Protein AF-0000000074046335 (afdb_homodimer)

Secondary structure (DSSP, 8-state):
-EEEEE-TTS-EEEEE--SS--GGG-EEEEEEEE-SS-EEEEEEEEP-BEEEEE-----EEEETTS-EEEE--EEEES--EEEEEETTEEEP-STTEEE-TTSEEEESS--HHHH-EEEEEEEE-TTS-EEEEEEEEEEEPPPEEPPPPSS-EEEETT--EEEEEEEEE-PSS-EEEEEETTEEPPGGG-EEEEE-SSSEEEEEESS--GGG-EEEEEEEE-SS-EEEEEEEEEEEPPPEEPP--PPSS--TT--EEEEEEEEE-PSS-EEEEEETTEE--HHHHT-EEEEEETTEEEEEESS--GGG-EEEEEEEE-SS-EEEEEEEE-/-EEEEE-TTS-EEEEE--SS--GGG-EEEEEEEE-SS-EEEEEEEEP-BEEEEE-----EEEETTS-EEEE--EEEES--EEEEEETTEEEP-STTEEE-TTSEEEESS--HHHH-EEEEEEEE-TTS-EEEEEEEEEEEPPPEE----SS-EEEETT--EEEEEEEEE-PSS-EEEEEETTEEPPGGG-EEEEE-SSSEEEEEESS--GGG-EEEEEEEE-SS-EEEEEEEEEEEPPPEEPP--PPSS--TT--EEEEEEEEE-PSS-EEEEEETTEE--HHHHT-EEEEEETTEEEEEESS--GGG-EEEEEEEE-SS-EEEEEEEE-

Structure (mmCIF, N/CA/C/O backbone):
data_AF-0000000074046335-model_v1
#
loop_
_entity.id
_entity.type
_entity.pdbx_description
1 polymer 'Ig-like domain-containing protein'
#
loop_
_atom_site.group_PDB
_atom_site.id
_atom_site.type_symbol
_atom_site.label_atom_id
_atom_site.label_alt_id
_atom_site.label_comp_id
_atom_site.label_asym_id
_atom_site.label_entity_id
_atom_site.label_seq_id
_atom_site.pdbx_PDB_ins_code
_atom_site.Cartn_x
_atom_site.Cartn_y
_atom_site.Cartn_z
_atom_site.occupancy
_atom_site.B_iso_or_equiv
_atom_site.auth_seq_id
_atom_site.auth_comp_id
_atom_site.auth_asym_id
_atom_site.auth_atom_id
_atom_site.pdbx_PDB_model_num
ATOM 1 N N . MET A 1 1 ? -29.141 -37.875 -35.438 1 68.75 1 MET A N 1
ATOM 2 C CA . MET A 1 1 ? -30.328 -37.062 -35.188 1 68.75 1 MET A CA 1
ATOM 3 C C . MET A 1 1 ? -30.641 -37 -33.688 1 68.75 1 MET A C 1
ATOM 5 O O . MET A 1 1 ? -30.609 -38.031 -33 1 68.75 1 MET A O 1
ATOM 9 N N . ILE A 1 2 ? -30.688 -35.719 -33.156 1 71.69 2 ILE A N 1
ATOM 10 C CA . ILE A 1 2 ? -31.062 -35.531 -31.766 1 71.69 2 ILE A CA 1
ATOM 11 C C . ILE A 1 2 ? -32.531 -35.156 -31.672 1 71.69 2 ILE A C 1
ATOM 13 O O . ILE A 1 2 ? -33.031 -34.344 -32.469 1 71.69 2 ILE A O 1
ATOM 17 N N . GLY A 1 3 ? -33.375 -36 -30.906 1 72.31 3 GLY A N 1
ATOM 18 C CA . GLY A 1 3 ? -34.781 -35.656 -30.734 1 72.31 3 GLY A CA 1
ATOM 19 C C . GLY A 1 3 ? -35.25 -35.75 -29.281 1 72.31 3 GLY A C 1
ATOM 20 O O . GLY A 1 3 ? -34.531 -36.281 -28.438 1 72.31 3 GLY A O 1
ATOM 21 N N . GLN A 1 4 ? -36.219 -34.875 -29.016 1 76.06 4 GLN A N 1
ATOM 22 C CA . GLN A 1 4 ? -36.812 -34.906 -27.672 1 76.06 4 GLN A CA 1
ATOM 23 C C . GLN A 1 4 ? -38.312 -35.094 -27.734 1 76.06 4 GLN A C 1
ATOM 25 O O . GLN A 1 4 ? -38.969 -34.594 -28.656 1 76.06 4 GLN A O 1
ATOM 30 N N . TYR A 1 5 ? -38.781 -36.062 -27.016 1 76 5 TYR A N 1
ATOM 31 C CA . TYR A 1 5 ? -40.25 -36.156 -26.938 1 76 5 TYR A CA 1
ATOM 32 C C . TYR A 1 5 ? -40.688 -36.375 -25.5 1 76 5 TYR A C 1
ATOM 34 O O . TYR A 1 5 ? -39.906 -36.781 -24.641 1 76 5 TYR A O 1
ATOM 42 N N . VAL A 1 6 ? -41.906 -35.844 -25.156 1 76.56 6 VAL A N 1
ATOM 43 C CA . VAL A 1 6 ? -42.5 -36.031 -23.828 1 76.56 6 VAL A CA 1
ATOM 44 C C . VAL A 1 6 ? -43.469 -37.219 -23.859 1 76.56 6 VAL A C 1
ATOM 46 O O . VAL A 1 6 ? -44.312 -37.312 -24.75 1 76.56 6 VAL A O 1
ATOM 49 N N . THR A 1 7 ? -43.25 -38 -22.891 1 76.5 7 THR A N 1
ATOM 50 C CA . THR A 1 7 ? -44.156 -39.156 -22.828 1 76.5 7 THR A CA 1
ATOM 51 C C . THR A 1 7 ? -45.469 -38.781 -22.203 1 76.5 7 THR A C 1
ATOM 53 O O . THR A 1 7 ? -45.625 -37.688 -21.656 1 76.5 7 THR A O 1
ATOM 56 N N . VAL A 1 8 ? -46.406 -39.688 -22.375 1 81.31 8 VAL A N 1
ATOM 57 C CA . VAL A 1 8 ? -47.719 -39.469 -21.844 1 81.31 8 VAL A CA 1
ATOM 58 C C . VAL A 1 8 ? -47.656 -39.312 -20.328 1 81.31 8 VAL A C 1
ATOM 60 O O . VAL A 1 8 ? -48.562 -38.719 -19.719 1 81.31 8 VAL A O 1
ATOM 63 N N . HIS A 1 9 ? -46.656 -39.812 -19.734 1 80.5 9 HIS A N 1
ATOM 64 C CA . HIS A 1 9 ? -46.531 -39.75 -18.281 1 80.5 9 HIS A CA 1
ATOM 65 C C . HIS A 1 9 ? -45.75 -38.5 -17.859 1 80.5 9 HIS A C 1
ATOM 67 O O . HIS A 1 9 ? -45.406 -38.344 -16.688 1 80.5 9 HIS A O 1
ATOM 73 N N . GLY A 1 10 ? -45.344 -37.688 -18.859 1 75.75 10 GLY A N 1
ATOM 74 C CA . GLY A 1 10 ? -44.719 -36.406 -18.547 1 75.75 10 GLY A CA 1
ATOM 75 C C . GLY A 1 10 ? -43.188 -36.5 -18.578 1 75.75 10 GLY A C 1
ATOM 76 O O . GLY A 1 10 ? -42.531 -35.531 -18.25 1 75.75 10 GLY A O 1
ATOM 77 N N . ASP A 1 11 ? -42.75 -37.688 -18.844 1 74.62 11 ASP A N 1
ATOM 78 C CA . ASP A 1 11 ? -41.312 -37.812 -18.891 1 74.62 11 ASP A CA 1
ATOM 79 C C . ASP A 1 11 ? -40.75 -37.219 -20.188 1 74.62 11 ASP A C 1
ATOM 81 O O . ASP A 1 11 ? -41.312 -37.438 -21.266 1 74.62 11 ASP A O 1
ATOM 85 N N . VAL A 1 12 ? -39.781 -36.406 -20.047 1 75.25 12 VAL A N 1
ATOM 86 C CA . VAL A 1 12 ? -39.094 -35.875 -21.219 1 75.25 12 VAL A CA 1
ATOM 87 C C . VAL A 1 12 ? -38 -36.844 -21.672 1 75.25 12 VAL A C 1
ATOM 89 O O . VAL A 1 12 ? -37.094 -37.156 -20.891 1 75.25 12 VAL A O 1
ATOM 92 N N . ILE A 1 13 ? -38.188 -37.406 -22.891 1 77.38 13 ILE A N 1
ATOM 93 C CA . ILE A 1 13 ? -37.188 -38.312 -23.422 1 77.38 13 ILE A CA 1
ATOM 94 C C . ILE A 1 13 ? -36.375 -37.656 -24.516 1 77.38 13 ILE A C 1
ATOM 96 O O . ILE A 1 13 ? -36.969 -37.156 -25.5 1 77.38 13 ILE A O 1
ATOM 100 N N . SER A 1 14 ? -35.125 -37.469 -24.297 1 78.62 14 SER A N 1
ATOM 101 C CA . SER A 1 14 ? -34.219 -37.031 -25.359 1 78.62 14 SER A CA 1
ATOM 102 C C . SER A 1 14 ? -33.438 -38.188 -25.953 1 78.62 14 SER A C 1
ATOM 104 O O . SER A 1 14 ? -33.031 -39.094 -25.219 1 78.62 14 SER A O 1
ATOM 106 N N . HIS A 1 15 ? -33.469 -38.281 -27.312 1 79.44 15 HIS A N 1
ATOM 107 C CA . HIS A 1 15 ? -32.781 -39.438 -27.922 1 79.44 15 HIS A CA 1
ATOM 108 C C . HIS A 1 15 ? -31.828 -38.969 -29.016 1 79.44 15 HIS A C 1
ATOM 110 O O . HIS A 1 15 ? -32 -37.875 -29.594 1 79.44 15 HIS A O 1
ATOM 116 N N . VAL A 1 16 ? -30.781 -39.656 -29.156 1 79.62 16 VAL A N 1
ATOM 117 C CA . VAL A 1 16 ? -29.859 -39.531 -30.281 1 79.62 16 VAL A CA 1
ATOM 118 C C . VAL A 1 16 ? -29.969 -40.781 -31.156 1 79.62 16 VAL A C 1
ATOM 120 O O . VAL A 1 16 ? -29.828 -41.906 -30.672 1 79.62 16 VAL A O 1
ATOM 123 N N . ASN A 1 17 ? -30.406 -40.531 -32.469 1 79.25 17 ASN A N 1
ATOM 124 C CA . ASN A 1 17 ? -30.547 -41.625 -33.406 1 79.25 17 ASN A CA 1
ATOM 125 C C . ASN A 1 17 ? -29.391 -41.656 -34.406 1 79.25 17 ASN A C 1
ATOM 127 O O . ASN A 1 17 ? -29.109 -40.656 -35.062 1 79.25 17 ASN A O 1
ATOM 131 N N . ILE A 1 18 ? -28.719 -42.812 -34.438 1 78.69 18 ILE A N 1
ATOM 132 C CA . ILE A 1 18 ? -27.672 -43 -35.438 1 78.69 18 ILE A CA 1
ATOM 133 C C . ILE A 1 18 ? -28.156 -44.031 -36.469 1 78.69 18 ILE A C 1
ATOM 135 O O . ILE A 1 18 ? -28.266 -45.219 -36.188 1 78.69 18 ILE A O 1
ATOM 139 N N . SER A 1 19 ? -28.484 -43.594 -37.625 1 81.81 19 SER A N 1
ATOM 140 C CA . SER A 1 19 ? -29.078 -44.438 -38.656 1 81.81 19 SER A CA 1
ATOM 141 C C . SER A 1 19 ? -28.016 -45.281 -39.375 1 81.81 19 SER A C 1
ATOM 143 O O . SER A 1 19 ? -28.25 -46.406 -39.75 1 81.81 19 SER A O 1
ATOM 145 N N . HIS A 1 20 ? -26.922 -44.594 -39.656 1 86.44 20 HIS A N 1
ATOM 146 C CA . HIS A 1 20 ? -25.797 -45.281 -40.25 1 86.44 20 HIS A CA 1
ATOM 147 C C . HIS A 1 20 ? -24.562 -45.219 -39.344 1 86.44 20 HIS A C 1
ATOM 149 O O . HIS A 1 20 ? -23.828 -44.219 -39.375 1 86.44 20 HIS A O 1
ATOM 155 N N . VAL A 1 21 ? -24.484 -46.344 -38.719 1 86.31 21 VAL A N 1
ATOM 156 C CA . VAL A 1 21 ? -23.453 -46.375 -37.656 1 86.31 21 VAL A CA 1
ATOM 157 C C . VAL A 1 21 ? -22.078 -46.562 -38.281 1 86.31 21 VAL A C 1
ATOM 159 O O . VAL A 1 21 ? -21.891 -47.5 -39.094 1 86.31 21 VAL A O 1
ATOM 162 N N . MET A 1 22 ? -21.188 -45.531 -38.094 1 91.31 22 MET A N 1
ATOM 163 C CA . MET A 1 22 ? -19.797 -45.656 -38.469 1 91.31 22 MET A CA 1
ATOM 164 C C . MET A 1 22 ? -18.891 -45.719 -37.25 1 91.31 22 MET A C 1
ATOM 166 O O . MET A 1 22 ? -19.312 -45.344 -36.156 1 91.31 22 MET A O 1
ATOM 170 N N . VAL A 1 23 ? -17.703 -46.219 -37.5 1 90.75 23 VAL A N 1
ATOM 171 C CA . VAL A 1 23 ? -16.781 -46.406 -36.406 1 90.75 23 VAL A CA 1
ATOM 172 C C . VAL A 1 23 ? -16.547 -45.062 -35.688 1 90.75 23 VAL A C 1
ATOM 174 O O . VAL A 1 23 ? -16.438 -45 -34.469 1 90.75 23 VAL A O 1
ATOM 177 N N . GLU A 1 24 ? -16.625 -44.031 -36.5 1 89.81 24 GLU A N 1
ATOM 178 C CA . GLU A 1 24 ? -16.391 -42.688 -35.969 1 89.81 24 GLU A CA 1
ATOM 179 C C . GLU A 1 24 ? -17.484 -42.25 -35.031 1 89.81 24 GLU A C 1
ATOM 181 O O . GLU A 1 24 ? -17.297 -41.312 -34.219 1 89.81 24 GLU A O 1
ATOM 186 N N . ASP A 1 25 ? -18.547 -42.969 -35.125 1 88.38 25 ASP A N 1
ATOM 187 C CA . ASP A 1 25 ? -19.688 -42.625 -34.281 1 88.38 25 ASP A CA 1
ATOM 188 C C . ASP A 1 25 ? -19.516 -43.219 -32.875 1 88.38 25 ASP A C 1
ATOM 190 O O . ASP A 1 25 ? -20.281 -42.875 -31.969 1 88.38 25 ASP A O 1
ATOM 194 N N . GLY A 1 26 ? -18.531 -44.031 -32.781 1 87.69 26 GLY A N 1
ATOM 195 C CA . GLY A 1 26 ? -18.266 -44.625 -31.484 1 87.69 26 GLY A CA 1
ATOM 196 C C . GLY A 1 26 ? -17.625 -43.625 -30.516 1 87.69 26 GLY A C 1
ATOM 197 O O . GLY A 1 26 ? -17.172 -42.562 -30.922 1 87.69 26 GLY A O 1
ATOM 198 N N . GLY A 1 27 ? -17.688 -44 -29.188 1 86.25 27 GLY A N 1
ATOM 199 C CA . GLY A 1 27 ? -17.094 -43.125 -28.172 1 86.25 27 GLY A CA 1
ATOM 200 C C . GLY A 1 27 ? -18.031 -42.812 -27.031 1 86.25 27 GLY A C 1
ATOM 201 O O . GLY A 1 27 ? -19.047 -43.5 -26.844 1 86.25 27 GLY A O 1
ATOM 202 N N . GLU A 1 28 ? -17.547 -41.875 -26.266 1 86.5 28 GLU A N 1
ATOM 203 C CA . GLU A 1 28 ? -18.344 -41.5 -25.094 1 86.5 28 GLU A CA 1
ATOM 204 C C . GLU A 1 28 ? -19.406 -40.469 -25.453 1 86.5 28 GLU A C 1
ATOM 206 O O . GLU A 1 28 ? -19.125 -39.5 -26.156 1 86.5 28 GLU A O 1
ATOM 211 N N . TYR A 1 29 ? -20.641 -40.781 -25.109 1 86.75 29 TYR A N 1
ATOM 212 C CA . TYR A 1 29 ? -21.75 -39.844 -25.266 1 86.75 29 TYR A CA 1
ATOM 213 C C . TYR A 1 29 ? -22.266 -39.375 -23.906 1 86.75 29 TYR A C 1
ATOM 215 O O . TYR A 1 29 ? -22.328 -40.156 -22.953 1 86.75 29 TYR A O 1
ATOM 223 N N . SER A 1 30 ? -22.391 -38.062 -23.797 1 86.38 30 SER A N 1
ATOM 224 C CA . SER A 1 30 ? -22.891 -37.5 -22.547 1 86.38 30 SER A CA 1
ATOM 225 C C . SER A 1 30 ? -24.234 -36.781 -22.734 1 86.38 30 SER A C 1
ATOM 227 O O . SER A 1 30 ? -24.453 -36.156 -23.766 1 86.38 30 SER A O 1
ATOM 229 N N . CYS A 1 31 ? -25.141 -37.031 -21.844 1 86.25 31 CYS A N 1
ATOM 230 C CA . CYS A 1 31 ? -26.406 -36.344 -21.797 1 86.25 31 CYS A CA 1
ATOM 231 C C . CYS A 1 31 ? -26.5 -35.438 -20.578 1 86.25 31 CYS A C 1
ATOM 233 O O . CYS A 1 31 ? -26.172 -35.875 -19.469 1 86.25 31 CYS A O 1
ATOM 235 N N . ALA A 1 32 ? -26.625 -34.219 -20.859 1 86.12 32 ALA A N 1
ATOM 236 C CA . ALA A 1 32 ? -26.734 -33.25 -19.75 1 86.12 32 ALA A CA 1
ATOM 237 C C . ALA A 1 32 ? -28.141 -32.688 -19.641 1 86.12 32 ALA A C 1
ATOM 239 O O . ALA A 1 32 ? -28.797 -32.438 -20.656 1 86.12 32 ALA A O 1
ATOM 240 N N . ALA A 1 33 ? -28.734 -32.656 -18.391 1 83.62 33 ALA A N 1
ATOM 241 C CA . ALA A 1 33 ? -30.031 -32.062 -18.094 1 83.62 33 ALA A CA 1
ATOM 242 C C . ALA A 1 33 ? -29.891 -30.875 -17.125 1 83.62 33 ALA A C 1
ATOM 244 O O . ALA A 1 33 ? -29.078 -30.922 -16.188 1 83.62 33 ALA A O 1
ATOM 245 N N . GLU A 1 34 ? -30.344 -29.812 -17.562 1 86.25 34 GLU A N 1
ATOM 246 C CA . GLU A 1 34 ? -30.25 -28.625 -16.719 1 86.25 34 GLU A CA 1
ATOM 247 C C . GLU A 1 34 ? -31.641 -28.047 -16.422 1 86.25 34 GLU A C 1
ATOM 249 O O . GLU A 1 34 ? -32.5 -28 -17.312 1 86.25 34 GLU A O 1
ATOM 254 N N . ASN A 1 35 ? -31.953 -27.812 -15.133 1 79 35 ASN A N 1
ATOM 255 C CA . ASN A 1 35 ? -33.125 -27.031 -14.742 1 79 35 ASN A CA 1
ATOM 256 C C . ASN A 1 35 ? -32.781 -26 -13.672 1 79 35 ASN A C 1
ATOM 258 O O . ASN A 1 35 ? -31.609 -25.734 -13.414 1 79 35 ASN A O 1
ATOM 262 N N . ARG A 1 36 ? -33.844 -25.281 -13.18 1 82.62 36 ARG A N 1
ATOM 263 C CA . ARG A 1 36 ? -33.656 -24.203 -12.219 1 82.62 36 ARG A CA 1
ATOM 264 C C . ARG A 1 36 ? -32.969 -24.703 -10.953 1 82.62 36 ARG A C 1
ATOM 266 O O . ARG A 1 36 ? -32.281 -23.938 -10.281 1 82.62 36 ARG A O 1
ATOM 273 N N . ALA A 1 37 ? -33.219 -25.891 -10.727 1 86.31 37 ALA A N 1
ATOM 274 C CA . ALA A 1 37 ? -32.75 -26.469 -9.469 1 86.31 37 ALA A CA 1
ATOM 275 C C . ALA A 1 37 ? -31.297 -26.922 -9.586 1 86.31 37 ALA A C 1
ATOM 277 O O . ALA A 1 37 ? -30.594 -27.031 -8.578 1 86.31 37 ALA A O 1
ATOM 278 N N . GLY A 1 38 ? -30.891 -27.344 -10.828 1 89.06 38 GLY A N 1
ATOM 279 C CA . GLY A 1 38 ? -29.5 -27.766 -10.922 1 89.06 38 GLY A CA 1
ATOM 280 C C . GLY A 1 38 ? -29.172 -28.438 -12.25 1 89.06 38 GLY A C 1
ATOM 281 O O . GLY A 1 38 ? -29.922 -28.328 -13.211 1 89.06 38 GLY A O 1
ATOM 282 N N . LYS A 1 39 ? -27.938 -28.781 -12.367 1 88.69 39 LYS A N 1
ATOM 283 C CA . LYS A 1 39 ? -27.453 -29.469 -13.562 1 88.69 39 LYS A CA 1
ATOM 284 C C . LYS A 1 39 ? -26.922 -30.859 -13.227 1 88.69 39 LYS A C 1
ATOM 286 O O . LYS A 1 39 ? -26.344 -31.062 -12.156 1 88.69 39 LYS A O 1
ATOM 291 N N . THR A 1 40 ? -27.422 -31.859 -14.039 1 87.19 40 THR A N 1
ATOM 292 C CA . THR A 1 40 ? -26.875 -33.219 -13.906 1 87.19 40 THR A CA 1
ATOM 293 C C . THR A 1 40 ? -26.484 -33.781 -15.273 1 87.19 40 THR A C 1
ATOM 295 O O . THR A 1 40 ? -26.906 -33.25 -16.297 1 87.19 40 THR A O 1
ATOM 298 N N . SER A 1 41 ? -25.453 -34.656 -15.242 1 87.25 41 SER A N 1
ATOM 299 C CA . SER A 1 41 ? -25.031 -35.25 -16.5 1 87.25 41 SER A CA 1
ATOM 300 C C . SER A 1 41 ? -24.703 -36.719 -16.328 1 87.25 41 SER A C 1
ATOM 302 O O . SER A 1 41 ? -24.406 -37.188 -15.227 1 87.25 41 SER A O 1
ATOM 304 N N . HIS A 1 42 ? -25.047 -37.5 -17.359 1 87.88 42 HIS A N 1
ATOM 305 C CA . HIS A 1 42 ? -24.656 -38.906 -17.438 1 87.88 42 HIS A CA 1
ATOM 306 C C . HIS A 1 42 ? -23.891 -39.188 -18.719 1 87.88 42 HIS A C 1
ATOM 308 O O . HIS A 1 42 ? -24.203 -38.625 -19.766 1 87.88 42 HIS A O 1
ATOM 314 N N . SER A 1 43 ? -22.859 -39.969 -18.562 1 85.62 43 SER A N 1
ATOM 315 C CA . SER A 1 43 ? -22.047 -40.312 -19.734 1 85.62 43 SER A CA 1
ATOM 316 C C . SER A 1 43 ? -21.969 -41.844 -19.922 1 85.62 43 SER A C 1
ATOM 318 O O . SER A 1 43 ? -21.953 -42.594 -18.938 1 85.62 43 SER A O 1
ATOM 320 N N . ALA A 1 44 ? -22.109 -42.281 -21.172 1 86.19 44 ALA A N 1
ATOM 321 C CA . ALA A 1 44 ? -21.922 -43.719 -21.516 1 86.19 44 ALA A CA 1
ATOM 322 C C . ALA A 1 44 ? -21.141 -43.844 -22.828 1 86.19 44 ALA A C 1
ATOM 324 O O . ALA A 1 44 ? -21.203 -42.969 -23.688 1 86.19 44 ALA A O 1
ATOM 325 N N . ARG A 1 45 ? -20.531 -44.938 -22.938 1 87.44 45 ARG A N 1
ATOM 326 C CA . ARG A 1 45 ? -19.719 -45.188 -24.125 1 87.44 45 ARG A CA 1
ATOM 327 C C . ARG A 1 45 ? -20.5 -46 -25.156 1 87.44 45 ARG A C 1
ATOM 329 O O . ARG A 1 45 ? -21.203 -46.938 -24.797 1 87.44 45 ARG A O 1
ATOM 336 N N . LEU A 1 46 ? -20.469 -45.688 -26.359 1 88.88 46 LEU A N 1
ATOM 337 C CA . LEU A 1 46 ? -20.969 -46.438 -27.5 1 88.88 46 LEU A CA 1
ATOM 338 C C . LEU A 1 46 ? -19.828 -47.125 -28.234 1 88.88 46 LEU A C 1
ATOM 340 O O . LEU A 1 46 ? -18.953 -46.469 -28.797 1 88.88 46 LEU A O 1
ATOM 344 N N . ASN A 1 47 ? -19.906 -48.5 -28.234 1 90.62 47 ASN A N 1
ATOM 345 C CA . ASN A 1 47 ? -18.844 -49.281 -28.875 1 90.62 47 ASN A CA 1
ATOM 346 C C . ASN A 1 47 ? -19.266 -49.75 -30.266 1 90.62 47 ASN A C 1
ATOM 348 O O . ASN A 1 47 ? -20.281 -50.438 -30.422 1 90.62 47 ASN A O 1
ATOM 352 N N . ILE A 1 48 ? -18.578 -49.312 -31.203 1 92.5 48 ILE A N 1
ATOM 353 C CA . ILE A 1 48 ? -18.781 -49.781 -32.562 1 92.5 48 ILE A CA 1
ATOM 354 C C . ILE A 1 48 ? -17.547 -50.562 -33.031 1 92.5 48 ILE A C 1
ATOM 356 O O . ILE A 1 48 ? -16.438 -50.031 -33.031 1 92.5 48 ILE A O 1
ATOM 360 N N . TYR A 1 49 ? -17.859 -51.781 -33.469 1 93.5 49 TYR A N 1
ATOM 361 C CA . TYR A 1 49 ? -16.734 -52.594 -33.938 1 93.5 49 TYR A CA 1
ATOM 362 C C . TYR A 1 49 ? -16.078 -51.969 -35.156 1 93.5 49 TYR A C 1
ATOM 364 O O . TYR A 1 49 ? -16.75 -51.531 -36.094 1 93.5 49 TYR A O 1
ATOM 372 N N . GLY A 1 50 ? -14.844 -51.844 -35.094 1 93.81 50 GLY A N 1
ATOM 373 C CA . GLY A 1 50 ? -14.07 -51.25 -36.188 1 93.81 50 GLY A CA 1
ATOM 374 C C . GLY A 1 50 ? -12.656 -50.875 -35.781 1 93.81 50 GLY A C 1
ATOM 375 O O . GLY A 1 50 ? -12.227 -51.188 -34.656 1 93.81 50 GLY A O 1
ATOM 376 N N . LEU A 1 51 ? -11.945 -50.25 -36.75 1 95.38 51 LEU A N 1
ATOM 377 C CA . LEU A 1 51 ? -10.57 -49.844 -36.5 1 95.38 51 LEU A CA 1
ATOM 378 C C . LEU A 1 51 ? -10.516 -48.656 -35.562 1 95.38 51 LEU A C 1
ATOM 380 O O . LEU A 1 51 ? -11.469 -47.875 -35.469 1 95.38 51 LEU A O 1
ATOM 384 N N . PRO A 1 52 ? -9.422 -48.562 -34.844 1 95.88 52 PRO A N 1
ATOM 385 C CA . PRO A 1 52 ? -9.281 -47.375 -33.969 1 95.88 52 PRO A CA 1
ATOM 386 C C . PRO A 1 52 ? -9.391 -46.062 -34.719 1 95.88 52 PRO A C 1
ATOM 388 O O . PRO A 1 52 ? -8.859 -45.938 -35.812 1 95.88 52 PRO A O 1
ATOM 391 N N . TYR A 1 53 ? -10.086 -45.219 -34.062 1 95.25 53 TYR A N 1
ATOM 392 C CA . TYR A 1 53 ? -10.258 -43.844 -34.594 1 95.25 53 TYR A CA 1
ATOM 393 C C . TYR A 1 53 ? -10.281 -42.844 -33.469 1 95.25 53 TYR A C 1
ATOM 395 O O . TYR A 1 53 ? -10.922 -43.062 -32.438 1 95.25 53 TYR A O 1
ATOM 403 N N . ILE A 1 54 ? -9.508 -41.75 -33.656 1 95.75 54 ILE A N 1
ATOM 404 C CA . ILE A 1 54 ? -9.523 -40.688 -32.625 1 95.75 54 ILE A CA 1
ATOM 405 C C . ILE A 1 54 ? -10.188 -39.469 -33.219 1 95.75 54 ILE A C 1
ATOM 407 O O . ILE A 1 54 ? -9.711 -38.906 -34.188 1 95.75 54 ILE A O 1
ATOM 411 N N . ARG A 1 55 ? -11.219 -39.125 -32.531 1 93.06 55 ARG A N 1
ATOM 412 C CA . ARG A 1 55 ? -11.914 -37.906 -32.969 1 93.06 55 ARG A CA 1
ATOM 413 C C . ARG A 1 55 ? -11.078 -36.656 -32.656 1 93.06 55 ARG A C 1
ATOM 415 O O . ARG A 1 55 ? -10.039 -36.75 -32.031 1 93.06 55 ARG A O 1
ATOM 422 N N . LEU A 1 56 ? -11.547 -35.562 -33.219 1 92.88 56 LEU A N 1
ATOM 423 C CA . LEU A 1 56 ? -10.828 -34.312 -33.031 1 92.88 56 LEU A CA 1
ATOM 424 C C . LEU A 1 56 ? -10.711 -33.938 -31.562 1 92.88 56 LEU A C 1
ATOM 426 O O . LEU A 1 56 ? -11.672 -34.062 -30.797 1 92.88 56 LEU A O 1
ATOM 430 N N . ILE A 1 57 ? -9.531 -33.625 -31.156 1 93.19 57 ILE A N 1
ATOM 431 C CA . ILE A 1 57 ? -9.281 -33.125 -29.812 1 93.19 57 ILE A CA 1
ATOM 432 C C . ILE A 1 57 ? -9.328 -31.594 -29.812 1 93.19 57 ILE A C 1
ATOM 434 O O . ILE A 1 57 ? -8.461 -30.938 -30.391 1 93.19 57 ILE A O 1
ATOM 438 N N . PRO A 1 58 ? -10.289 -31.062 -29.188 1 93 58 PRO A N 1
ATOM 439 C CA . PRO A 1 58 ? -10.375 -29.609 -29.203 1 93 58 PRO A CA 1
ATOM 440 C C . PRO A 1 58 ? -9.273 -28.938 -28.375 1 93 58 PRO A C 1
ATOM 442 O O . PRO A 1 58 ? -8.617 -29.609 -27.562 1 93 58 PRO A O 1
ATOM 445 N N . LYS A 1 59 ? -9.078 -27.641 -28.672 1 94.75 59 LYS A N 1
ATOM 446 C CA . LYS A 1 59 ? -8.172 -26.875 -27.828 1 94.75 59 LYS A CA 1
ATOM 447 C C . LYS A 1 59 ? -8.719 -26.75 -26.406 1 94.75 59 LYS A C 1
ATOM 449 O O . LYS A 1 59 ? -9.898 -26.438 -26.203 1 94.75 59 LYS A O 1
ATOM 454 N N . VAL A 1 60 ? -7.867 -27.094 -25.5 1 95.75 60 VAL A N 1
ATOM 455 C CA . VAL A 1 60 ? -8.297 -27.062 -24.109 1 95.75 60 VAL A CA 1
ATOM 456 C C . VAL A 1 60 ? -7.559 -25.953 -23.359 1 95.75 60 VAL A C 1
ATOM 458 O O . VAL A 1 60 ? -6.355 -25.766 -23.562 1 95.75 60 VAL A O 1
ATOM 461 N N . THR A 1 61 ? -8.328 -25.156 -22.594 1 95.31 61 THR A N 1
ATOM 462 C CA . THR A 1 61 ? -7.73 -24.156 -21.719 1 95.31 61 THR A CA 1
ATOM 463 C C . THR A 1 61 ? -7.676 -24.641 -20.281 1 95.31 61 THR A C 1
ATOM 465 O O . THR A 1 61 ? -8.711 -24.891 -19.656 1 95.31 61 THR A O 1
ATOM 468 N N . ALA A 1 62 ? -6.453 -24.828 -19.797 1 97 62 ALA A N 1
ATOM 469 C CA . ALA A 1 62 ? -6.254 -25.25 -18.422 1 97 62 ALA A CA 1
ATOM 470 C C . ALA A 1 62 ? -5.926 -24.062 -17.516 1 97 62 ALA A C 1
ATOM 472 O O . ALA A 1 62 ? -5.367 -23.062 -17.984 1 97 62 ALA A O 1
ATOM 473 N N . VAL A 1 63 ? -6.332 -24.109 -16.266 1 96.5 63 VAL A N 1
ATOM 474 C CA . VAL A 1 63 ? -6.039 -23.078 -15.281 1 96.5 63 VAL A CA 1
ATOM 475 C C . VAL A 1 63 ? -4.852 -23.5 -14.422 1 96.5 63 VAL A C 1
ATOM 477 O O . VAL A 1 63 ? -4.863 -24.562 -13.812 1 96.5 63 VAL A O 1
ATOM 480 N N . ALA A 1 64 ? -3.904 -22.594 -14.383 1 95.94 64 ALA A N 1
ATOM 481 C CA . ALA A 1 64 ? -2.715 -22.875 -13.586 1 95.94 64 ALA A CA 1
ATOM 482 C C . ALA A 1 64 ? -3.086 -23.172 -12.141 1 95.94 64 ALA A C 1
ATOM 484 O O . ALA A 1 64 ? -3.91 -22.469 -11.547 1 95.94 64 ALA A O 1
ATOM 485 N N . GLY A 1 65 ? -2.404 -24.219 -11.602 1 91.31 65 GLY A N 1
ATOM 486 C CA . GLY A 1 65 ? -2.617 -24.609 -10.211 1 91.31 65 GLY A CA 1
ATOM 487 C C . GLY A 1 65 ? -3.727 -25.625 -10.039 1 91.31 65 GLY A C 1
ATOM 488 O O . GLY A 1 65 ? -3.869 -26.219 -8.969 1 91.31 65 GLY A O 1
ATOM 489 N N . HIS A 1 66 ? -4.488 -25.812 -11.109 1 95.38 66 HIS A N 1
ATOM 490 C CA . HIS A 1 66 ? -5.578 -26.781 -11.047 1 95.38 66 HIS A CA 1
ATOM 491 C C . HIS A 1 66 ? -5.223 -28.062 -11.781 1 95.38 66 HIS A C 1
ATOM 493 O O . HIS A 1 66 ? -4.168 -28.156 -12.414 1 95.38 66 HIS A O 1
ATOM 499 N N . THR A 1 67 ? -6.098 -28.969 -11.594 1 96.31 67 THR A N 1
ATOM 500 C CA . THR A 1 67 ? -5.883 -30.25 -12.273 1 96.31 67 THR A CA 1
ATOM 501 C C . THR A 1 67 ? -6.516 -30.234 -13.656 1 96.31 67 THR A C 1
ATOM 503 O O . THR A 1 67 ? -7.633 -29.75 -13.836 1 96.31 67 THR A O 1
ATOM 506 N N . LEU A 1 68 ? -5.809 -30.75 -14.617 1 96.88 68 LEU A N 1
ATOM 507 C CA . LEU A 1 68 ? -6.289 -30.875 -15.992 1 96.88 68 LEU A CA 1
ATOM 508 C C . LEU A 1 68 ? -6.641 -32.312 -16.328 1 96.88 68 LEU A C 1
ATOM 510 O O . LEU A 1 68 ? -5.902 -33.25 -15.969 1 96.88 68 LEU A O 1
ATOM 514 N N . TYR A 1 69 ? -7.773 -32.5 -16.922 1 95.94 69 TYR A N 1
ATOM 515 C CA . TYR A 1 69 ? -8.18 -33.812 -17.453 1 95.94 69 TYR A CA 1
ATOM 516 C C . TYR A 1 69 ? -8.328 -33.75 -18.969 1 95.94 69 TYR A C 1
ATOM 518 O O . TYR A 1 69 ? -9.117 -32.969 -19.484 1 95.94 69 TYR A O 1
ATOM 526 N N . LEU A 1 70 ? -7.605 -34.562 -19.609 1 95.75 70 LEU A N 1
ATOM 527 C CA . LEU A 1 70 ? -7.66 -34.656 -21.062 1 95.75 70 LEU A CA 1
ATOM 528 C C . LEU A 1 70 ? -8.109 -36.062 -21.5 1 95.75 70 LEU A C 1
ATOM 530 O O . LEU A 1 70 ? -7.34 -37.031 -21.391 1 95.75 70 LEU A O 1
ATOM 534 N N . LYS A 1 71 ? -9.227 -36.188 -21.953 1 92.75 71 LYS A N 1
ATOM 535 C CA . LYS A 1 71 ? -9.758 -37.469 -22.406 1 92.75 71 LYS A CA 1
ATOM 536 C C . LYS A 1 71 ? -9.461 -37.688 -23.875 1 92.75 71 LYS A C 1
ATOM 538 O O . LYS A 1 71 ? -9.672 -36.812 -24.703 1 92.75 71 LYS A O 1
ATOM 543 N N . CYS A 1 72 ? -8.961 -38.844 -24.172 1 94.62 72 CYS A N 1
ATOM 544 C CA . CYS A 1 72 ? -8.758 -39.219 -25.562 1 94.62 72 CYS A CA 1
ATOM 545 C C . CYS A 1 72 ? -10.055 -39.719 -26.188 1 94.62 72 CYS A C 1
ATOM 547 O O . CYS A 1 72 ? -10.633 -40.719 -25.766 1 94.62 72 CYS A O 1
ATOM 549 N N . PRO A 1 73 ? -10.539 -39.031 -27.203 1 92.81 73 PRO A N 1
ATOM 550 C CA . PRO A 1 73 ? -11.812 -39.406 -27.812 1 92.81 73 PRO A CA 1
ATOM 551 C C . PRO A 1 73 ? -11.656 -40.594 -28.797 1 92.81 73 PRO A C 1
ATOM 553 O O . PRO A 1 73 ? -11.891 -40.406 -30 1 92.81 73 PRO A O 1
ATOM 556 N N . VAL A 1 74 ? -11.422 -41.688 -28.234 1 93.12 74 VAL A N 1
ATOM 557 C CA . VAL A 1 74 ? -11.125 -42.844 -29.047 1 93.12 74 VAL A CA 1
ATOM 558 C C . VAL A 1 74 ? -12.43 -43.562 -29.438 1 93.12 74 VAL A C 1
ATOM 560 O O . VAL A 1 74 ? -13.336 -43.688 -28.609 1 93.12 74 VAL A O 1
ATOM 563 N N . ALA A 1 75 ? -12.516 -43.844 -30.688 1 92.5 75 ALA A N 1
ATOM 564 C CA . ALA A 1 75 ? -13.57 -44.688 -31.234 1 92.5 75 ALA A CA 1
ATOM 565 C C . ALA A 1 75 ? -13 -46 -31.781 1 92.5 75 ALA A C 1
ATOM 567 O O . ALA A 1 75 ? -11.781 -46.156 -31.875 1 92.5 75 ALA A O 1
ATOM 568 N N . GLY A 1 76 ? -13.898 -46.938 -32 1 92.75 76 GLY A N 1
ATOM 569 C CA . GLY A 1 76 ? -13.477 -48.281 -32.375 1 92.75 76 GLY A CA 1
ATOM 570 C C . GLY A 1 76 ? -13.492 -49.25 -31.203 1 92.75 76 GLY A C 1
ATOM 571 O O . GLY A 1 76 ? -13.289 -48.875 -30.047 1 92.75 76 GLY A O 1
ATOM 572 N N . TYR A 1 77 ? -13.711 -50.562 -31.625 1 92.81 77 TYR A N 1
ATOM 573 C CA . TYR A 1 77 ? -13.812 -51.562 -30.578 1 92.81 77 TYR A CA 1
ATOM 574 C C . TYR A 1 77 ? -13.445 -52.938 -31.125 1 92.81 77 TYR A C 1
ATOM 576 O O . TYR A 1 77 ? -13.836 -53.312 -32.25 1 92.81 77 TYR A O 1
ATOM 584 N N . PRO A 1 78 ? -12.68 -53.625 -30.438 1 94 78 PRO A N 1
ATOM 585 C CA . PRO A 1 78 ? -12.133 -53.344 -29.109 1 94 78 PRO A CA 1
ATOM 586 C C . PRO A 1 78 ? -10.82 -52.562 -29.156 1 94 78 PRO A C 1
ATOM 588 O O . PRO A 1 78 ? -10.062 -52.688 -30.125 1 94 78 PRO A O 1
ATOM 591 N N . ILE A 1 79 ? -10.641 -51.75 -28.234 1 94.44 79 ILE A N 1
ATOM 592 C CA . ILE A 1 79 ? -9.391 -51.031 -28.062 1 94.44 79 ILE A CA 1
ATOM 593 C C . ILE A 1 79 ? -8.555 -51.656 -26.969 1 94.44 79 ILE A C 1
ATOM 595 O O . ILE A 1 79 ? -9.055 -51.938 -25.875 1 94.44 79 ILE A O 1
ATOM 599 N N . GLU A 1 80 ? -7.352 -51.906 -27.234 1 94.5 80 GLU A N 1
ATOM 600 C CA . GLU A 1 80 ? -6.492 -52.625 -26.297 1 94.5 80 GLU A CA 1
ATOM 601 C C . GLU A 1 80 ? -5.73 -51.656 -25.406 1 94.5 80 GLU A C 1
ATOM 603 O O . GLU A 1 80 ? -5.562 -51.906 -24.203 1 94.5 80 GLU A O 1
ATOM 608 N N . GLU A 1 81 ? -5.211 -50.531 -26 1 95.19 81 GLU A N 1
ATOM 609 C CA . GLU A 1 81 ? -4.398 -49.625 -25.219 1 95.19 81 GLU A CA 1
ATOM 610 C C . GLU A 1 81 ? -4.598 -48.188 -25.672 1 95.19 81 GLU A C 1
ATOM 612 O O . GLU A 1 81 ? -4.832 -47.938 -26.859 1 95.19 81 GLU A O 1
ATOM 617 N N . ILE A 1 82 ? -4.562 -47.344 -24.797 1 96 82 ILE A N 1
ATOM 618 C CA . ILE A 1 82 ? -4.602 -45.906 -25.047 1 96 82 ILE A CA 1
ATOM 619 C C . ILE A 1 82 ? -3.414 -45.219 -24.359 1 96 82 ILE A C 1
ATOM 621 O O . ILE A 1 82 ? -3.148 -45.469 -23.172 1 96 82 ILE A O 1
ATOM 625 N N . HIS A 1 83 ? -2.664 -44.312 -25.125 1 96.38 83 HIS A N 1
ATOM 626 C CA . HIS A 1 83 ? -1.479 -43.656 -24.594 1 96.38 83 HIS A CA 1
ATOM 627 C C . HIS A 1 83 ? -1.479 -42.156 -24.938 1 96.38 83 HIS A C 1
ATOM 629 O O . HIS A 1 83 ? -2.18 -41.75 -25.859 1 96.38 83 HIS A O 1
ATOM 635 N N . TRP A 1 84 ? -0.732 -41.469 -24.188 1 97.81 84 TRP A N 1
ATOM 636 C CA . TRP A 1 84 ? -0.524 -40.062 -24.438 1 97.81 84 TRP A CA 1
ATOM 637 C C . TRP A 1 84 ? 0.956 -39.75 -24.641 1 97.81 84 TRP A C 1
ATOM 639 O O . TRP A 1 84 ? 1.819 -40.438 -24.062 1 97.81 84 TRP A O 1
ATOM 649 N N . GLU A 1 85 ? 1.151 -38.75 -25.484 1 96.88 85 GLU A N 1
ATOM 650 C CA . GLU A 1 85 ? 2.514 -38.281 -25.734 1 96.88 85 GLU A CA 1
ATOM 651 C C . GLU A 1 85 ? 2.576 -36.781 -25.812 1 96.88 85 GLU A C 1
ATOM 653 O O . GLU A 1 85 ? 1.599 -36.125 -26.188 1 96.88 85 GLU A O 1
ATOM 658 N N . ARG A 1 86 ? 3.703 -36.188 -25.422 1 95.19 86 ARG A N 1
ATOM 659 C CA . ARG A 1 86 ? 4.02 -34.781 -25.562 1 95.19 86 ARG A CA 1
ATOM 660 C C . ARG A 1 86 ? 5.48 -34.594 -25.953 1 95.19 86 ARG A C 1
ATOM 662 O O . ARG A 1 86 ? 6.379 -35.094 -25.266 1 95.19 86 ARG A O 1
ATOM 669 N N . GLY A 1 87 ? 5.664 -33.812 -26.953 1 91.06 87 GLY A N 1
ATOM 670 C CA . GLY A 1 87 ? 7.027 -33.562 -27.391 1 91.06 87 GLY A CA 1
ATOM 671 C C . GLY A 1 87 ? 7.777 -34.812 -27.75 1 91.06 87 GLY A C 1
ATOM 672 O O . GLY A 1 87 ? 8.969 -34.938 -27.453 1 91.06 87 GLY A O 1
ATOM 673 N N . GLY A 1 88 ? 7.059 -35.844 -28.094 1 88 88 GLY A N 1
ATOM 674 C CA . GLY A 1 88 ? 7.676 -37.094 -28.5 1 88 88 GLY A CA 1
ATOM 675 C C . GLY A 1 88 ? 7.91 -38.062 -27.359 1 88 88 GLY A C 1
ATOM 676 O O . GLY A 1 88 ? 8.477 -39.156 -27.547 1 88 88 GLY A O 1
ATOM 677 N N . ARG A 1 89 ? 7.535 -37.656 -26.25 1 92.19 89 ARG A N 1
ATOM 678 C CA . ARG A 1 89 ? 7.703 -38.5 -25.078 1 92.19 89 ARG A CA 1
ATOM 679 C C . ARG A 1 89 ? 6.359 -39 -24.578 1 92.19 89 ARG A C 1
ATOM 681 O O . ARG A 1 89 ? 5.379 -38.25 -24.547 1 92.19 89 ARG A O 1
ATOM 688 N N . GLU A 1 90 ? 6.449 -40.281 -24.219 1 93.88 90 GLU A N 1
ATOM 689 C CA . GLU A 1 90 ? 5.23 -40.875 -23.688 1 93.88 90 GLU A CA 1
ATOM 690 C C . GLU A 1 90 ? 4.949 -40.406 -22.266 1 93.88 90 GLU A C 1
ATOM 692 O O . GLU A 1 90 ? 5.871 -40.281 -21.453 1 93.88 90 GLU A O 1
ATOM 697 N N . LEU A 1 91 ? 3.744 -40.219 -21.984 1 94.94 91 LEU A N 1
ATOM 698 C CA . LEU A 1 91 ? 3.307 -39.812 -20.656 1 94.94 91 LEU A CA 1
ATOM 699 C C . LEU A 1 91 ? 2.758 -41 -19.875 1 94.94 91 LEU A C 1
ATOM 701 O O . LEU A 1 91 ? 2.221 -41.938 -20.453 1 94.94 91 LEU A O 1
ATOM 705 N N . PRO A 1 92 ? 2.893 -40.875 -18.562 1 90.69 92 PRO A N 1
ATOM 706 C CA . PRO A 1 92 ? 3.367 -39.812 -17.672 1 90.69 92 PRO A CA 1
ATOM 707 C C . PRO A 1 92 ? 4.891 -39.688 -17.625 1 90.69 92 PRO A C 1
ATOM 709 O O . PRO A 1 92 ? 5.582 -40.719 -17.719 1 90.69 92 PRO A O 1
ATOM 712 N N . GLU A 1 93 ? 5.371 -38.438 -17.562 1 81.38 93 GLU A N 1
ATOM 713 C CA . GLU A 1 93 ? 6.801 -38.188 -17.406 1 81.38 93 GLU A CA 1
ATOM 714 C C . GLU A 1 93 ? 7.168 -37.906 -15.953 1 81.38 93 GLU A C 1
ATOM 716 O O . GLU A 1 93 ? 8.336 -38 -15.57 1 81.38 93 GLU A O 1
ATOM 721 N N . ASP A 1 94 ? 6.156 -37.438 -15.188 1 77.5 94 ASP A N 1
ATOM 722 C CA . ASP A 1 94 ? 6.387 -37.156 -13.781 1 77.5 94 ASP A CA 1
ATOM 723 C C . ASP A 1 94 ? 5.18 -37.531 -12.93 1 77.5 94 ASP A C 1
ATOM 725 O O . ASP A 1 94 ? 4.18 -38.031 -13.453 1 77.5 94 ASP A O 1
ATOM 729 N N . MET A 1 95 ? 5.281 -37.344 -11.633 1 75.31 95 MET A N 1
ATOM 730 C CA . MET A 1 95 ? 4.285 -37.844 -10.695 1 75.31 95 MET A CA 1
ATOM 731 C C . MET A 1 95 ? 3.002 -37.031 -10.773 1 75.31 95 MET A C 1
ATOM 733 O O . MET A 1 95 ? 1.95 -37.469 -10.297 1 75.31 95 MET A O 1
ATOM 737 N N . ARG A 1 96 ? 3.119 -35.875 -11.305 1 84.56 96 ARG A N 1
ATOM 738 C CA . ARG A 1 96 ? 1.919 -35.062 -11.414 1 84.56 96 ARG A CA 1
ATOM 739 C C . ARG A 1 96 ? 0.99 -35.594 -12.508 1 84.56 96 ARG A C 1
ATOM 741 O O . ARG A 1 96 ? -0.184 -35.219 -12.562 1 84.56 96 ARG A O 1
ATOM 748 N N . GLN A 1 97 ? 1.584 -36.438 -13.367 1 91.56 97 GLN A N 1
ATOM 749 C CA . GLN A 1 97 ? 0.827 -36.938 -14.516 1 91.56 97 GLN A CA 1
ATOM 750 C C . GLN A 1 97 ? 0.412 -38.375 -14.312 1 91.56 97 GLN A C 1
ATOM 752 O O . GLN A 1 97 ? 1.172 -39.188 -13.758 1 91.56 97 GLN A O 1
ATOM 757 N N . LYS A 1 98 ? -0.821 -38.656 -14.688 1 91.44 98 LYS A N 1
ATOM 758 C CA . LYS A 1 98 ? -1.34 -40 -14.633 1 91.44 98 LYS A CA 1
ATOM 759 C C . LYS A 1 98 ? -2.309 -40.281 -15.781 1 91.44 98 LYS A C 1
ATOM 761 O O . LYS A 1 98 ? -3.145 -39.438 -16.109 1 91.44 98 LYS A O 1
ATOM 766 N N . VAL A 1 99 ? -2.125 -41.406 -16.422 1 94 99 VAL A N 1
ATOM 767 C CA . VAL A 1 99 ? -3.086 -41.844 -17.422 1 94 99 VAL A CA 1
ATOM 768 C C . VAL A 1 99 ? -4.039 -42.875 -16.844 1 94 99 VAL A C 1
ATOM 770 O O . VAL A 1 99 ? -3.613 -43.969 -16.438 1 94 99 VAL A O 1
ATOM 773 N N . GLN A 1 100 ? -5.23 -42.562 -16.812 1 93 100 GLN A N 1
ATOM 774 C CA . GLN A 1 100 ? -6.238 -43.438 -16.25 1 93 100 GLN A CA 1
ATOM 775 C C . GLN A 1 100 ? -6.551 -44.594 -17.188 1 93 100 GLN A C 1
ATOM 777 O O . GLN A 1 100 ? -6.164 -44.562 -18.359 1 93 100 GLN A O 1
ATOM 782 N N . SER A 1 101 ? -7.289 -45.531 -16.609 1 88.12 101 SER A N 1
ATOM 783 C CA . SER A 1 101 ? -7.605 -46.75 -17.359 1 88.12 101 SER A CA 1
ATOM 784 C C . SER A 1 101 ? -8.516 -46.438 -18.547 1 88.12 101 SER A C 1
ATOM 786 O O . SER A 1 101 ? -8.469 -47.125 -19.562 1 88.12 101 SER A O 1
ATOM 788 N N . ASP A 1 102 ? -9.203 -45.375 -18.469 1 84.88 102 ASP A N 1
ATOM 789 C CA . ASP A 1 102 ? -10.141 -45.031 -19.531 1 84.88 102 ASP A CA 1
ATOM 790 C C . ASP A 1 102 ? -9.477 -44.156 -20.594 1 84.88 102 ASP A C 1
ATOM 792 O O . ASP A 1 102 ? -10.133 -43.656 -21.516 1 84.88 102 ASP A O 1
ATOM 796 N N . GLY A 1 103 ? -8.203 -43.938 -20.375 1 90.75 103 GLY A N 1
ATOM 797 C CA . GLY A 1 103 ? -7.453 -43.156 -21.359 1 90.75 103 GLY A CA 1
ATOM 798 C C . GLY A 1 103 ? -7.398 -41.688 -21.062 1 90.75 103 GLY A C 1
ATOM 799 O O . GLY A 1 103 ? -6.906 -40.906 -21.859 1 90.75 103 GLY A O 1
ATOM 800 N N . THR A 1 104 ? -7.906 -41.312 -19.906 1 94.94 104 THR A N 1
ATOM 801 C CA . THR A 1 104 ? -7.871 -39.906 -19.516 1 94.94 104 THR A CA 1
ATOM 802 C C . THR A 1 104 ? -6.516 -39.531 -18.922 1 94.94 104 THR A C 1
ATOM 804 O O . THR A 1 104 ? -6.027 -40.219 -18.016 1 94.94 104 THR A O 1
ATOM 807 N N . LEU A 1 105 ? -5.98 -38.5 -19.484 1 97.12 105 LEU A N 1
ATOM 808 C CA . LEU A 1 105 ? -4.75 -37.969 -18.906 1 97.12 105 LEU A CA 1
ATOM 809 C C . LEU A 1 105 ? -5.062 -36.969 -17.812 1 97.12 105 LEU A C 1
ATOM 811 O O . LEU A 1 105 ? -5.812 -36 -18.031 1 97.12 105 LEU A O 1
ATOM 815 N N . GLU A 1 106 ? -4.469 -37.156 -16.656 1 97.06 106 GLU A N 1
ATOM 816 C CA . GLU A 1 106 ? -4.598 -36.281 -15.508 1 97.06 106 GLU A CA 1
ATOM 817 C C . GLU A 1 106 ? -3.271 -35.594 -15.195 1 97.06 106 GLU A C 1
ATOM 819 O O . GLU A 1 106 ? -2.238 -36.25 -15.062 1 97.06 106 GLU A O 1
ATOM 824 N N . ILE A 1 107 ? -3.297 -34.25 -15.164 1 95.75 107 ILE A N 1
ATOM 825 C CA . ILE A 1 107 ? -2.123 -33.5 -14.766 1 95.75 107 ILE A CA 1
ATOM 826 C C . ILE A 1 107 ? -2.457 -32.625 -13.547 1 95.75 107 ILE A C 1
ATOM 828 O O . ILE A 1 107 ? -3.27 -31.719 -13.633 1 95.75 107 ILE A O 1
ATOM 832 N N . LYS A 1 108 ? -1.761 -32.906 -12.453 1 91.88 108 LYS A N 1
ATOM 833 C CA . LYS A 1 108 ? -2.006 -32.125 -11.234 1 91.88 108 LYS A CA 1
ATOM 834 C C . LYS A 1 108 ? -1.184 -30.844 -11.211 1 91.88 108 LYS A C 1
ATOM 836 O O . LYS A 1 108 ? -0.074 -30.812 -11.742 1 91.88 108 LYS A O 1
ATOM 841 N N . GLU A 1 109 ? -1.738 -29.828 -10.641 1 90 109 GLU A N 1
ATOM 842 C CA . GLU A 1 109 ? -1.051 -28.562 -10.43 1 90 109 GLU A CA 1
ATOM 843 C C . GLU A 1 109 ? -0.39 -28.062 -11.711 1 90 109 GLU A C 1
ATOM 845 O O . GLU A 1 109 ? 0.816 -27.812 -11.742 1 90 109 GLU A O 1
ATOM 850 N N . VAL A 1 110 ? -1.275 -27.828 -12.625 1 94.88 110 VAL A N 1
ATOM 851 C CA . VAL A 1 110 ? -0.837 -27.453 -13.969 1 94.88 110 VAL A CA 1
ATOM 852 C C . VAL A 1 110 ? 0.002 -26.188 -13.898 1 94.88 110 VAL A C 1
ATOM 854 O O . VAL A 1 110 ? -0.338 -25.25 -13.18 1 94.88 110 VAL A O 1
ATOM 857 N N . GLN A 1 111 ? 1.108 -26.219 -14.602 1 91.81 111 GLN A N 1
ATOM 858 C CA . GLN A 1 111 ? 1.99 -25.062 -14.711 1 91.81 111 GL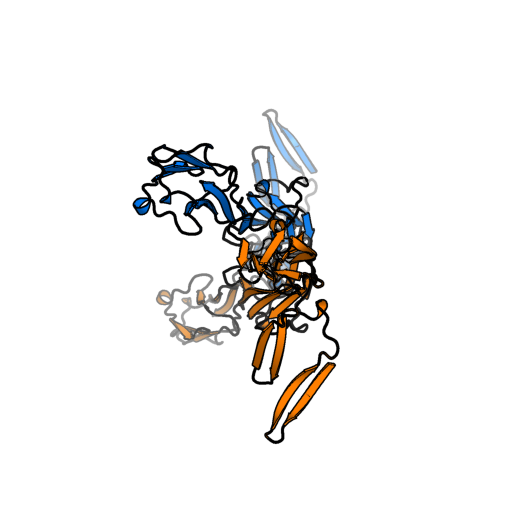N A CA 1
ATOM 859 C C . GLN A 1 111 ? 2.117 -24.609 -16.156 1 91.81 111 GLN A C 1
ATOM 861 O O . GLN A 1 111 ? 2.275 -25.422 -17.062 1 91.81 111 GLN A O 1
ATOM 866 N N . LYS A 1 112 ? 2.084 -23.375 -16.328 1 93.69 112 LYS A N 1
ATOM 867 C CA . LYS A 1 112 ? 2.084 -22.844 -17.688 1 93.69 112 LYS A CA 1
ATOM 868 C C . LYS A 1 112 ? 3.375 -23.203 -18.422 1 93.69 112 LYS A C 1
ATOM 870 O O . LYS A 1 112 ? 3.34 -23.656 -19.562 1 93.69 112 LYS A O 1
ATOM 875 N N . SER A 1 113 ? 4.516 -23.062 -17.75 1 89.25 113 SER A N 1
ATOM 876 C CA . SER A 1 113 ? 5.812 -23.266 -18.391 1 89.25 113 SER A CA 1
ATOM 877 C C . SER A 1 113 ? 6.051 -24.734 -18.688 1 89.25 113 SER A C 1
ATOM 879 O O . SER A 1 113 ? 6.746 -25.078 -19.656 1 89.25 113 SER A O 1
ATOM 881 N N . LEU A 1 114 ? 5.402 -25.625 -17.953 1 88.69 114 LEU A N 1
ATOM 882 C CA . LEU A 1 114 ? 5.707 -27.047 -18.062 1 88.69 114 LEU A CA 1
ATOM 883 C C . LEU A 1 114 ? 4.625 -27.781 -18.828 1 88.69 114 LEU A C 1
ATOM 885 O O . LEU A 1 114 ? 4.895 -28.797 -19.484 1 88.69 114 LEU A O 1
ATOM 889 N N . ASP A 1 115 ? 3.439 -27.219 -18.797 1 94.62 115 ASP A N 1
ATOM 890 C CA . ASP A 1 115 ? 2.34 -28.078 -19.234 1 94.62 115 ASP A CA 1
ATOM 891 C C . ASP A 1 115 ? 1.657 -27.516 -20.469 1 94.62 115 ASP A C 1
ATOM 893 O O . ASP A 1 115 ? 0.824 -28.188 -21.078 1 94.62 115 ASP A O 1
ATOM 897 N N . SER A 1 116 ? 1.979 -26.328 -20.859 1 96.31 116 SER A N 1
ATOM 898 C CA . SER A 1 116 ? 1.442 -25.812 -22.109 1 96.31 116 SER A CA 1
ATOM 899 C C . SER A 1 116 ? 2.047 -26.531 -23.312 1 96.31 116 SER A C 1
ATOM 901 O O . SER A 1 116 ? 3.217 -26.922 -23.281 1 96.31 116 SER A O 1
ATOM 903 N N . GLY A 1 117 ? 1.177 -26.75 -24.391 1 96.75 117 GLY A N 1
ATOM 904 C CA . GLY A 1 117 ? 1.732 -27.328 -25.594 1 96.75 117 GLY A CA 1
ATOM 905 C C . GLY A 1 117 ? 0.792 -28.312 -26.281 1 96.75 117 GLY A C 1
ATOM 906 O O . GLY A 1 117 ? -0.417 -28.281 -26.047 1 96.75 117 GLY A O 1
ATOM 907 N N . VAL A 1 118 ? 1.383 -29.094 -27.141 1 97.69 118 VAL A N 1
ATOM 908 C CA . VAL A 1 118 ? 0.623 -30.047 -27.953 1 97.69 118 VAL A CA 1
ATOM 909 C C . VAL A 1 118 ? 0.691 -31.438 -27.312 1 97.69 118 VAL A C 1
ATOM 911 O O . VAL A 1 118 ? 1.776 -31.922 -26.984 1 97.69 118 VAL A O 1
ATOM 914 N N . TYR A 1 119 ? -0.455 -32 -27.141 1 97.75 119 TYR A N 1
ATOM 915 C CA . TYR A 1 119 ? -0.57 -33.375 -26.625 1 97.75 119 TYR A CA 1
ATOM 916 C C . TYR A 1 119 ? -1.142 -34.281 -27.688 1 97.75 119 TYR A C 1
ATOM 918 O O . TYR A 1 119 ? -2.066 -33.938 -28.422 1 97.75 119 TYR A O 1
ATOM 926 N N . THR A 1 120 ? -0.565 -35.438 -27.75 1 97.56 120 THR A N 1
ATOM 927 C CA . THR A 1 120 ? -1.009 -36.438 -28.734 1 97.56 120 THR A CA 1
ATOM 928 C C . THR A 1 120 ? -1.488 -37.719 -28.031 1 97.56 120 THR A C 1
ATOM 930 O O . THR A 1 120 ? -0.799 -38.25 -27.172 1 97.56 120 THR A O 1
ATOM 933 N N . CYS A 1 121 ? -2.701 -38.156 -28.344 1 96.81 121 CYS A N 1
ATOM 934 C CA . CYS A 1 121 ? -3.131 -39.438 -27.859 1 96.81 121 CYS A CA 1
ATOM 935 C C . CYS A 1 121 ? -3.162 -40.469 -29 1 96.81 121 CYS A C 1
ATOM 937 O O . CYS A 1 121 ? -3.365 -40.094 -30.156 1 96.81 121 CYS A O 1
ATOM 939 N N . TRP A 1 122 ? -2.877 -41.656 -28.688 1 96.25 122 TRP A N 1
ATOM 940 C CA . TRP A 1 122 ? -2.99 -42.719 -29.672 1 96.25 122 TRP A CA 1
ATOM 941 C C . TRP A 1 122 ? -3.521 -44 -29.047 1 96.25 122 TRP A C 1
ATOM 943 O O . TRP A 1 122 ? -3.367 -44.219 -27.844 1 96.25 122 TRP A O 1
ATOM 953 N N . ALA A 1 123 ? -4.207 -44.812 -29.812 1 96.44 123 ALA A N 1
ATOM 954 C CA . ALA A 1 123 ? -4.84 -46.062 -29.391 1 96.44 123 ALA A CA 1
ATOM 955 C C . ALA A 1 123 ? -4.531 -47.188 -30.375 1 96.44 123 ALA A C 1
ATOM 957 O O . ALA A 1 123 ? -4.234 -46.938 -31.547 1 96.44 123 ALA A O 1
ATOM 958 N N . ARG A 1 124 ? -4.523 -48.281 -29.781 1 96.56 124 ARG A N 1
ATOM 959 C CA . ARG A 1 124 ? -4.211 -49.469 -30.578 1 96.56 124 ARG A CA 1
ATOM 960 C C . ARG A 1 124 ? -5.113 -50.625 -30.219 1 96.56 124 ARG A C 1
ATOM 962 O O . ARG A 1 124 ? -5.488 -50.812 -29.062 1 96.56 124 ARG A O 1
ATOM 969 N N . ASN A 1 125 ? -5.465 -51.406 -31.25 1 95.25 125 ASN A N 1
ATOM 970 C CA . ASN A 1 125 ? -6.219 -52.656 -31 1 95.25 125 ASN A CA 1
ATOM 971 C C . ASN A 1 125 ? -5.305 -53.875 -30.953 1 95.25 125 ASN A C 1
ATOM 973 O O . ASN A 1 125 ? -4.09 -53.75 -31.094 1 95.25 125 ASN A O 1
ATOM 977 N N . LYS A 1 126 ? -5.848 -55.031 -30.781 1 94.88 126 LYS A N 1
ATOM 978 C CA . LYS A 1 126 ? -5.078 -56.25 -30.625 1 94.88 126 LYS A CA 1
ATOM 979 C C . LYS A 1 126 ? -4.379 -56.656 -31.922 1 94.88 126 LYS A C 1
ATOM 981 O O . LYS A 1 126 ? -3.334 -57.312 -31.891 1 94.88 126 LYS A O 1
ATOM 986 N N . GLN A 1 127 ? -4.922 -56.25 -33.062 1 95 127 GLN A N 1
ATOM 987 C CA . GLN A 1 127 ? -4.391 -56.625 -34.375 1 95 127 GLN A CA 1
ATOM 988 C C . GLN A 1 127 ? -3.219 -55.719 -34.75 1 95 127 GLN A C 1
ATOM 990 O O . GLN A 1 127 ? -2.609 -55.906 -35.812 1 95 127 GLN A O 1
ATOM 995 N N . GLY A 1 128 ? -3.055 -54.656 -33.969 1 94.38 128 GLY A N 1
ATOM 996 C CA . GLY A 1 128 ? -1.896 -53.812 -34.219 1 94.38 128 GLY A CA 1
ATOM 997 C C . GLY A 1 128 ? -2.24 -52.531 -34.938 1 94.38 128 GLY A C 1
ATOM 998 O O . GLY A 1 128 ? -1.362 -51.688 -35.219 1 94.38 128 GLY A O 1
ATOM 999 N N . HIS A 1 129 ? -3.523 -52.375 -35.281 1 96.25 129 HIS A N 1
ATOM 1000 C CA . HIS A 1 129 ? -3.938 -51.125 -35.938 1 96.25 129 HIS A CA 1
ATOM 1001 C C . HIS A 1 129 ? -3.973 -49.969 -34.906 1 96.25 129 HIS A C 1
ATOM 1003 O O . HIS A 1 129 ? -4.41 -50.156 -33.781 1 96.25 129 HIS A O 1
ATOM 1009 N N . SER A 1 130 ? -3.441 -48.781 -35.344 1 96.56 130 SER A N 1
ATOM 1010 C CA . SER A 1 130 ? -3.369 -47.656 -34.406 1 96.56 130 SER A CA 1
ATOM 1011 C C . SER A 1 130 ? -3.924 -46.375 -35.031 1 96.56 130 SER A C 1
ATOM 1013 O O . SER A 1 130 ? -4.066 -46.281 -36.25 1 96.56 130 SER A O 1
ATOM 1015 N N . ALA A 1 131 ? -4.387 -45.5 -34.219 1 96.62 131 ALA A N 1
ATOM 1016 C CA . ALA A 1 131 ? -4.785 -44.125 -34.562 1 96.62 131 ALA A CA 1
ATOM 1017 C C . ALA A 1 131 ? -4.184 -43.125 -33.625 1 96.62 131 ALA A C 1
ATOM 1019 O O . ALA A 1 131 ? -3.922 -43.406 -32.438 1 96.62 131 ALA A O 1
ATOM 1020 N N . ARG A 1 132 ? -3.908 -41.938 -34.156 1 96.62 132 ARG A N 1
ATOM 1021 C CA . ARG A 1 132 ? -3.307 -40.875 -33.344 1 96.62 132 ARG A CA 1
ATOM 1022 C C . ARG A 1 132 ? -3.857 -39.5 -33.719 1 96.62 132 ARG A C 1
ATOM 1024 O O . ARG A 1 132 ? -4.172 -39.25 -34.875 1 96.62 132 ARG A O 1
ATOM 1031 N N . ARG A 1 133 ? -3.984 -38.656 -32.719 1 96.75 133 ARG A N 1
ATOM 1032 C CA . ARG A 1 133 ? -4.402 -37.281 -32.969 1 96.75 133 ARG A CA 1
ATOM 1033 C C . ARG A 1 133 ? -3.855 -36.344 -31.906 1 96.75 133 ARG A C 1
ATOM 1035 O O . ARG A 1 133 ? -3.635 -36.75 -30.766 1 96.75 133 ARG A O 1
ATOM 1042 N N . SER A 1 134 ? -3.65 -35.125 -32.375 1 97.38 134 SER A N 1
ATOM 1043 C CA . SER A 1 134 ? -3.072 -34.125 -31.453 1 97.38 134 SER A CA 1
ATOM 1044 C C . SER A 1 134 ? -4.074 -33.031 -31.109 1 97.38 134 SER A C 1
ATOM 1046 O O . SER A 1 134 ? -4.996 -32.781 -31.891 1 97.38 134 SER A O 1
ATOM 1048 N N . GLY A 1 135 ? -3.928 -32.5 -29.891 1 96.69 135 GLY A N 1
ATOM 1049 C CA . GLY A 1 135 ? -4.645 -31.344 -29.422 1 96.69 135 GLY A CA 1
ATOM 1050 C C . GLY A 1 135 ? -3.766 -30.375 -28.656 1 96.69 135 GLY A C 1
ATOM 1051 O O . GLY A 1 135 ? -2.699 -30.75 -28.156 1 96.69 135 GLY A O 1
ATOM 1052 N N . GLU A 1 136 ? -4.266 -29.172 -28.609 1 97.44 136 GLU A N 1
ATOM 1053 C CA . GLU A 1 136 ? -3.477 -28.141 -27.938 1 97.44 136 GLU A CA 1
ATOM 1054 C C . GLU A 1 136 ? -4.039 -27.828 -26.562 1 97.44 136 GLU A C 1
ATOM 1056 O O . GLU A 1 136 ? -5.258 -27.734 -26.391 1 97.44 136 GLU A O 1
ATOM 1061 N N . VAL A 1 137 ? -3.113 -27.703 -25.641 1 97.5 137 VAL A N 1
ATOM 1062 C CA . VAL A 1 137 ? -3.469 -27.266 -24.297 1 97.5 137 VAL A CA 1
ATOM 1063 C C . VAL A 1 137 ? -2.846 -25.891 -24.016 1 97.5 137 VAL A C 1
ATOM 1065 O O . VAL A 1 137 ? -1.63 -25.719 -24.141 1 97.5 137 VAL A O 1
ATOM 1068 N N . ALA A 1 138 ? -3.689 -24.953 -23.719 1 97.19 138 ALA A N 1
ATOM 1069 C CA . ALA A 1 138 ? -3.232 -23.641 -23.281 1 97.19 138 ALA A CA 1
ATOM 1070 C C . ALA A 1 138 ? -3.492 -23.438 -21.781 1 97.19 138 ALA A C 1
ATOM 1072 O O . ALA A 1 138 ? -4.609 -23.656 -21.312 1 97.19 138 ALA A O 1
ATOM 1073 N N . VAL A 1 139 ? -2.451 -23.031 -21.078 1 97.5 139 VAL A N 1
ATOM 1074 C CA . VAL A 1 139 ? -2.592 -22.812 -19.641 1 97.5 139 VAL A CA 1
ATOM 1075 C C . VAL A 1 139 ? -2.73 -21.312 -19.375 1 97.5 139 VAL A C 1
ATOM 1077 O O . VAL A 1 139 ? -1.924 -20.516 -19.844 1 97.5 139 VAL A O 1
ATOM 1080 N N . ILE A 1 140 ? -3.752 -20.922 -18.625 1 97.69 140 ILE A N 1
ATOM 1081 C CA . ILE A 1 140 ? -3.953 -19.531 -18.25 1 97.69 140 ILE A CA 1
ATOM 1082 C C . ILE A 1 140 ? -3.695 -19.359 -16.75 1 97.69 140 ILE A C 1
ATOM 1084 O O . ILE A 1 140 ? -4.16 -20.156 -15.938 1 97.69 140 ILE A O 1
ATOM 1088 N N . VAL A 1 141 ? -2.955 -18.297 -16.391 1 97.19 141 VAL A N 1
ATOM 1089 C CA . VAL A 1 141 ? -2.627 -18.016 -15.008 1 97.19 141 VAL A CA 1
ATOM 1090 C C . VAL A 1 141 ? -3.666 -17.062 -14.414 1 97.19 141 VAL A C 1
ATOM 1092 O O . VAL A 1 141 ? -3.875 -15.969 -14.93 1 97.19 141 VAL A O 1
ATOM 1095 N N . PRO A 1 142 ? -4.344 -17.531 -13.352 1 97.5 142 PRO A N 1
ATOM 1096 C CA . PRO A 1 142 ? -5.309 -16.641 -12.703 1 97.5 142 PRO A CA 1
ATOM 1097 C C . PRO A 1 142 ? -4.645 -15.422 -12.055 1 97.5 142 PRO A C 1
ATOM 1099 O O . PRO A 1 142 ? -3.449 -15.453 -11.75 1 97.5 142 PRO A O 1
ATOM 1102 N N . PRO A 1 143 ? -5.43 -14.383 -11.891 1 97.75 143 PRO A N 1
ATOM 1103 C CA . PRO A 1 143 ? -4.836 -13.188 -11.281 1 97.75 143 PRO A CA 1
ATOM 1104 C C . PRO A 1 143 ? -4.555 -13.367 -9.789 1 97.75 143 PRO A C 1
ATOM 1106 O O . PRO A 1 143 ? -5.324 -14.023 -9.086 1 97.75 143 PRO A O 1
ATOM 1109 N N . LYS A 1 144 ? -3.449 -12.82 -9.406 1 96.69 144 LYS A N 1
ATOM 1110 C CA . LYS A 1 144 ? -3.055 -12.703 -8 1 96.69 144 LYS A CA 1
ATOM 1111 C C . LYS A 1 144 ? -2.654 -11.273 -7.66 1 96.69 144 LYS A C 1
ATOM 1113 O O . LYS A 1 144 ? -1.965 -10.609 -8.445 1 96.69 144 LYS A O 1
ATOM 1118 N N . LEU A 1 145 ? -3.088 -10.805 -6.461 1 96.38 145 LEU A N 1
ATOM 1119 C CA . LEU A 1 145 ? -2.879 -9.398 -6.121 1 96.38 145 LEU A CA 1
ATOM 1120 C C . LEU A 1 145 ? -1.784 -9.258 -5.066 1 96.38 145 LEU A C 1
ATOM 1122 O O . LEU A 1 145 ? -1.536 -10.188 -4.293 1 96.38 145 LEU A O 1
ATOM 1126 N N . ASN A 1 146 ? -1.18 -8.023 -5.172 1 92.06 146 ASN A N 1
ATOM 1127 C CA . ASN A 1 146 ? -0.389 -7.574 -4.027 1 92.06 146 ASN A CA 1
ATOM 1128 C C . ASN A 1 146 ? -1.256 -7.375 -2.789 1 92.06 146 ASN A C 1
ATOM 1130 O O . ASN A 1 146 ? -2.369 -6.855 -2.883 1 92.06 146 ASN A O 1
ATOM 1134 N N . PRO A 1 147 ? -0.708 -7.762 -1.696 1 85.12 147 PRO A N 1
ATOM 1135 C CA . PRO A 1 147 ? -1.519 -7.539 -0.496 1 85.12 147 PRO A CA 1
ATOM 1136 C C . PRO A 1 147 ? -1.668 -6.059 -0.151 1 85.12 147 PRO A C 1
ATOM 1138 O O . PRO A 1 147 ? -0.721 -5.285 -0.312 1 85.12 147 PRO A O 1
ATOM 1141 N N . PHE A 1 148 ? -2.908 -5.711 0.282 1 86.81 148 PHE A N 1
ATOM 1142 C CA . PHE A 1 148 ? -3.15 -4.379 0.826 1 86.81 148 PHE A CA 1
ATOM 1143 C C . PHE A 1 148 ? -2.631 -4.273 2.254 1 86.81 148 PHE A C 1
ATOM 1145 O O . PHE A 1 148 ? -2.137 -5.254 2.814 1 86.81 148 PHE A O 1
ATOM 1152 N N . HIS A 1 149 ? -2.721 -2.98 2.717 1 79.38 149 HIS A N 1
ATOM 1153 C CA . HIS A 1 149 ? -2.389 -2.809 4.129 1 79.38 149 HIS A CA 1
ATOM 1154 C C . HIS A 1 149 ? -3.328 -3.619 5.016 1 79.38 149 HIS A C 1
ATOM 1156 O O . HIS A 1 149 ? -4.547 -3.58 4.836 1 79.38 149 HIS A O 1
ATOM 1162 N N . SER A 1 150 ? -2.717 -4.523 5.738 1 74.38 150 SER A N 1
ATOM 1163 C CA . SER A 1 150 ? -3.527 -5.348 6.629 1 74.38 150 SER A CA 1
ATOM 1164 C C . SER A 1 150 ? -4.277 -4.496 7.645 1 74.38 150 SER A C 1
ATOM 1166 O O . SER A 1 150 ? -5.402 -4.824 8.031 1 74.38 150 SER A O 1
ATOM 1168 N N . SER A 1 151 ? -3.732 -3.334 7.949 1 82.44 151 SER A N 1
ATOM 1169 C CA . SER A 1 151 ? -4.355 -2.445 8.922 1 82.44 151 SER A CA 1
ATOM 1170 C C . SER A 1 151 ? -5.234 -1.403 8.242 1 82.44 151 SER A C 1
ATOM 1172 O O . SER A 1 151 ? -5.16 -1.225 7.023 1 82.44 151 SER A O 1
ATOM 1174 N N . ILE A 1 152 ? -6.102 -0.866 9.07 1 90.75 152 ILE A N 1
ATOM 1175 C CA . ILE A 1 152 ? -6.953 0.227 8.609 1 90.75 152 ILE A CA 1
ATOM 1176 C C . ILE A 1 152 ? -6.094 1.429 8.227 1 90.75 152 ILE A C 1
ATOM 1178 O O . ILE A 1 152 ? -5.207 1.83 8.984 1 90.75 152 ILE A O 1
ATOM 1182 N N . LEU A 1 153 ? -6.324 1.884 7.031 1 92.56 153 LEU A N 1
ATOM 1183 C CA . LEU A 1 153 ? -5.73 3.158 6.641 1 92.56 153 LEU A CA 1
ATOM 1184 C C . LEU A 1 153 ? -6.453 4.32 7.309 1 92.56 153 LEU A C 1
ATOM 1186 O O . LEU A 1 153 ? -7.609 4.609 6.984 1 92.56 153 LEU A O 1
ATOM 1190 N N . SER A 1 154 ? -5.793 4.945 8.273 1 92.75 154 SER A N 1
ATOM 1191 C CA . SER A 1 154 ? -6.383 6.035 9.047 1 92.75 154 SER A CA 1
ATOM 1192 C C . SER A 1 154 ? -5.863 7.391 8.578 1 92.75 154 SER A C 1
ATOM 1194 O O . SER A 1 154 ? -4.676 7.691 8.719 1 92.75 154 SER A O 1
ATOM 1196 N N . LEU A 1 155 ? -6.762 8.211 8 1 94.62 155 LEU A N 1
ATOM 1197 C CA . LEU A 1 155 ? -6.445 9.547 7.504 1 94.62 155 LEU A CA 1
ATOM 1198 C C . LEU A 1 155 ? -7.426 10.578 8.055 1 94.62 155 LEU A C 1
ATOM 1200 O O . LEU A 1 155 ? -8.312 10.242 8.844 1 94.62 155 LEU A O 1
ATOM 1204 N N . ASN A 1 156 ? -7.18 11.82 7.727 1 92.88 156 ASN A N 1
ATOM 1205 C CA . ASN A 1 156 ? -8 12.891 8.289 1 92.88 156 ASN A CA 1
ATOM 1206 C C . ASN A 1 156 ? -8.797 13.609 7.203 1 92.88 156 ASN A C 1
ATOM 1208 O O . ASN A 1 156 ? -8.406 13.602 6.035 1 92.88 156 ASN A O 1
ATOM 1212 N N . VAL A 1 157 ? -9.906 14.203 7.648 1 93.88 157 VAL A N 1
ATOM 1213 C CA . VAL A 1 157 ? -10.664 15.055 6.742 1 93.88 157 VAL A CA 1
ATOM 1214 C C . VAL A 1 157 ? -9.734 16.078 6.094 1 93.88 157 VAL A C 1
ATOM 1216 O O . VAL A 1 157 ? -8.906 16.688 6.77 1 93.88 157 VAL A O 1
ATOM 1219 N N . GLY A 1 158 ? -9.828 16.172 4.758 1 93.06 158 GLY A N 1
ATOM 1220 C CA . GLY A 1 158 ? -9.023 17.156 4.035 1 93.06 158 GLY A CA 1
ATOM 1221 C C . GLY A 1 158 ? -7.77 16.562 3.426 1 93.06 158 GLY A C 1
ATOM 1222 O O . GLY A 1 158 ? -7.152 17.156 2.547 1 93.06 158 GLY A O 1
ATOM 1223 N N . ASP A 1 159 ? -7.352 15.398 3.893 1 95.25 159 ASP A N 1
ATOM 1224 C CA . ASP A 1 159 ? -6.195 14.703 3.328 1 95.25 159 ASP A CA 1
ATOM 1225 C C . ASP A 1 159 ? -6.504 14.172 1.931 1 95.25 159 ASP A C 1
ATOM 1227 O O . ASP A 1 159 ? -7.66 14.164 1.503 1 95.25 159 ASP A O 1
ATOM 1231 N N . ARG A 1 160 ? -5.438 13.789 1.293 1 96.69 160 ARG A N 1
ATOM 1232 C CA . ARG A 1 160 ? -5.551 13.031 0.052 1 96.69 160 ARG A CA 1
ATOM 1233 C C . ARG A 1 160 ? -5.348 11.539 0.303 1 96.69 160 ARG A C 1
ATOM 1235 O O . ARG A 1 160 ? -4.508 11.148 1.118 1 96.69 160 ARG A O 1
ATOM 1242 N N . ALA A 1 161 ? -6.121 10.781 -0.422 1 95.69 161 ALA A N 1
ATOM 1243 C CA . ALA A 1 161 ? -5.953 9.336 -0.275 1 95.69 161 ALA A CA 1
ATOM 1244 C C . ALA A 1 161 ? -5.711 8.672 -1.628 1 95.69 161 ALA A C 1
ATOM 1246 O O . ALA A 1 161 ? -6.258 9.109 -2.646 1 95.69 161 ALA A O 1
ATOM 1247 N N . SER A 1 162 ? -4.906 7.684 -1.631 1 95.88 162 SER A N 1
ATOM 1248 C CA . SER A 1 162 ? -4.641 6.84 -2.791 1 95.88 162 SER A CA 1
ATOM 1249 C C . SER A 1 162 ? -4.59 5.363 -2.404 1 95.88 162 SER A C 1
ATOM 1251 O O . SER A 1 162 ? -3.877 4.988 -1.473 1 95.88 162 SER A O 1
ATOM 1253 N N . ILE A 1 163 ? -5.34 4.562 -3.047 1 95.31 163 ILE A N 1
ATOM 1254 C CA . ILE A 1 163 ? -5.324 3.115 -2.865 1 95.31 163 ILE A CA 1
ATOM 1255 C C . ILE A 1 163 ? -4.953 2.434 -4.18 1 95.31 163 ILE A C 1
ATOM 1257 O O . ILE A 1 163 ? -5.59 2.674 -5.211 1 95.31 163 ILE A O 1
ATOM 1261 N N . THR A 1 164 ? -3.986 1.583 -4.152 1 96.38 164 THR A N 1
ATOM 1262 C CA . THR A 1 164 ? -3.486 0.983 -5.383 1 96.38 164 THR A CA 1
ATOM 1263 C C . THR A 1 164 ? -3.77 -0.517 -5.41 1 96.38 164 THR A C 1
ATOM 1265 O O . THR A 1 164 ? -3.531 -1.216 -4.422 1 96.38 164 THR A O 1
ATOM 1268 N N . CYS A 1 165 ? -4.332 -0.935 -6.438 1 97.25 165 CYS A N 1
ATOM 1269 C CA . CYS A 1 165 ? -4.516 -2.35 -6.738 1 97.25 165 CYS A CA 1
ATOM 1270 C C . CYS A 1 165 ? -3.49 -2.828 -7.762 1 97.25 165 CYS A C 1
ATOM 1272 O O . CYS A 1 165 ? -3.479 -2.361 -8.898 1 97.25 165 CYS A O 1
ATOM 1274 N N . SER A 1 166 ? -2.652 -3.828 -7.359 1 97.25 166 SER A N 1
ATOM 1275 C CA . SER A 1 166 ? -1.551 -4.285 -8.203 1 97.25 166 SER A CA 1
ATOM 1276 C C . SER A 1 166 ? -1.606 -5.793 -8.422 1 97.25 166 SER A C 1
ATOM 1278 O O . SER A 1 166 ? -1.661 -6.562 -7.457 1 97.25 166 SER A O 1
ATOM 1280 N N . VAL A 1 167 ? -1.534 -6.199 -9.625 1 97.81 167 VAL A N 1
ATOM 1281 C CA . VAL A 1 167 ? -1.52 -7.613 -9.984 1 97.81 167 VAL A CA 1
ATOM 1282 C C . VAL A 1 167 ? -0.082 -8.125 -10 1 97.81 167 VAL A C 1
ATOM 1284 O O . VAL A 1 167 ? 0.773 -7.578 -10.695 1 97.81 167 VAL A O 1
ATOM 1287 N N . ILE A 1 168 ? 0.151 -9.164 -9.273 1 96.31 168 ILE A N 1
ATOM 1288 C CA . ILE A 1 168 ? 1.502 -9.711 -9.18 1 96.31 168 ILE A CA 1
ATOM 1289 C C . ILE A 1 168 ? 1.68 -10.82 -10.219 1 96.31 168 ILE A C 1
ATOM 1291 O O . ILE A 1 168 ? 2.789 -11.055 -10.703 1 96.31 168 ILE A O 1
ATOM 1295 N N . LYS A 1 169 ? 0.605 -11.531 -10.422 1 95.38 169 LYS A N 1
ATOM 1296 C CA . LYS A 1 169 ? 0.575 -12.609 -11.406 1 95.38 169 LYS A CA 1
ATOM 1297 C C . LYS A 1 169 ? -0.789 -12.695 -12.086 1 95.38 169 LYS A C 1
ATOM 1299 O O . LYS A 1 169 ? -1.812 -12.375 -11.477 1 95.38 169 LYS A O 1
ATOM 1304 N N . GLY A 1 170 ? -0.752 -13.156 -13.352 1 96.44 170 GLY A N 1
ATOM 1305 C CA . GLY A 1 170 ? -1.992 -13.32 -14.094 1 96.44 170 GLY A CA 1
ATOM 1306 C C . GLY A 1 170 ? -1.862 -12.953 -15.562 1 96.44 170 GLY A C 1
ATOM 1307 O O . GLY A 1 170 ? -1.271 -11.922 -15.898 1 96.44 170 GLY A O 1
ATOM 1308 N N . ASP A 1 171 ? -2.451 -13.727 -16.344 1 97.06 171 ASP A N 1
ATOM 1309 C CA . ASP A 1 171 ? -2.363 -13.484 -17.781 1 97.06 171 ASP A CA 1
ATOM 1310 C C . ASP A 1 171 ? -3.354 -12.406 -18.219 1 97.06 171 ASP A C 1
ATOM 1312 O O . ASP A 1 171 ? -4.457 -12.312 -17.672 1 97.06 171 ASP A O 1
ATOM 1316 N N . ILE A 1 172 ? -3 -11.656 -19.141 1 96.12 172 ILE A N 1
ATOM 1317 C CA . ILE A 1 172 ? -3.867 -10.641 -19.719 1 96.12 172 ILE A CA 1
ATOM 1318 C C . ILE A 1 172 ? -4.824 -11.297 -20.719 1 96.12 172 ILE A C 1
ATOM 1320 O O . ILE A 1 172 ? -4.535 -12.375 -21.25 1 96.12 172 ILE A O 1
ATOM 1324 N N . PRO A 1 173 ? -5.945 -10.781 -21.078 1 97.12 173 PRO A N 1
ATOM 1325 C CA . PRO A 1 173 ? -6.398 -9.477 -20.594 1 97.12 173 PRO A CA 1
ATOM 1326 C C . PRO A 1 173 ? -6.961 -9.539 -19.172 1 97.12 173 PRO A C 1
ATOM 1328 O O . PRO A 1 173 ? -7.594 -10.531 -18.797 1 97.12 173 PRO A O 1
ATOM 1331 N N . LEU A 1 174 ? -6.691 -8.492 -18.469 1 97.81 174 LEU A N 1
ATOM 1332 C CA . LEU A 1 174 ? -7.188 -8.336 -17.109 1 97.81 174 LEU A CA 1
ATOM 1333 C C . LEU A 1 174 ? -8.148 -7.156 -17.016 1 97.81 174 LEU A C 1
ATOM 1335 O O . LEU A 1 174 ? -7.98 -6.152 -17.703 1 97.81 174 LEU A O 1
ATOM 1339 N N . THR A 1 175 ? -9.172 -7.312 -16.234 1 97.88 175 THR A N 1
ATOM 1340 C CA . THR A 1 175 ? -10.047 -6.199 -15.883 1 97.88 175 THR A CA 1
ATOM 1341 C C . THR A 1 175 ? -9.969 -5.895 -14.391 1 97.88 175 THR A C 1
ATOM 1343 O O . THR A 1 175 ? -9.977 -6.809 -13.562 1 97.88 175 THR A O 1
ATOM 1346 N N . ILE A 1 176 ? -9.789 -4.648 -14.109 1 97.69 176 ILE A N 1
ATOM 1347 C CA . ILE A 1 176 ? -9.727 -4.207 -12.719 1 97.69 176 ILE A CA 1
ATOM 1348 C C . ILE A 1 176 ? -10.883 -3.248 -12.43 1 97.69 176 ILE A C 1
ATOM 1350 O O . ILE A 1 176 ? -11.031 -2.23 -13.109 1 97.69 176 ILE A O 1
ATOM 1354 N N . THR A 1 177 ? -11.703 -3.545 -11.43 1 97.31 177 THR A N 1
ATOM 1355 C CA . THR A 1 177 ? -12.82 -2.693 -11.031 1 97.31 177 THR A CA 1
ATOM 1356 C C . THR A 1 177 ? -12.789 -2.43 -9.531 1 97.31 177 THR A C 1
ATOM 1358 O O . THR A 1 177 ? -12.273 -3.24 -8.758 1 97.31 177 THR A O 1
ATOM 1361 N N . TRP A 1 178 ? -13.32 -1.288 -9.117 1 97.56 178 TRP A N 1
ATOM 1362 C CA . TRP A 1 178 ? -13.312 -0.886 -7.715 1 97.56 178 TRP A CA 1
ATOM 1363 C C . TRP A 1 178 ? -14.719 -0.884 -7.141 1 97.56 178 TRP A C 1
ATOM 1365 O O . TRP A 1 178 ? -15.688 -0.584 -7.844 1 97.56 178 TRP A O 1
ATOM 1375 N N . ARG A 1 179 ? -14.734 -1.229 -5.895 1 97.31 179 ARG A N 1
ATOM 1376 C CA . ARG A 1 179 ? -15.984 -1.18 -5.145 1 97.31 179 ARG A CA 1
ATOM 1377 C C . ARG A 1 179 ? -15.789 -0.512 -3.787 1 97.31 179 ARG A C 1
ATOM 1379 O O . ARG A 1 179 ? -14.688 -0.542 -3.232 1 97.31 179 ARG A O 1
ATOM 1386 N N . LYS A 1 180 ? -16.781 0.169 -3.324 1 96.69 180 LYS A N 1
ATOM 1387 C CA . LYS A 1 180 ? -16.875 0.669 -1.955 1 96.69 180 LYS A CA 1
ATOM 1388 C C . LYS A 1 180 ? -18.031 0.019 -1.209 1 96.69 180 LYS A C 1
ATOM 1390 O O . LYS A 1 180 ? -19.188 0.132 -1.627 1 96.69 180 LYS A O 1
ATOM 1395 N N . ASP A 1 181 ? -17.703 -0.612 -0.166 1 96.56 181 ASP A N 1
ATOM 1396 C CA . ASP A 1 181 ? -18.688 -1.311 0.649 1 96.56 181 ASP A CA 1
ATOM 1397 C C . ASP A 1 181 ? -19.531 -2.266 -0.201 1 96.56 181 ASP A C 1
ATOM 1399 O O . ASP A 1 181 ? -20.75 -2.303 -0.077 1 96.56 181 ASP A O 1
ATOM 1403 N N . GLY A 1 182 ? -18.938 -2.904 -1.067 1 94.94 182 GLY A N 1
ATOM 1404 C CA . GLY A 1 182 ? -19.562 -3.945 -1.867 1 94.94 182 GLY A CA 1
ATOM 1405 C C . GLY A 1 182 ? -20.297 -3.404 -3.078 1 94.94 182 GLY A C 1
ATOM 1406 O O . GLY A 1 182 ? -20.812 -4.172 -3.887 1 94.94 182 GLY A O 1
ATOM 1407 N N . ARG A 1 183 ? -20.359 -2.076 -3.242 1 95.19 183 ARG A N 1
ATOM 1408 C CA . ARG A 1 183 ? -21.047 -1.443 -4.363 1 95.19 183 ARG A CA 1
ATOM 1409 C C . ARG A 1 183 ? -20.047 -0.72 -5.273 1 95.19 183 ARG A C 1
ATOM 1411 O O . ARG A 1 183 ? -18.969 -0.312 -4.828 1 95.19 183 ARG A O 1
ATOM 1418 N N . PRO A 1 184 ? -20.422 -0.604 -6.578 1 94.31 184 PRO A N 1
ATOM 1419 C CA . PRO A 1 184 ? -19.562 0.159 -7.473 1 94.31 184 PRO A CA 1
ATOM 1420 C C . PRO A 1 184 ? -19.312 1.584 -6.98 1 94.31 184 PRO A C 1
ATOM 1422 O O . PRO A 1 184 ? -20.172 2.174 -6.328 1 94.31 184 PRO A O 1
ATOM 1425 N N . ILE A 1 185 ? -18.109 2.012 -7.246 1 92.44 185 ILE A N 1
ATOM 1426 C CA . ILE A 1 185 ? -17.734 3.352 -6.809 1 92.44 185 ILE A CA 1
ATOM 1427 C C . ILE A 1 185 ? -18.703 4.375 -7.402 1 92.44 185 ILE A C 1
ATOM 1429 O O . ILE A 1 185 ? -19 4.332 -8.602 1 92.44 185 ILE A O 1
ATOM 1433 N N . ASP A 1 186 ? -19.156 5.23 -6.574 1 83.94 186 ASP A N 1
ATOM 1434 C CA . ASP A 1 186 ? -20.109 6.289 -6.926 1 83.94 186 ASP A CA 1
ATOM 1435 C C . ASP A 1 186 ? -19.375 7.512 -7.477 1 83.94 186 ASP A C 1
ATOM 1437 O O . ASP A 1 186 ? -18.578 8.133 -6.777 1 83.94 186 ASP A O 1
ATOM 1441 N N . PRO A 1 187 ? -19.672 7.918 -8.719 1 80.69 187 PRO A N 1
ATOM 1442 C CA . PRO A 1 187 ? -19 9.094 -9.289 1 80.69 187 PRO A CA 1
ATOM 1443 C C . PRO A 1 187 ? -19.266 10.367 -8.492 1 80.69 187 PRO A C 1
ATOM 1445 O O . PRO A 1 187 ? -18.5 11.328 -8.578 1 80.69 187 PRO A O 1
ATOM 1448 N N . THR A 1 188 ? -20.312 10.406 -7.672 1 80.44 188 THR A N 1
ATOM 1449 C CA . THR A 1 188 ? -20.688 11.602 -6.918 1 80.44 188 THR A CA 1
ATOM 1450 C C . THR A 1 188 ? -19.766 11.812 -5.727 1 80.44 188 THR A C 1
ATOM 1452 O O . THR A 1 188 ? -19.703 12.906 -5.168 1 80.44 188 THR A O 1
ATOM 1455 N N . GLN A 1 189 ? -19.078 10.828 -5.375 1 81.31 189 GLN A N 1
ATOM 1456 C CA . GLN A 1 189 ? -18.25 10.914 -4.188 1 81.31 189 GLN A CA 1
ATOM 1457 C C . GLN A 1 189 ? -16.859 11.453 -4.527 1 81.31 189 GLN A C 1
ATOM 1459 O O . GLN A 1 189 ? -15.93 11.352 -3.721 1 81.31 189 GLN A O 1
ATOM 1464 N N . ARG A 1 190 ? -16.656 11.992 -5.617 1 88.62 190 ARG A N 1
ATOM 1465 C CA . ARG A 1 190 ? -15.445 12.68 -6.051 1 88.62 190 ARG A CA 1
ATOM 1466 C C . ARG A 1 190 ? -14.227 11.766 -5.93 1 88.62 190 ARG A C 1
ATOM 1468 O O . ARG A 1 190 ? -13.203 12.164 -5.367 1 88.62 190 ARG A O 1
ATOM 1475 N N . MET A 1 191 ? -14.445 10.586 -6.223 1 94.25 191 MET A N 1
ATOM 1476 C CA . MET A 1 191 ? -13.336 9.641 -6.352 1 94.25 191 MET A CA 1
ATOM 1477 C C . MET A 1 191 ? -12.984 9.406 -7.82 1 94.25 191 MET A C 1
ATOM 1479 O O . MET A 1 191 ? -13.859 9.484 -8.688 1 94.25 191 MET A O 1
ATOM 1483 N N . SER A 1 192 ? -11.82 9.234 -8.109 1 95.12 192 SER A N 1
ATOM 1484 C CA . SER A 1 192 ? -11.391 8.945 -9.477 1 95.12 192 SER A CA 1
ATOM 1485 C C . SER A 1 192 ? -10.516 7.699 -9.523 1 95.12 192 SER A C 1
ATOM 1487 O O . SER A 1 192 ? -9.805 7.391 -8.562 1 95.12 192 SER A O 1
ATOM 1489 N N . VAL A 1 193 ? -10.688 6.93 -10.578 1 95.75 193 VAL A N 1
ATOM 1490 C CA . VAL A 1 193 ? -9.867 5.742 -10.805 1 95.75 193 VAL A CA 1
ATOM 1491 C C . VAL A 1 1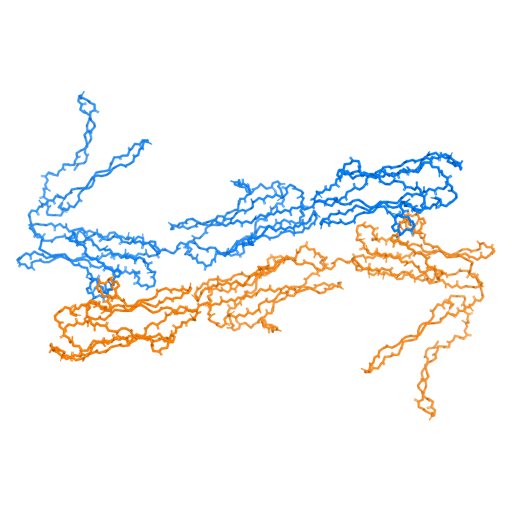93 ? -8.906 5.992 -11.961 1 95.75 193 VAL A C 1
ATOM 1493 O O . VAL A 1 193 ? -9.32 6.445 -13.039 1 95.75 193 VAL A O 1
ATOM 1496 N N . THR A 1 194 ? -7.707 5.777 -11.703 1 95.56 194 THR A N 1
ATOM 1497 C CA . THR A 1 194 ? -6.703 5.887 -12.758 1 95.56 194 THR A CA 1
ATOM 1498 C C . THR A 1 194 ? -6.09 4.52 -13.062 1 95.56 194 THR A C 1
ATOM 1500 O O . THR A 1 194 ? -5.492 3.893 -12.188 1 95.56 194 THR A O 1
ATOM 1503 N N . GLN A 1 195 ? -6.254 4.09 -14.312 1 96.5 195 GLN A N 1
ATOM 1504 C CA . GLN A 1 195 ? -5.57 2.885 -14.766 1 96.5 195 GLN A CA 1
ATOM 1505 C C . GLN A 1 195 ? -4.133 3.189 -15.172 1 96.5 195 GLN A C 1
ATOM 1507 O O . GLN A 1 195 ? -3.889 3.752 -16.25 1 96.5 195 GLN A O 1
ATOM 1512 N N . VAL A 1 196 ? -3.213 2.811 -14.336 1 96.44 196 VAL A N 1
ATOM 1513 C CA . VAL A 1 196 ? -1.808 3.125 -14.578 1 96.44 196 VAL A CA 1
ATOM 1514 C C . VAL A 1 196 ? -1.283 2.295 -15.742 1 96.44 196 VAL A C 1
ATOM 1516 O O . VAL A 1 196 ? -0.61 2.82 -16.641 1 96.44 196 VAL A O 1
ATOM 1519 N N . ASP A 1 197 ? -1.511 0.991 -15.789 1 95.56 197 ASP A N 1
ATOM 1520 C CA . ASP A 1 197 ? -1.221 0.045 -16.859 1 95.56 197 ASP A CA 1
ATOM 1521 C C . ASP A 1 197 ? -2.148 -1.166 -16.797 1 95.56 197 ASP A C 1
ATOM 1523 O O . ASP A 1 197 ? -3.248 -1.082 -16.234 1 95.56 197 ASP A O 1
ATOM 1527 N N . GLN A 1 198 ? -1.741 -2.254 -17.375 1 95.5 198 GLN A N 1
ATOM 1528 C CA . GLN A 1 198 ? -2.607 -3.426 -17.438 1 95.5 198 GLN A CA 1
ATOM 1529 C C . GLN A 1 198 ? -2.697 -4.113 -16.078 1 95.5 198 GLN A C 1
ATOM 1531 O O . GLN A 1 198 ? -3.604 -4.914 -15.836 1 95.5 198 GLN A O 1
ATOM 1536 N N . TYR A 1 199 ? -1.759 -3.764 -15.164 1 97.56 199 TYR A N 1
ATOM 1537 C CA . TYR A 1 199 ? -1.634 -4.551 -13.938 1 97.56 199 TYR A CA 1
ATOM 1538 C C . TYR A 1 199 ? -1.877 -3.689 -12.711 1 97.56 199 TYR A C 1
ATOM 1540 O O . TYR A 1 199 ? -1.957 -4.203 -11.586 1 97.56 199 TYR A O 1
ATOM 1548 N N . ASN A 1 200 ? -1.977 -2.34 -12.945 1 97.62 200 ASN A N 1
ATOM 1549 C CA . ASN A 1 200 ? -2.074 -1.433 -11.812 1 97.62 200 ASN A CA 1
ATOM 1550 C C . ASN A 1 200 ? -3.205 -0.424 -11.992 1 97.62 200 ASN A C 1
ATOM 1552 O O . ASN A 1 200 ? -3.334 0.183 -13.062 1 97.62 200 ASN A O 1
ATOM 1556 N N . SER A 1 201 ? -4.02 -0.298 -10.992 1 97.56 201 SER A N 1
ATOM 1557 C CA . SER A 1 201 ? -5.094 0.687 -10.938 1 97.56 201 SER A CA 1
ATOM 1558 C C . SER A 1 201 ? -5.102 1.415 -9.594 1 97.56 201 SER A C 1
ATOM 1560 O O . SER A 1 201 ? -4.914 0.796 -8.547 1 97.56 201 SER A O 1
ATOM 1562 N N . ILE A 1 202 ? -5.281 2.725 -9.648 1 96.69 202 ILE A N 1
ATOM 1563 C CA . ILE A 1 202 ? -5.234 3.512 -8.422 1 96.69 202 ILE A CA 1
ATOM 1564 C C . ILE A 1 202 ? -6.562 4.242 -8.227 1 96.69 202 ILE A C 1
ATOM 1566 O O . ILE A 1 202 ? -7.074 4.871 -9.156 1 96.69 202 ILE A O 1
ATOM 1570 N N . LEU A 1 203 ? -7.094 4.07 -7.051 1 96.62 203 LEU A N 1
ATOM 1571 C CA . LEU A 1 203 ? -8.234 4.879 -6.641 1 96.62 203 LEU A CA 1
ATOM 1572 C C . LEU A 1 203 ? -7.781 6.137 -5.906 1 96.62 203 LEU A C 1
ATOM 1574 O O . LEU A 1 203 ? -7.062 6.051 -4.91 1 96.62 203 LEU A O 1
ATOM 1578 N N . LEU A 1 204 ? -8.242 7.32 -6.383 1 96.31 204 LEU A N 1
ATOM 1579 C CA . LEU A 1 204 ? -7.781 8.602 -5.863 1 96.31 204 LEU A CA 1
ATOM 1580 C C . LEU A 1 204 ? -8.93 9.391 -5.242 1 96.31 204 LEU A C 1
ATOM 1582 O O . LEU A 1 204 ? -10.008 9.492 -5.836 1 96.31 204 LEU A O 1
ATOM 1586 N N . ILE A 1 205 ? -8.688 9.883 -4.07 1 96.19 205 ILE A N 1
ATOM 1587 C CA . ILE A 1 205 ? -9.57 10.828 -3.41 1 96.19 205 ILE A CA 1
ATOM 1588 C C . ILE A 1 205 ? -8.805 12.102 -3.072 1 96.19 205 ILE A C 1
ATOM 1590 O O . ILE A 1 205 ? -7.938 12.102 -2.189 1 96.19 205 ILE A O 1
ATOM 1594 N N . GLU A 1 206 ? -9.094 13.18 -3.648 1 94.69 206 GLU A N 1
ATOM 1595 C CA . GLU A 1 206 ? -8.312 14.406 -3.557 1 94.69 206 GLU A CA 1
ATOM 1596 C C . GLU A 1 206 ? -8.531 15.102 -2.215 1 94.69 206 GLU A C 1
ATOM 1598 O O . GLU A 1 206 ? -7.621 15.75 -1.695 1 94.69 206 GLU A O 1
ATOM 1603 N N . ASN A 1 207 ? -9.781 15 -1.752 1 95.56 207 ASN A N 1
ATOM 1604 C CA . ASN A 1 207 ? -10.164 15.648 -0.502 1 95.56 207 ASN A CA 1
ATOM 1605 C C . ASN A 1 207 ? -11.086 14.75 0.327 1 95.56 207 ASN A C 1
ATOM 1607 O O . ASN A 1 207 ? -12.281 14.656 0.053 1 95.56 207 ASN A O 1
ATOM 1611 N N . LEU A 1 208 ? -10.523 14.227 1.367 1 95.94 208 LEU A N 1
ATOM 1612 C CA . LEU A 1 208 ? -11.242 13.242 2.168 1 95.94 208 LEU A CA 1
ATOM 1613 C C . LEU A 1 208 ? -12.328 13.906 2.998 1 95.94 208 LEU A C 1
ATOM 1615 O O . LEU A 1 208 ? -12.125 14.992 3.547 1 95.94 208 LEU A O 1
ATOM 1619 N N . SER A 1 209 ? -13.461 13.328 3.039 1 94.88 209 SER A N 1
ATOM 1620 C CA . SER A 1 209 ? -14.547 13.664 3.949 1 94.88 209 SER A CA 1
ATOM 1621 C C . SER A 1 209 ? -14.969 12.453 4.781 1 94.88 209 SER A C 1
ATOM 1623 O O . SER A 1 209 ? -14.531 11.336 4.52 1 94.88 209 SER A O 1
ATOM 1625 N N . ALA A 1 210 ? -15.789 12.695 5.742 1 93.38 210 ALA A N 1
ATOM 1626 C CA . ALA A 1 210 ? -16.266 11.617 6.609 1 93.38 210 ALA A CA 1
ATOM 1627 C C . ALA A 1 210 ? -16.969 10.531 5.805 1 93.38 210 ALA A C 1
ATOM 1629 O O . ALA A 1 210 ? -16.922 9.352 6.156 1 93.38 210 ALA A O 1
ATOM 1630 N N . ASP A 1 211 ? -17.562 10.898 4.668 1 93.94 211 ASP A N 1
ATOM 1631 C CA . ASP A 1 211 ? -18.344 9.977 3.846 1 93.94 211 ASP A CA 1
ATOM 1632 C C . ASP A 1 211 ? -17.438 8.969 3.139 1 93.94 211 ASP A C 1
ATOM 1634 O O . ASP A 1 211 ? -17.922 7.949 2.639 1 93.94 211 ASP A O 1
ATOM 1638 N N . HIS A 1 212 ? -16.219 9.25 3.109 1 96.06 212 HIS A N 1
ATOM 1639 C CA . HIS A 1 212 ? -15.289 8.359 2.41 1 96.06 212 HIS A CA 1
ATOM 1640 C C . HIS A 1 212 ? -14.875 7.191 3.293 1 96.06 212 HIS A C 1
ATOM 1642 O O . HIS A 1 212 ? -14.258 6.238 2.816 1 96.06 212 HIS A O 1
ATOM 1648 N N . THR A 1 213 ? -15.188 7.262 4.566 1 95.69 213 THR A N 1
ATOM 1649 C CA . THR A 1 213 ? -14.93 6.113 5.43 1 95.69 213 THR A CA 1
ATOM 1650 C C . THR A 1 213 ? -15.648 4.871 4.902 1 95.69 213 THR A C 1
ATOM 1652 O O . THR A 1 213 ? -16.812 4.941 4.5 1 95.69 213 THR A O 1
ATOM 1655 N N . GLY A 1 214 ? -14.93 3.76 4.855 1 96.31 214 GLY A N 1
ATOM 1656 C CA . GLY A 1 214 ? -15.523 2.523 4.379 1 96.31 214 GLY A CA 1
ATOM 1657 C C . GLY A 1 214 ? -14.5 1.501 3.926 1 96.31 214 GLY A C 1
ATOM 1658 O O . GLY A 1 214 ? -13.305 1.656 4.184 1 96.31 214 GLY A O 1
ATOM 1659 N N . ASN A 1 215 ? -15.078 0.459 3.375 1 96.94 215 ASN A N 1
ATOM 1660 C CA . ASN A 1 215 ? -14.234 -0.616 2.854 1 96.94 215 ASN A CA 1
ATOM 1661 C C . ASN A 1 215 ? -14.141 -0.561 1.332 1 96.94 215 ASN A C 1
ATOM 1663 O O . ASN A 1 215 ? -15.148 -0.626 0.637 1 96.94 215 ASN A O 1
ATOM 1667 N N . TYR A 1 216 ? -12.93 -0.428 0.894 1 96.81 216 TYR A N 1
ATOM 1668 C CA . TYR A 1 216 ? -12.68 -0.382 -0.542 1 96.81 216 TYR A CA 1
ATOM 1669 C C . TYR A 1 216 ? -12.109 -1.705 -1.04 1 96.81 216 TYR A C 1
ATOM 1671 O O . TYR A 1 216 ? -11.273 -2.32 -0.373 1 96.81 216 TYR A O 1
ATOM 1679 N N . SER A 1 217 ? -12.586 -2.141 -2.158 1 96.88 217 SER A N 1
ATOM 1680 C CA . SER A 1 217 ? -12.102 -3.395 -2.723 1 96.88 217 SER A CA 1
ATOM 1681 C C . SER A 1 217 ? -11.828 -3.258 -4.219 1 96.88 217 SER A C 1
ATOM 1683 O O . SER A 1 217 ? -12.469 -2.453 -4.898 1 96.88 217 SER A O 1
ATOM 1685 N N . CYS A 1 218 ? -10.852 -3.902 -4.684 1 97.06 218 CYS A N 1
ATOM 1686 C CA . CYS A 1 218 ? -10.586 -4.02 -6.113 1 97.06 218 CYS A CA 1
ATOM 1687 C C . CYS A 1 218 ? -10.773 -5.453 -6.59 1 97.06 218 CYS A C 1
ATOM 1689 O O . CYS A 1 218 ? -10.336 -6.395 -5.926 1 97.06 218 CYS A O 1
ATOM 1691 N N . VAL A 1 219 ? -11.508 -5.598 -7.648 1 97.88 219 VAL A N 1
ATOM 1692 C CA . VAL A 1 219 ? -11.781 -6.895 -8.258 1 97.88 219 VAL A CA 1
ATOM 1693 C C . VAL A 1 219 ? -11.031 -7.02 -9.578 1 97.88 219 VAL A C 1
ATOM 1695 O O . VAL A 1 219 ? -11.195 -6.188 -10.477 1 97.88 219 VAL A O 1
ATOM 1698 N N . VAL A 1 220 ? -10.203 -8.055 -9.688 1 98.31 220 VAL A N 1
ATOM 1699 C CA . VAL A 1 220 ? -9.43 -8.312 -10.898 1 98.31 220 VAL A CA 1
ATOM 1700 C C . VAL A 1 220 ? -9.875 -9.641 -11.523 1 98.31 220 VAL A C 1
ATOM 1702 O O . VAL A 1 220 ? -10.008 -10.641 -10.82 1 98.31 220 VAL A O 1
ATOM 1705 N N . ARG A 1 221 ? -10.055 -9.609 -12.805 1 97.94 221 ARG A N 1
ATOM 1706 C CA . ARG A 1 221 ? -10.578 -10.797 -13.461 1 97.94 221 ARG A CA 1
ATOM 1707 C C . ARG A 1 221 ? -9.891 -11.039 -14.797 1 97.94 221 ARG A C 1
ATOM 1709 O O . ARG A 1 221 ? -9.602 -10.086 -15.531 1 97.94 221 ARG A O 1
ATOM 1716 N N . ASN A 1 222 ? -9.625 -12.242 -15.102 1 97.25 222 ASN A N 1
ATOM 1717 C CA . ASN A 1 222 ? -9.328 -12.695 -16.453 1 97.25 222 ASN A CA 1
ATOM 1718 C C . ASN A 1 222 ? -10.156 -13.922 -16.828 1 97.25 222 ASN A C 1
ATOM 1720 O O . ASN A 1 222 ? -11.148 -14.227 -16.172 1 97.25 222 ASN A O 1
ATOM 1724 N N . THR A 1 223 ? -9.859 -14.594 -17.906 1 95.62 223 THR A N 1
ATOM 1725 C CA . THR A 1 223 ? -10.672 -15.695 -18.406 1 95.62 223 THR A CA 1
ATOM 1726 C C . THR A 1 223 ? -10.578 -16.906 -17.469 1 95.62 223 THR A C 1
ATOM 1728 O O . THR A 1 223 ? -11.406 -17.812 -17.547 1 95.62 223 THR A O 1
ATOM 1731 N N . ALA A 1 224 ? -9.555 -16.844 -16.578 1 95.75 224 ALA A N 1
ATOM 1732 C CA . ALA A 1 224 ? -9.336 -18 -15.703 1 95.75 224 ALA A CA 1
ATOM 1733 C C . ALA A 1 224 ? -10.094 -17.844 -14.391 1 95.75 224 ALA A C 1
ATOM 1735 O O . ALA A 1 224 ? -10.695 -18.797 -13.891 1 95.75 224 ALA A O 1
ATOM 1736 N N . ALA A 1 225 ? -10.008 -16.703 -13.82 1 96.81 225 ALA A N 1
ATOM 1737 C CA . ALA A 1 225 ? -10.594 -16.547 -12.492 1 96.81 225 ALA A CA 1
ATOM 1738 C C . ALA A 1 225 ? -10.727 -15.07 -12.117 1 96.81 225 ALA A C 1
ATOM 1740 O O . ALA A 1 225 ? -10.406 -14.188 -12.914 1 96.81 225 ALA A O 1
ATOM 1741 N N . GLU A 1 226 ? -11.367 -14.914 -11.008 1 97.19 226 GLU A N 1
ATOM 1742 C CA . GLU A 1 226 ? -11.508 -13.594 -10.398 1 97.19 226 GLU A CA 1
ATOM 1743 C C . GLU A 1 226 ? -10.906 -13.57 -8.992 1 97.19 226 GLU A C 1
ATOM 1745 O O . GLU A 1 226 ? -10.977 -14.57 -8.273 1 97.19 226 GLU A O 1
ATOM 1750 N N . THR A 1 227 ? -10.234 -12.484 -8.688 1 97.38 227 THR A N 1
ATOM 1751 C CA . THR A 1 227 ? -9.719 -12.297 -7.336 1 97.38 227 THR A CA 1
ATOM 1752 C C . THR A 1 227 ? -10.039 -10.898 -6.82 1 97.38 227 THR A C 1
ATOM 1754 O O . THR A 1 227 ? -10.266 -9.977 -7.605 1 97.38 227 THR A O 1
ATOM 1757 N N . GLU A 1 228 ? -10.109 -10.773 -5.422 1 96.75 228 GLU A N 1
ATOM 1758 C CA . GLU A 1 228 ? -10.492 -9.5 -4.828 1 96.75 228 GLU A CA 1
ATOM 1759 C C . GLU A 1 228 ? -9.586 -9.141 -3.654 1 96.75 228 GLU A C 1
ATOM 1761 O O . GLU A 1 228 ? -9.211 -10.008 -2.865 1 96.75 228 GLU A O 1
ATOM 1766 N N . GLY A 1 229 ? -9.133 -7.918 -3.615 1 95.88 229 GLY A N 1
ATOM 1767 C CA . GLY A 1 229 ? -8.414 -7.363 -2.477 1 95.88 229 GLY A CA 1
ATOM 1768 C C . GLY A 1 229 ? -9.18 -6.266 -1.764 1 95.88 229 GLY A C 1
ATOM 1769 O O . GLY A 1 229 ? -10.016 -5.594 -2.369 1 95.88 229 GLY A O 1
ATOM 1770 N N . HIS A 1 230 ? -8.797 -6.035 -0.454 1 95.44 230 HIS A N 1
ATOM 1771 C CA . HIS A 1 230 ? -9.57 -5.086 0.337 1 95.44 230 HIS A CA 1
ATOM 1772 C C . HIS A 1 230 ? -8.664 -4.141 1.115 1 95.44 230 HIS A C 1
ATOM 1774 O O . HIS A 1 230 ? -7.582 -4.539 1.558 1 95.44 230 HIS A O 1
ATOM 1780 N N . GLN A 1 231 ? -9.125 -2.916 1.267 1 95.62 231 GLN A N 1
ATOM 1781 C CA . GLN A 1 231 ? -8.484 -1.92 2.121 1 95.62 231 GLN A CA 1
ATOM 1782 C C . GLN A 1 231 ? -9.523 -1.073 2.852 1 95.62 231 GLN A C 1
ATOM 1784 O O . GLN A 1 231 ? -10.336 -0.401 2.219 1 95.62 231 GLN A O 1
ATOM 1789 N N . SER A 1 232 ? -9.477 -1.124 4.191 1 96.69 232 SER A N 1
ATOM 1790 C CA . SER A 1 232 ? -10.352 -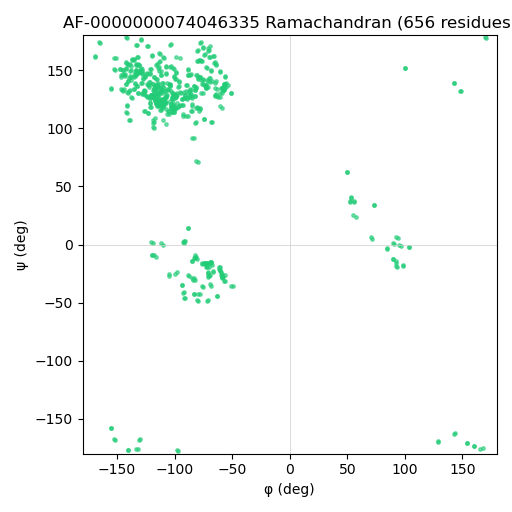0.271 4.988 1 96.69 232 SER A CA 1
ATOM 1791 C C . SER A 1 232 ? -9.766 1.129 5.145 1 96.69 232 SER A C 1
ATOM 1793 O O . SER A 1 232 ? -8.562 1.285 5.367 1 96.69 232 SER A O 1
ATOM 1795 N N . LEU A 1 233 ? -10.656 2.117 4.984 1 95.88 233 LEU A N 1
ATOM 1796 C CA . LEU A 1 233 ? -10.266 3.514 5.145 1 95.88 233 LEU A CA 1
ATOM 1797 C C . LEU A 1 233 ? -11.094 4.188 6.234 1 95.88 233 LEU A C 1
ATOM 1799 O O . LEU A 1 233 ? -12.328 4.148 6.195 1 95.88 233 LEU A O 1
ATOM 1803 N N . LEU A 1 234 ? -10.43 4.699 7.211 1 94.69 234 LEU A N 1
ATOM 1804 C CA . LEU A 1 234 ? -11.062 5.484 8.266 1 94.69 234 LEU A CA 1
ATOM 1805 C C . LEU A 1 234 ? -10.664 6.953 8.164 1 94.69 234 LEU A C 1
ATOM 1807 O O . LEU A 1 234 ? -9.484 7.289 8.234 1 94.69 234 LEU A O 1
ATOM 1811 N N . VAL A 1 235 ? -11.656 7.801 7.992 1 95.12 235 VAL A N 1
ATOM 1812 C CA . VAL A 1 235 ? -11.414 9.234 7.914 1 95.12 235 VAL A CA 1
ATOM 1813 C C . VAL A 1 235 ? -11.781 9.898 9.234 1 95.12 235 VAL A C 1
ATOM 1815 O O . VAL A 1 235 ? -12.953 9.914 9.625 1 95.12 235 VAL A O 1
ATOM 1818 N N . ASN A 1 236 ? -10.805 10.469 9.867 1 94.81 236 ASN A N 1
ATOM 1819 C CA . ASN A 1 236 ? -11.023 11.102 11.164 1 94.81 236 ASN A CA 1
ATOM 1820 C C . ASN A 1 236 ? -11.484 12.555 11 1 94.81 236 ASN A C 1
ATOM 1822 O O . ASN A 1 236 ? -10.914 13.305 10.211 1 94.81 236 ASN A O 1
ATOM 1826 N N . VAL A 1 237 ? -12.5 12.867 11.758 1 95.12 237 VAL A N 1
ATOM 1827 C CA . VAL A 1 237 ? -12.992 14.234 11.781 1 95.12 237 VAL A CA 1
ATOM 1828 C C . VAL A 1 237 ? -12.383 14.984 12.969 1 95.12 237 VAL A C 1
ATOM 1830 O O . VAL A 1 237 ? -12.523 14.562 14.117 1 95.12 237 VAL A O 1
ATOM 1833 N N . PRO A 1 238 ? -11.672 16.016 12.695 1 93.56 238 PRO A N 1
ATOM 1834 C CA . PRO A 1 238 ? -11.117 16.797 13.805 1 93.56 238 PRO A CA 1
ATOM 1835 C C . PRO A 1 238 ? -12.203 17.438 14.672 1 93.56 238 PRO A C 1
ATOM 1837 O O . PRO A 1 238 ? -13.32 17.656 14.203 1 93.56 238 PRO A O 1
ATOM 1840 N N . PRO A 1 239 ? -11.836 17.688 15.914 1 94.12 239 PRO A N 1
ATOM 1841 C CA . PRO A 1 239 ? -12.828 18.328 16.781 1 94.12 239 PRO A CA 1
ATOM 1842 C C . PRO A 1 239 ? -13.125 19.766 16.375 1 94.12 239 PRO A C 1
ATOM 1844 O O . PRO A 1 239 ? -12.273 20.438 15.781 1 94.12 239 PRO A O 1
ATOM 1847 N N . ASN A 1 240 ? -14.352 20.203 16.641 1 94.25 240 ASN A N 1
ATOM 1848 C CA . ASN A 1 240 ? -14.781 21.594 16.516 1 94.25 240 ASN A CA 1
ATOM 1849 C C . ASN A 1 240 ? -15.406 22.094 17.797 1 94.25 240 ASN A C 1
ATOM 1851 O O . ASN A 1 240 ? -16.453 21.609 18.219 1 94.25 240 ASN A O 1
ATOM 1855 N N . ILE A 1 241 ? -14.719 23.078 18.406 1 94.94 241 ILE A N 1
ATOM 1856 C CA . ILE A 1 241 ? -15.203 23.609 19.672 1 94.94 241 ILE A CA 1
ATOM 1857 C C . ILE A 1 241 ? -16.219 24.703 19.422 1 94.94 241 ILE A C 1
ATOM 1859 O O . ILE A 1 241 ? -15.969 25.625 18.641 1 94.94 241 ILE A O 1
ATOM 1863 N N . GLU A 1 242 ? -17.344 24.562 20.094 1 95.38 242 GLU A N 1
ATOM 1864 C CA . GLU A 1 242 ? -18.328 25.656 20.047 1 95.38 242 GLU A CA 1
ATOM 1865 C C . GLU A 1 242 ? -17.859 26.844 20.875 1 95.38 242 GLU A C 1
ATOM 1867 O O . GLU A 1 242 ? -17.344 26.688 21.984 1 95.38 242 GLU A O 1
ATOM 1872 N N . PRO A 1 243 ? -18.031 28.016 20.266 1 92.75 243 PRO A N 1
ATOM 1873 C CA . PRO A 1 243 ? -17.641 29.203 21.016 1 92.75 243 PRO A CA 1
ATOM 1874 C C . PRO A 1 243 ? -18.328 29.312 22.375 1 92.75 243 PRO A C 1
ATOM 1876 O O . PRO A 1 243 ? -19.516 28.969 22.484 1 92.75 243 PRO A O 1
ATOM 1879 N N . PHE A 1 244 ? -17.562 29.656 23.406 1 94.75 244 PHE A N 1
ATOM 1880 C CA . PHE A 1 244 ? -18.109 29.875 24.734 1 94.75 244 PHE A CA 1
ATOM 1881 C C . PHE A 1 244 ? -17.578 31.172 25.328 1 94.75 244 PHE A C 1
ATOM 1883 O O . PHE A 1 244 ? -16.625 31.75 24.812 1 94.75 244 PHE A O 1
ATOM 1890 N N . SER A 1 245 ? -18.281 31.672 26.359 1 93.06 245 SER A N 1
ATOM 1891 C CA . SER A 1 245 ? -17.875 32.875 27.062 1 93.06 245 SER A CA 1
ATOM 1892 C C . SER A 1 245 ? -18.359 32.875 28.5 1 93.06 245 SER A C 1
ATOM 1894 O O . SER A 1 245 ? -19.188 32.031 28.875 1 93.06 245 SER A O 1
ATOM 1896 N N . PHE A 1 246 ? -17.734 33.688 29.281 1 93.38 246 PHE A N 1
ATOM 1897 C CA . PHE A 1 246 ? -18.219 33.906 30.641 1 93.38 246 PHE A CA 1
ATOM 1898 C C . PHE A 1 246 ? -19.25 35.031 30.672 1 93.38 246 PHE A C 1
ATOM 1900 O O . PHE A 1 246 ? -19.188 35.938 29.859 1 93.38 246 PHE A O 1
ATOM 1907 N N . GLN A 1 247 ? -20.156 34.875 31.672 1 89 247 GLN A N 1
ATOM 1908 C CA . GLN A 1 247 ? -21.172 35.906 31.828 1 89 247 GLN A CA 1
ATOM 1909 C C . GLN A 1 247 ? -20.547 37.281 32.125 1 89 247 GLN A C 1
ATOM 1911 O O . GLN A 1 247 ? -19.469 37.344 32.719 1 89 247 GLN A O 1
ATOM 1916 N N . ASP A 1 248 ? -21.188 38.344 31.672 1 88.38 248 ASP A N 1
ATOM 1917 C CA . ASP A 1 248 ? -20.734 39.688 31.969 1 88.38 248 ASP A CA 1
ATOM 1918 C C . ASP A 1 248 ? -21.141 40.125 33.375 1 88.38 248 ASP A C 1
ATOM 1920 O O . ASP A 1 248 ? -22.062 39.562 33.969 1 88.38 248 ASP A O 1
ATOM 1924 N N . GLY A 1 249 ? -20.469 41.094 33.906 1 89.19 249 GLY A N 1
ATOM 1925 C CA . GLY A 1 249 ? -20.844 41.688 35.188 1 89.19 249 GLY A CA 1
ATOM 1926 C C . GLY A 1 249 ? -20.547 40.812 36.375 1 89.19 249 GLY A C 1
ATOM 1927 O O . GLY A 1 249 ? -21.312 40.781 37.344 1 89.19 249 GLY A O 1
ATOM 1928 N N . LEU A 1 250 ? -19.531 40.125 36.25 1 91.12 250 LEU A N 1
ATOM 1929 C CA . LEU A 1 250 ? -19.156 39.219 37.344 1 91.12 250 LEU A CA 1
ATOM 1930 C C . LEU A 1 250 ? -18.406 40 38.438 1 91.12 250 LEU A C 1
ATOM 1932 O O . LEU A 1 250 ? -17.594 40.875 38.125 1 91.12 250 LEU A O 1
ATOM 1936 N N . ALA A 1 251 ? -18.875 39.719 39.688 1 92.44 251 ALA A N 1
ATOM 1937 C CA . ALA A 1 251 ? -18.219 40.312 40.844 1 92.44 251 ALA A CA 1
ATOM 1938 C C . ALA A 1 251 ? -17.656 39.25 41.781 1 92.44 251 ALA A C 1
ATOM 1940 O O . ALA A 1 251 ? -18 38.062 41.656 1 92.44 251 ALA A O 1
ATOM 1941 N N . GLU A 1 252 ? -16.734 39.719 42.656 1 92.81 252 GLU A N 1
ATOM 1942 C CA . GLU A 1 252 ? -16.156 38.812 43.656 1 92.81 252 GLU A CA 1
ATOM 1943 C C . GLU A 1 252 ? -17.234 38.125 44.469 1 92.81 252 GLU A C 1
ATOM 1945 O O . GLU A 1 252 ? -18.219 38.75 44.875 1 92.81 252 GLU A O 1
ATOM 1950 N N . GLY A 1 253 ? -17.047 36.875 44.688 1 93.12 253 GLY A N 1
ATOM 1951 C CA . GLY A 1 253 ? -17.969 36.125 45.5 1 93.12 253 GLY A CA 1
ATOM 1952 C C . GLY A 1 253 ? -19.062 35.438 44.688 1 93.12 253 GLY A C 1
ATOM 1953 O O . GLY A 1 253 ? -19.719 34.5 45.156 1 93.12 253 GLY A O 1
ATOM 1954 N N . MET A 1 254 ? -19.297 35.875 43.469 1 94.12 254 MET A N 1
ATOM 1955 C CA . MET A 1 254 ? -20.328 35.312 42.625 1 94.12 254 MET A CA 1
ATOM 1956 C C . MET A 1 254 ? -19.875 33.969 42.031 1 94.12 254 MET A C 1
ATOM 1958 O O . MET A 1 254 ? -18.688 33.656 42.031 1 94.12 254 MET A O 1
ATOM 1962 N N . ARG A 1 255 ? -20.859 33.125 41.625 1 93.44 255 ARG A N 1
ATOM 1963 C CA . ARG A 1 255 ? -20.578 31.875 40.969 1 93.44 255 ARG A CA 1
ATOM 1964 C C . ARG A 1 255 ? -20.672 32.031 39.438 1 93.44 255 ARG A C 1
ATOM 1966 O O . ARG A 1 255 ? -21.516 32.781 38.938 1 93.44 255 ARG A O 1
ATOM 1973 N N . THR A 1 256 ? -19.75 31.375 38.688 1 94.12 256 THR A N 1
ATOM 1974 C CA . THR A 1 256 ? -19.844 31.375 37.25 1 94.12 256 THR A CA 1
ATOM 1975 C C . THR A 1 256 ? -19.484 30.016 36.688 1 94.12 256 THR A C 1
ATOM 1977 O O . THR A 1 256 ? -18.906 29.172 37.375 1 94.12 256 THR A O 1
ATOM 1980 N N . ARG A 1 257 ? -20 29.719 35.531 1 94.31 257 ARG A N 1
ATOM 1981 C CA . ARG A 1 257 ? -19.703 28.453 34.844 1 94.31 257 ARG A CA 1
ATOM 1982 C C . ARG A 1 257 ? -19.703 28.641 33.344 1 94.31 257 ARG A C 1
ATOM 1984 O O . ARG A 1 257 ? -20.312 29.578 32.812 1 94.31 257 ARG A O 1
ATOM 1991 N N . THR A 1 258 ? -18.953 27.875 32.656 1 94.94 258 THR A N 1
ATOM 1992 C CA . THR A 1 258 ? -18.969 27.812 31.188 1 94.94 258 THR A CA 1
ATOM 1993 C C . THR A 1 258 ? -18.766 26.391 30.703 1 94.94 258 THR A C 1
ATOM 1995 O O . THR A 1 258 ? -18.312 25.531 31.469 1 94.94 258 THR A O 1
ATOM 1998 N N . VAL A 1 259 ? -19.234 26.141 29.5 1 95.94 259 VAL A N 1
ATOM 1999 C CA . VAL A 1 259 ? -19.156 24.781 28.953 1 95.94 259 VAL A CA 1
ATOM 2000 C C . VAL A 1 259 ? -18.328 24.797 27.672 1 95.94 259 VAL A C 1
ATOM 2002 O O . VAL A 1 259 ? -18.547 25.641 26.797 1 95.94 259 VAL A O 1
ATOM 2005 N N . CYS A 1 260 ? -17.359 23.953 27.656 1 96.38 260 CYS A N 1
ATOM 2006 C CA . CYS A 1 260 ? -16.672 23.656 26.422 1 96.38 260 CYS A CA 1
ATOM 2007 C C . CYS A 1 260 ? -17.328 22.484 25.703 1 96.38 260 CYS A C 1
ATOM 2009 O O . CYS A 1 260 ? -17.266 21.344 26.172 1 96.38 260 CYS A O 1
ATOM 2011 N N . GLY A 1 261 ? -17.938 22.812 24.594 1 96.38 261 GLY A N 1
ATOM 2012 C CA . GLY A 1 261 ? -18.625 21.797 23.828 1 96.38 261 GLY A CA 1
ATOM 2013 C C . GLY A 1 261 ? -18.031 21.594 22.438 1 96.38 261 GLY A C 1
ATOM 2014 O O . GLY A 1 261 ? -17.703 22.562 21.75 1 96.38 261 GLY A O 1
ATOM 2015 N N . VAL A 1 262 ? -17.922 20.344 22.125 1 95.69 262 VAL A N 1
ATOM 2016 C CA . VAL A 1 262 ? -17.406 19.984 20.797 1 95.69 262 VAL A CA 1
ATOM 2017 C C . VAL A 1 262 ? -18.578 19.609 19.891 1 95.69 262 VAL A C 1
ATOM 2019 O O . VAL A 1 262 ? -19.312 18.656 20.156 1 95.69 262 VAL A O 1
ATOM 2022 N N . SER A 1 263 ? -18.75 20.438 18.75 1 94.38 263 SER A N 1
ATOM 2023 C CA . SER A 1 263 ? -19.875 20.25 17.844 1 94.38 263 SER A CA 1
ATOM 2024 C C . SER A 1 263 ? -19.594 19.141 16.844 1 94.38 263 SER A C 1
ATOM 2026 O O . SER A 1 263 ? -20.516 18.516 16.312 1 94.38 263 SER A O 1
ATOM 2028 N N . LYS A 1 264 ? -18.391 18.969 16.516 1 93.25 264 LYS A N 1
ATOM 2029 C CA . LYS A 1 264 ? -17.969 17.938 15.586 1 93.25 264 LYS A CA 1
ATOM 2030 C C . LYS A 1 264 ? -16.609 17.344 15.992 1 93.25 264 LYS A C 1
ATOM 2032 O O . LYS A 1 264 ? -15.781 18.047 16.578 1 93.25 264 LYS A O 1
ATOM 2037 N N . GLY A 1 265 ? -16.375 16.047 15.758 1 93 265 GLY A N 1
ATOM 2038 C CA . GLY A 1 265 ? -15.133 15.359 16.078 1 93 265 GLY A CA 1
ATOM 2039 C C . GLY A 1 265 ? -15.328 13.898 16.422 1 93 265 GLY A C 1
ATOM 2040 O O . GLY A 1 265 ? -16.188 13.562 17.234 1 93 265 GLY A O 1
ATOM 2041 N N . ASP A 1 266 ? -14.523 13.125 15.812 1 91.5 266 ASP A N 1
ATOM 2042 C CA . ASP A 1 266 ? -14.648 11.695 16.062 1 91.5 266 ASP A CA 1
ATOM 2043 C C . ASP A 1 266 ? -13.977 11.305 17.375 1 91.5 266 ASP A C 1
ATOM 2045 O O . ASP A 1 266 ? -12.953 11.883 17.75 1 91.5 266 ASP A O 1
ATOM 2049 N N . PRO A 1 267 ? -14.609 10.32 18.141 1 90.06 267 PRO A N 1
ATOM 2050 C CA . PRO A 1 267 ? -13.914 9.766 19.312 1 90.06 267 PRO A CA 1
ATOM 2051 C C . PRO A 1 267 ? -12.664 8.977 18.922 1 90.06 267 PRO A C 1
ATOM 2053 O O . PRO A 1 267 ? -12.555 8.5 17.781 1 90.06 267 PRO A O 1
ATOM 2056 N N . PRO A 1 268 ? -11.719 8.703 19.812 1 91.5 268 PRO A N 1
ATOM 2057 C CA . PRO A 1 268 ? -11.719 9.227 21.188 1 91.5 268 PRO A CA 1
ATOM 2058 C C . PRO A 1 268 ? -11.375 10.711 21.25 1 91.5 268 PRO A C 1
ATOM 2060 O O . PRO A 1 268 ? -10.461 11.172 20.547 1 91.5 268 PRO A O 1
ATOM 2063 N N . LEU A 1 269 ? -12.164 11.391 22.031 1 93.81 269 LEU A N 1
ATOM 2064 C CA . LEU A 1 269 ? -12.008 12.828 22.203 1 93.81 269 LEU A CA 1
ATOM 2065 C C . LEU A 1 269 ? -11.617 13.172 23.641 1 93.81 269 LEU A C 1
ATOM 2067 O O . LEU A 1 269 ? -12.188 12.617 24.594 1 93.81 269 LEU A O 1
ATOM 2071 N N . THR A 1 270 ? -10.586 13.953 23.797 1 94.75 270 THR A N 1
ATOM 2072 C CA . THR A 1 270 ? -10.164 14.414 25.109 1 94.75 270 THR A CA 1
ATOM 2073 C C . THR A 1 270 ? -10.367 15.922 25.25 1 94.75 270 THR A C 1
ATOM 2075 O O . THR A 1 270 ? -10.078 16.672 24.312 1 94.75 270 THR A O 1
ATOM 2078 N N . LEU A 1 271 ? -10.938 16.344 26.422 1 95.12 271 LEU A N 1
ATOM 2079 C CA . LEU A 1 271 ? -11.133 17.766 26.719 1 95.12 271 LEU A CA 1
ATOM 2080 C C . LEU A 1 271 ? -10.344 18.172 27.969 1 95.12 271 LEU A C 1
ATOM 2082 O O . LEU A 1 271 ? -10.391 17.484 28.984 1 95.12 271 LEU A O 1
ATOM 2086 N N . LYS A 1 272 ? -9.57 19.219 27.766 1 94.44 272 LYS A N 1
ATOM 2087 C CA . LYS A 1 272 ? -8.789 19.766 28.875 1 94.44 272 LYS A CA 1
ATOM 2088 C C . LYS A 1 272 ? -8.938 21.281 28.969 1 94.44 272 LYS A C 1
ATOM 2090 O O . LYS A 1 272 ? -9.281 21.922 27.969 1 94.44 272 LYS A O 1
ATOM 2095 N N . TRP A 1 273 ? -8.711 21.797 30.172 1 94.5 273 TRP A N 1
ATOM 2096 C CA . TRP A 1 273 ? -8.773 23.234 30.391 1 94.5 273 TRP A CA 1
ATOM 2097 C C . TRP A 1 273 ? -7.406 23.797 30.766 1 94.5 273 TRP A C 1
ATOM 2099 O O . TRP A 1 273 ? -6.676 23.172 31.547 1 94.5 273 TRP A O 1
ATOM 2109 N N . LEU A 1 274 ? -7.145 24.891 30.156 1 92.56 274 LEU A N 1
ATOM 2110 C CA . LEU A 1 274 ? -5.949 25.641 30.531 1 92.56 274 LEU A CA 1
ATOM 2111 C C . LEU A 1 274 ? -6.32 27.016 31.062 1 92.56 274 LEU A C 1
ATOM 2113 O O . LEU A 1 274 ? -7.301 27.609 30.625 1 92.56 274 LEU A O 1
ATOM 2117 N N . LYS A 1 275 ? -5.598 27.438 32 1 91.5 275 LYS A N 1
ATOM 2118 C CA . LYS A 1 275 ? -5.656 28.828 32.469 1 91.5 275 LYS A CA 1
ATOM 2119 C C . LYS A 1 275 ? -4.344 29.547 32.219 1 91.5 275 LYS A C 1
ATOM 2121 O O . LYS A 1 275 ? -3.287 29.141 32.688 1 91.5 275 LYS A O 1
ATOM 2126 N N . ASP A 1 276 ? -4.477 30.578 31.438 1 86.69 276 ASP A N 1
ATOM 2127 C CA . ASP A 1 276 ? -3.322 31.391 31.078 1 86.69 276 ASP A CA 1
ATOM 2128 C C . ASP A 1 276 ? -2.188 30.531 30.531 1 86.69 276 ASP A C 1
ATOM 2130 O O . ASP A 1 276 ? -1.028 30.703 30.906 1 86.69 276 ASP A O 1
ATOM 2134 N N . GLY A 1 277 ? -2.57 29.484 29.75 1 84.69 277 GLY A N 1
ATOM 2135 C CA . GLY A 1 277 ? -1.597 28.656 29.062 1 84.69 277 GLY A CA 1
ATOM 2136 C C . GLY A 1 277 ? -1.167 27.438 29.859 1 84.69 277 GLY A C 1
ATOM 2137 O O . GLY A 1 277 ? -0.57 26.516 29.312 1 84.69 277 GLY A O 1
ATOM 2138 N N . ASP A 1 278 ? -1.503 27.531 31.156 1 87.38 278 ASP A N 1
ATOM 2139 C CA . ASP A 1 278 ? -1.135 26.406 32.031 1 87.38 278 ASP A CA 1
ATOM 2140 C C . ASP A 1 278 ? -2.348 25.531 32.344 1 87.38 278 ASP A C 1
ATOM 2142 O O . ASP A 1 278 ? -3.484 26.016 32.344 1 87.38 278 ASP A O 1
ATOM 2146 N N . PRO A 1 279 ? -1.99 24.297 32.625 1 90.38 279 PRO A N 1
ATOM 2147 C CA . PRO A 1 279 ? -3.117 23.422 32.969 1 90.38 279 PRO A CA 1
ATOM 2148 C C . PRO A 1 279 ? -3.889 23.938 34.188 1 90.38 279 PRO A C 1
ATOM 2150 O O . PRO A 1 279 ? -3.287 24.438 35.156 1 90.38 279 PRO A O 1
ATOM 2153 N N . LEU A 1 280 ? -5.168 23.891 33.969 1 88.12 280 LEU A N 1
ATOM 2154 C CA . LEU A 1 280 ? -6.023 24.344 35.062 1 88.12 280 LEU A CA 1
ATOM 2155 C C . LEU A 1 280 ? -5.941 23.391 36.25 1 88.12 280 LEU A C 1
ATOM 2157 O O . LEU A 1 280 ? -6.246 22.203 36.125 1 88.12 280 LEU A O 1
ATOM 2161 N N . LEU A 1 281 ? -5.25 23.828 37.281 1 78.5 281 LEU A N 1
ATOM 2162 C CA . LEU A 1 281 ? -5.188 23.062 38.5 1 78.5 281 LEU A CA 1
ATOM 2163 C C . LEU A 1 281 ? -6.395 23.359 39.406 1 78.5 281 LEU A C 1
ATOM 2165 O O . LEU A 1 281 ? -6.43 24.375 40.094 1 78.5 281 LEU A O 1
ATOM 2169 N N . SER A 1 282 ? -7.461 22.594 39.281 1 68 282 SER A N 1
ATOM 2170 C CA . SER A 1 282 ? -8.727 22.781 40 1 68 282 SER A CA 1
ATOM 2171 C C . SER A 1 282 ? -8.516 22.969 41.5 1 68 282 SER A C 1
ATOM 2173 O O . SER A 1 282 ? -9.164 23.812 42.125 1 68 282 SER A O 1
ATOM 2175 N N . THR A 1 283 ? -7.555 22.281 41.969 1 69.25 283 THR A N 1
ATOM 2176 C CA . THR A 1 283 ? -7.375 22.266 43.438 1 69.25 283 THR A CA 1
ATOM 2177 C C . THR A 1 283 ? -6.867 23.625 43.906 1 69.25 283 THR A C 1
ATOM 2179 O O . THR A 1 283 ? -7.219 24.062 45 1 69.25 283 THR A O 1
ATOM 2182 N N . LEU A 1 284 ? -6.18 24.312 43.094 1 67.06 284 LEU A N 1
ATOM 2183 C CA . LEU A 1 284 ? -5.523 25.531 43.594 1 67.06 284 LEU A CA 1
ATOM 2184 C C . LEU A 1 284 ? -6.457 26.719 43.5 1 67.06 284 LEU A C 1
ATOM 2186 O O . LEU A 1 284 ? -6.434 27.609 44.344 1 67.06 284 LEU A O 1
ATOM 2190 N N . LEU A 1 285 ? -7.383 26.703 42.594 1 77.62 285 LEU A N 1
ATOM 2191 C CA . LEU A 1 285 ? -8.18 27.891 42.344 1 77.62 285 LEU A CA 1
ATOM 2192 C C . LEU A 1 285 ? -9.625 27.688 42.812 1 77.62 285 LEU A C 1
ATOM 2194 O O . LEU A 1 285 ? -10.406 28.641 42.844 1 77.62 285 LEU A O 1
ATOM 2198 N N . GLY A 1 286 ? -9.945 26.5 43.344 1 84.44 286 GLY A N 1
ATOM 2199 C CA . GLY A 1 286 ? -11.32 26.188 43.688 1 84.44 286 GLY A CA 1
ATOM 2200 C C . GLY A 1 286 ? -12.211 26 42.5 1 84.44 286 GLY A C 1
ATOM 2201 O O . GLY A 1 286 ? -13.438 26.016 42.594 1 84.44 286 GLY A O 1
ATOM 2202 N N . ALA A 1 287 ? -11.602 26.016 41.344 1 89.44 287 ALA A N 1
ATOM 2203 C CA . ALA A 1 287 ? -12.359 25.734 40.125 1 89.44 287 ALA A CA 1
ATOM 2204 C C . ALA A 1 287 ? -12.539 24.234 39.906 1 89.44 287 ALA A C 1
ATOM 2206 O O . ALA A 1 287 ? -11.633 23.453 40.219 1 89.44 287 ALA A O 1
ATOM 2207 N N . ASN A 1 288 ? -13.805 23.859 39.562 1 91.25 288 ASN A N 1
ATOM 2208 C CA . ASN A 1 288 ? -14.117 22.453 39.344 1 91.25 288 ASN A CA 1
ATOM 2209 C C . ASN A 1 288 ? -14.406 22.172 37.844 1 91.25 288 ASN A C 1
ATOM 2211 O O . ASN A 1 288 ? -15.164 22.891 37.219 1 91.25 288 ASN A O 1
ATOM 2215 N N . VAL A 1 289 ? -13.664 21.219 37.344 1 93.62 289 VAL A N 1
ATOM 2216 C CA . VAL A 1 289 ? -13.93 20.766 36 1 93.62 289 VAL A CA 1
ATOM 2217 C C . VAL A 1 289 ? -14.688 19.438 36.031 1 93.62 289 VAL A C 1
ATOM 2219 O O . VAL A 1 289 ? -14.281 18.5 36.719 1 93.62 289 VAL A O 1
ATOM 2222 N N . SER A 1 290 ? -15.789 19.406 35.344 1 92.19 290 SER A N 1
ATOM 2223 C CA . SER A 1 290 ? -16.578 18.188 35.281 1 92.19 290 SER A CA 1
ATOM 2224 C C . SER A 1 290 ? -16.859 17.781 33.844 1 92.19 290 SER A C 1
ATOM 2226 O O . SER A 1 290 ? -17.156 18.641 33 1 92.19 290 SER A O 1
ATOM 2228 N N . THR A 1 291 ? -16.641 16.547 33.594 1 92 291 THR A N 1
ATOM 2229 C CA . THR A 1 291 ? -17 16.016 32.281 1 92 291 THR A CA 1
ATOM 2230 C C . THR A 1 291 ? -18.5 15.734 32.188 1 92 291 THR A C 1
ATOM 2232 O O . THR A 1 291 ? -19.016 14.914 32.938 1 92 291 THR A O 1
ATOM 2235 N N . LEU A 1 292 ? -19.172 16.453 31.344 1 92.25 292 LEU A N 1
ATOM 2236 C CA . LEU A 1 292 ? -20.609 16.25 31.188 1 92.25 292 LEU A CA 1
ATOM 2237 C C . LEU A 1 292 ? -20.891 15.031 30.297 1 92.25 292 LEU A C 1
ATOM 2239 O O . LEU A 1 292 ? -21.766 14.219 30.609 1 92.25 292 LEU A O 1
ATOM 2243 N N . ASP A 1 293 ? -20.312 14.867 29.172 1 92.44 293 ASP A N 1
ATOM 2244 C CA . ASP A 1 293 ? -20.312 13.742 28.25 1 92.44 293 ASP A CA 1
ATOM 2245 C C . ASP A 1 293 ? -19.016 13.695 27.453 1 92.44 293 ASP A C 1
ATOM 2247 O O . ASP A 1 293 ? -18.047 14.391 27.781 1 92.44 293 ASP A O 1
ATOM 2251 N N . GLN A 1 294 ? -19.031 12.891 26.453 1 91.75 294 GLN A N 1
ATOM 2252 C CA . GLN A 1 294 ? -17.812 12.695 25.688 1 91.75 294 GLN A CA 1
ATOM 2253 C C . GLN A 1 294 ? -17.438 13.945 24.906 1 91.75 294 GLN A C 1
ATOM 2255 O O . GLN A 1 294 ? -16.312 14.094 24.453 1 91.75 294 GLN A O 1
ATOM 2260 N N . TYR A 1 295 ? -18.422 14.891 24.781 1 95.12 295 TYR A N 1
ATOM 2261 C CA . TYR A 1 295 ? -18.219 16.031 23.891 1 95.12 295 TYR A CA 1
ATOM 2262 C C . TYR A 1 295 ? -18.266 17.344 24.656 1 95.12 295 TYR A C 1
ATOM 2264 O O . TYR A 1 295 ? -18.156 18.422 24.062 1 95.12 295 TYR A O 1
ATOM 2272 N N . SER A 1 296 ? -18.453 17.266 25.984 1 95.94 296 SER A N 1
ATOM 2273 C CA . SER A 1 296 ? -18.656 18.5 26.734 1 95.94 296 SER A CA 1
ATOM 2274 C C . SER A 1 296 ? -17.984 18.453 28.094 1 95.94 296 SER A C 1
ATOM 2276 O O . SER A 1 296 ? -17.969 17.406 28.75 1 95.94 296 SER A O 1
ATOM 2278 N N . SER A 1 297 ? -17.359 19.547 28.453 1 96 297 SER A N 1
ATOM 2279 C CA . SER A 1 297 ? -16.703 19.734 29.734 1 96 297 SER A CA 1
ATOM 2280 C C . SER A 1 297 ? -17.172 21.016 30.406 1 96 297 SER A C 1
ATOM 2282 O O . SER A 1 297 ? -17.219 22.078 29.781 1 96 297 SER A O 1
ATOM 2284 N N . LEU A 1 298 ? -17.547 20.891 31.656 1 95.44 298 LEU A N 1
ATOM 2285 C CA . LEU A 1 298 ? -18.062 22.031 32.406 1 95.44 298 LEU A CA 1
ATOM 2286 C C . LEU A 1 298 ? -16.984 22.578 33.344 1 95.44 298 LEU A C 1
ATOM 2288 O O . LEU A 1 298 ? -16.359 21.828 34.094 1 95.44 298 LEU A O 1
ATOM 2292 N N . LEU A 1 299 ? -16.797 23.844 33.156 1 95.06 299 LEU A N 1
ATOM 2293 C CA . LEU A 1 299 ? -15.961 24.578 34.094 1 95.06 299 LEU A CA 1
ATOM 2294 C C . LEU A 1 299 ? -16.828 25.406 35.062 1 95.06 299 LEU A C 1
ATOM 2296 O O . LEU A 1 299 ? -17.578 26.281 34.625 1 95.06 299 LEU A O 1
ATOM 2300 N N . ASN A 1 300 ? -16.672 25.031 36.375 1 94.12 300 ASN A N 1
ATOM 2301 C CA . ASN A 1 300 ? -17.469 25.703 37.406 1 94.12 300 ASN A CA 1
ATOM 2302 C C . ASN A 1 300 ? -16.578 26.406 38.438 1 94.12 300 ASN A C 1
ATOM 2304 O O . ASN A 1 300 ? -15.656 25.797 38.969 1 94.12 300 ASN A O 1
ATOM 2308 N N . ILE A 1 301 ? -16.906 27.672 38.625 1 93.56 301 ILE A N 1
ATOM 2309 C CA . ILE A 1 301 ? -16.234 28.453 39.656 1 93.56 301 ILE A CA 1
ATOM 2310 C C . ILE A 1 301 ? -17.281 28.922 40.688 1 93.56 301 ILE A C 1
ATOM 2312 O O . ILE A 1 301 ? -17.969 29.922 40.469 1 93.56 301 ILE A O 1
ATOM 2316 N N . PRO A 1 302 ? -17.266 28.266 41.844 1 93.06 302 PRO A N 1
ATOM 2317 C CA . PRO A 1 302 ? -18.312 28.531 42.844 1 93.06 302 PRO A CA 1
ATOM 2318 C C . PRO A 1 302 ? -18.203 29.922 43.438 1 93.06 302 PRO A C 1
ATOM 2320 O O . PRO A 1 302 ? -19.219 30.516 43.844 1 93.06 302 PRO A O 1
ATOM 2323 N N . SER A 1 303 ? -16.984 30.422 43.625 1 93.06 303 SER A N 1
ATOM 2324 C CA . SER A 1 303 ? -16.781 31.75 44.219 1 93.06 303 SER A CA 1
ATOM 2325 C C . SER A 1 303 ? -15.625 32.469 43.531 1 93.06 303 SER A C 1
ATOM 2327 O O . SER A 1 303 ? -14.461 32.125 43.719 1 93.06 303 SER A O 1
ATOM 2329 N N . LEU A 1 304 ? -16.031 33.5 42.875 1 93 304 LEU A N 1
ATOM 2330 C CA . LEU A 1 304 ? -15.07 34.219 42.062 1 93 304 LEU A CA 1
ATOM 2331 C C . LEU A 1 304 ? -14.141 35.062 42.938 1 93 304 LEU A C 1
ATOM 2333 O O . LEU A 1 304 ? -14.57 35.656 43.938 1 93 304 LEU A O 1
ATOM 2337 N N . SER A 1 305 ? -12.836 35.094 42.656 1 92.31 305 SER A N 1
ATOM 2338 C CA . SER A 1 305 ? -11.836 36 43.219 1 92.31 305 SER A CA 1
ATOM 2339 C C . SER A 1 305 ? -10.945 36.594 42.125 1 92.31 305 SER A C 1
ATOM 2341 O O . SER A 1 305 ? -11.062 36.219 40.969 1 92.31 305 SER A O 1
ATOM 2343 N N . ALA A 1 306 ? -10.086 37.562 42.438 1 91.5 306 ALA A N 1
ATOM 2344 C CA . ALA A 1 306 ? -9.18 38.188 41.5 1 91.5 306 ALA A CA 1
ATOM 2345 C C . ALA A 1 306 ? -8.242 37.188 40.844 1 91.5 306 ALA A C 1
ATOM 2347 O O . ALA A 1 306 ? -7.832 37.344 39.688 1 91.5 306 ALA A O 1
ATOM 2348 N N . ALA A 1 307 ? -8.055 36.094 41.656 1 90.44 307 ALA A N 1
ATOM 2349 C CA . ALA A 1 307 ? -7.125 35.062 41.188 1 90.44 307 ALA A CA 1
ATOM 2350 C C . ALA A 1 307 ? -7.707 34.312 40 1 90.44 307 ALA A C 1
ATOM 2352 O O . ALA A 1 307 ? -6.973 33.656 39.25 1 90.44 307 ALA A O 1
ATOM 2353 N N . HIS A 1 308 ? -9.023 34.406 39.844 1 92.81 308 HIS A N 1
ATOM 2354 C CA . HIS A 1 308 ? -9.688 33.656 38.781 1 92.81 308 HIS A CA 1
ATOM 2355 C C . HIS A 1 308 ? -9.633 34.438 37.438 1 92.81 308 HIS A C 1
ATOM 2357 O O . HIS A 1 308 ? -9.914 33.844 36.375 1 92.81 308 HIS A O 1
ATOM 2363 N N . SER A 1 309 ? -9.305 35.656 37.469 1 91.5 309 SER A N 1
ATOM 2364 C CA . SER A 1 309 ? -9.234 36.438 36.219 1 91.5 309 SER A CA 1
ATOM 2365 C C . SER A 1 309 ? -8.148 35.906 35.312 1 91.5 309 SER A C 1
ATOM 2367 O O . SER A 1 309 ? -7.078 35.5 35.75 1 91.5 309 SER A O 1
ATOM 2369 N N . GLY A 1 310 ? -8.406 35.75 34.062 1 90.38 310 GLY A N 1
ATOM 2370 C CA . GLY A 1 310 ? -7.43 35.281 33.062 1 90.38 310 GLY A CA 1
ATOM 2371 C C . GLY A 1 310 ? -8.07 34.594 31.875 1 90.38 310 GLY A C 1
ATOM 2372 O O . GLY A 1 310 ? -9.281 34.688 31.672 1 90.38 310 GLY A O 1
ATOM 2373 N N . ASP A 1 311 ? -7.25 34 31.062 1 89.81 311 ASP A N 1
ATOM 2374 C CA . ASP A 1 311 ? -7.707 33.312 29.859 1 89.81 311 ASP A CA 1
ATOM 2375 C C . ASP A 1 311 ? -7.922 31.812 30.156 1 89.81 311 ASP A C 1
ATOM 2377 O O . ASP A 1 311 ? -7.031 31.141 30.703 1 89.81 311 ASP A O 1
ATOM 2381 N N . TYR A 1 312 ? -9.094 31.469 29.844 1 92 312 TYR A N 1
ATOM 2382 C CA . TYR A 1 312 ? -9.422 30.047 29.969 1 92 312 TYR A CA 1
ATOM 2383 C C . TYR A 1 312 ? -9.539 29.406 28.594 1 92 312 TYR A C 1
ATOM 2385 O O . TYR A 1 312 ? -10.344 29.828 27.75 1 92 312 TYR A O 1
ATOM 2393 N N . THR A 1 313 ? -8.703 28.344 28.406 1 93 313 THR A N 1
ATOM 2394 C CA . THR A 1 313 ? -8.656 27.688 27.094 1 93 313 THR A CA 1
ATOM 2395 C C . THR A 1 313 ? -9.133 26.25 27.203 1 93 313 THR A C 1
ATOM 2397 O O . THR A 1 313 ? -8.648 25.484 28.047 1 93 313 THR A O 1
ATOM 2400 N N . CYS A 1 314 ? -10.062 25.969 26.406 1 94.94 314 CYS A N 1
ATOM 2401 C CA . CYS A 1 314 ? -10.469 24.578 26.25 1 94.94 314 CYS A CA 1
ATOM 2402 C C . CYS A 1 314 ? -9.68 23.922 25.125 1 94.94 314 CYS A C 1
ATOM 2404 O O . CYS A 1 314 ? -9.586 24.469 24.016 1 94.94 314 CYS A O 1
ATOM 2406 N N . VAL A 1 315 ? -9.102 22.781 25.453 1 94.19 315 VAL A N 1
ATOM 2407 C CA . VAL A 1 315 ? -8.344 22.016 24.453 1 94.19 315 VAL A CA 1
ATOM 2408 C C . VAL A 1 315 ? -9.062 20.719 24.141 1 94.19 315 VAL A C 1
ATOM 2410 O O . VAL A 1 315 ? -9.227 19.859 25.016 1 94.19 315 VAL A O 1
ATOM 2413 N N . ALA A 1 316 ? -9.508 20.578 22.906 1 95.12 316 ALA A N 1
ATOM 2414 C CA . ALA A 1 316 ? -10.109 19.344 22.406 1 95.12 316 ALA A CA 1
ATOM 2415 C C . ALA A 1 316 ? -9.172 18.625 21.453 1 95.12 316 ALA A C 1
ATOM 2417 O O . ALA A 1 316 ? -8.648 19.219 20.516 1 95.12 316 ALA A O 1
ATOM 2418 N N . SER A 1 317 ? -8.961 17.344 21.781 1 94.19 317 SER A N 1
ATOM 2419 C CA . SER A 1 317 ? -7.992 16.609 20.969 1 94.19 317 SER A CA 1
ATOM 2420 C C . SER A 1 317 ? -8.523 15.234 20.578 1 94.19 317 SER A C 1
ATOM 2422 O O . SER A 1 317 ? -9.172 14.57 21.391 1 94.19 317 SER A O 1
ATOM 2424 N N . ASN A 1 318 ? -8.297 14.867 19.359 1 92.81 318 ASN A N 1
ATOM 2425 C CA . ASN A 1 318 ? -8.445 13.5 18.859 1 92.81 318 ASN A CA 1
ATOM 2426 C C . ASN A 1 318 ? -7.34 13.125 17.891 1 92.81 318 ASN A C 1
ATOM 2428 O O . ASN A 1 318 ? -6.391 13.891 17.688 1 92.81 318 ASN A O 1
ATOM 2432 N N . PRO A 1 319 ? -7.359 11.953 17.297 1 84.94 319 PRO A N 1
ATOM 2433 C CA . PRO A 1 319 ? -6.277 11.531 16.406 1 84.94 319 PRO A CA 1
ATOM 2434 C C . PRO A 1 319 ? -6.117 12.445 15.203 1 84.94 319 PRO A C 1
ATOM 2436 O O . PRO A 1 319 ? -5.035 12.523 14.617 1 84.94 319 PRO A O 1
ATOM 2439 N N . ALA A 1 320 ? -7.113 13.148 14.875 1 89.19 320 ALA A N 1
ATOM 2440 C CA . ALA A 1 320 ? -7.086 14 13.688 1 89.19 320 ALA A CA 1
ATOM 2441 C C . ALA A 1 320 ? -6.414 15.336 13.992 1 89.19 320 ALA A C 1
ATOM 2443 O O . ALA A 1 320 ? -5.633 15.844 13.188 1 89.19 320 ALA A O 1
ATOM 2444 N N . ALA A 1 321 ? -6.766 15.859 15.156 1 89.31 321 ALA A N 1
ATOM 2445 C CA . ALA A 1 321 ? -6.23 17.188 15.43 1 89.31 321 ALA A CA 1
ATOM 2446 C C . ALA A 1 321 ? -6.469 17.594 16.891 1 89.31 321 ALA A C 1
ATOM 2448 O O . ALA A 1 321 ? -7.152 16.891 17.625 1 89.31 321 ALA A O 1
ATOM 2449 N N . GLU A 1 322 ? -5.734 18.531 17.266 1 90.25 322 GLU A N 1
ATOM 2450 C CA . GLU A 1 322 ? -5.992 19.266 18.516 1 90.25 322 GLU A CA 1
ATOM 2451 C C . GLU A 1 322 ? -6.469 20.688 18.219 1 90.25 322 GLU A C 1
ATOM 2453 O O . GLU A 1 322 ? -5.84 21.406 17.453 1 90.25 322 GLU A O 1
ATOM 2458 N N . VAL A 1 323 ? -7.633 20.984 18.797 1 89.81 323 VAL A N 1
ATOM 2459 C CA . VAL A 1 323 ? -8.172 22.328 18.578 1 89.81 323 VAL A CA 1
ATOM 2460 C C . VAL A 1 323 ? -8.352 23.031 19.922 1 89.81 323 VAL A C 1
ATOM 2462 O O . VAL A 1 323 ? -8.539 22.375 20.953 1 89.81 323 VAL A O 1
ATOM 2465 N N . LYS A 1 324 ? -8.242 24.344 19.891 1 90.38 324 LYS A N 1
ATOM 2466 C CA . LYS A 1 324 ? -8.336 25.141 21.109 1 90.38 324 LYS A CA 1
ATOM 2467 C C . LYS A 1 324 ? -9.305 26.312 20.938 1 90.38 324 LYS A C 1
ATOM 2469 O O . LYS A 1 324 ? -9.469 26.828 19.828 1 90.38 324 LYS A O 1
ATOM 2474 N N . PHE A 1 325 ? -9.961 26.688 22.016 1 91.56 325 PHE A N 1
ATOM 2475 C CA . PHE A 1 325 ? -10.789 27.891 22.094 1 91.56 325 PHE A CA 1
ATOM 2476 C C . PHE A 1 325 ? -10.594 28.594 23.438 1 91.56 325 PHE A C 1
ATOM 2478 O O . PHE A 1 325 ? -10.586 27.953 24.484 1 91.56 325 PHE A O 1
ATOM 2485 N N . THR A 1 326 ? -10.391 29.875 23.359 1 90.19 326 THR A N 1
ATOM 2486 C CA . THR A 1 326 ? -10.062 30.641 24.562 1 90.19 326 THR A CA 1
ATOM 2487 C C . THR A 1 326 ? -11.133 31.688 24.844 1 90.19 326 THR A C 1
ATOM 2489 O O . THR A 1 326 ? -11.617 32.344 23.922 1 90.19 326 THR A O 1
ATOM 2492 N N . ALA A 1 327 ? -11.531 31.766 26.078 1 91.31 327 ALA A N 1
ATOM 2493 C CA . ALA A 1 327 ? -12.398 32.812 26.594 1 91.31 327 ALA A CA 1
ATOM 2494 C C . ALA A 1 327 ? -11.758 33.531 27.781 1 91.31 327 ALA A C 1
ATOM 2496 O O . ALA A 1 327 ? -11.07 32.906 28.594 1 91.31 327 ALA A O 1
ATOM 2497 N N . SER A 1 328 ? -12.031 34.75 27.906 1 90.44 328 SER A N 1
ATOM 2498 C CA . SER A 1 328 ? -11.438 35.531 28.984 1 90.44 328 SER A CA 1
ATOM 2499 C C . SER A 1 328 ? -12.445 35.812 30.094 1 90.44 328 SER A C 1
ATOM 2501 O O . SER A 1 328 ? -13.617 36.062 29.828 1 90.44 328 SER A O 1
ATOM 2503 N N . LEU A 1 329 ? -11.953 35.594 31.312 1 91.12 329 LEU A N 1
ATOM 2504 C CA . LEU A 1 329 ? -12.703 35.938 32.5 1 91.12 329 LEU A CA 1
ATOM 2505 C C . LEU A 1 329 ? -12.102 37.188 33.188 1 91.12 329 LEU A C 1
ATOM 2507 O O . LEU A 1 329 ? -10.914 37.188 33.531 1 91.12 329 LEU A O 1
ATOM 2511 N N . GLN A 1 330 ? -12.859 38.25 33.156 1 85.06 330 GLN A N 1
ATOM 2512 C CA . GLN A 1 330 ? -12.383 39.5 33.75 1 85.06 330 GLN A CA 1
ATOM 2513 C C . GLN A 1 330 ? -13.031 39.75 35.094 1 85.06 330 GLN A C 1
ATOM 2515 O O . GLN A 1 330 ? -14.195 39.406 35.312 1 85.06 330 GLN A O 1
ATOM 2520 N N . MET B 1 1 ? 27.578 52.594 3.787 1 68.44 1 MET B N 1
ATOM 2521 C CA . MET B 1 1 ? 28.75 51.969 3.193 1 68.44 1 MET B CA 1
ATOM 2522 C C . MET B 1 1 ? 29.234 50.781 4.043 1 68.44 1 MET B C 1
ATOM 2524 O O . MET B 1 1 ? 29.312 50.906 5.27 1 68.44 1 MET B O 1
ATOM 2528 N N . ILE B 1 2 ? 29.281 49.562 3.379 1 72.25 2 ILE B N 1
ATOM 2529 C CA . ILE B 1 2 ? 29.797 48.375 4.039 1 72.25 2 ILE B CA 1
ATOM 2530 C C . ILE B 1 2 ? 31.266 48.156 3.666 1 72.25 2 ILE B C 1
ATOM 2532 O O . ILE B 1 2 ? 31.641 48.344 2.506 1 72.25 2 ILE B O 1
ATOM 2536 N N . GLY B 1 3 ? 32.188 48.188 4.719 1 72.31 3 GLY B N 1
ATOM 2537 C CA . GLY B 1 3 ? 33.594 47.938 4.441 1 72.31 3 GLY B CA 1
ATOM 2538 C C . GLY B 1 3 ? 34.219 46.906 5.359 1 72.31 3 GLY B C 1
ATOM 2539 O O . GLY B 1 3 ? 33.625 46.5 6.367 1 72.31 3 GLY B O 1
ATOM 2540 N N . GLN B 1 4 ? 35.188 46.188 4.766 1 75 4 GLN B N 1
ATOM 2541 C CA . GLN B 1 4 ? 35.906 45.219 5.559 1 75 4 GLN B CA 1
ATOM 2542 C C . GLN B 1 4 ? 37.438 45.469 5.523 1 75 4 GLN B C 1
ATOM 2544 O O . GLN B 1 4 ? 37.969 45.906 4.504 1 75 4 GLN B O 1
ATOM 2549 N N . TYR B 1 5 ? 38 45.562 6.703 1 74.56 5 TYR B N 1
ATOM 2550 C CA . TYR B 1 5 ? 39.438 45.656 6.672 1 74.56 5 TYR B CA 1
ATOM 2551 C C . TYR B 1 5 ? 40.062 44.719 7.688 1 74.56 5 TYR B C 1
ATOM 2553 O O . TYR B 1 5 ? 39.375 44.25 8.602 1 74.56 5 TYR B O 1
ATOM 2561 N N . VAL B 1 6 ? 41.281 44.188 7.359 1 75 6 VAL B N 1
ATOM 2562 C CA . VAL B 1 6 ? 42.031 43.312 8.25 1 75 6 VAL B CA 1
ATOM 2563 C C . VAL B 1 6 ? 43.031 44.125 9.062 1 75 6 VAL B C 1
ATOM 2565 O O . VAL B 1 6 ? 43.75 44.969 8.508 1 75 6 VAL B O 1
ATOM 2568 N N . THR B 1 7 ? 42.969 43.875 10.305 1 74.75 7 THR B N 1
ATOM 2569 C CA . THR B 1 7 ? 43.906 44.625 11.148 1 74.75 7 THR B CA 1
ATOM 2570 C C . THR B 1 7 ? 45.281 44 11.094 1 74.75 7 THR B C 1
ATOM 2572 O O . THR B 1 7 ? 45.438 42.875 10.562 1 74.75 7 THR B O 1
ATOM 2575 N N . VAL B 1 8 ? 46.188 44.75 11.602 1 80.88 8 VAL B N 1
ATOM 2576 C CA . VAL B 1 8 ? 47.562 44.281 11.648 1 80.88 8 VAL B CA 1
ATOM 2577 C C . VAL B 1 8 ? 47.656 43 12.461 1 80.88 8 VAL B C 1
ATOM 2579 O O . VAL B 1 8 ? 48.594 42.219 12.289 1 80.88 8 VAL B O 1
ATOM 2582 N N . HIS B 1 9 ? 46.75 42.781 13.305 1 79.69 9 HIS B N 1
ATOM 2583 C CA . HIS B 1 9 ? 46.781 41.594 14.156 1 79.69 9 HIS B CA 1
ATOM 2584 C C . HIS B 1 9 ? 46 40.438 13.531 1 79.69 9 HIS B C 1
ATOM 2586 O O . HIS B 1 9 ? 45.781 39.406 14.172 1 79.69 9 HIS B O 1
ATOM 2592 N N . GLY B 1 10 ? 45.5 40.719 12.336 1 75.62 10 GLY B N 1
ATOM 2593 C CA . GLY B 1 10 ? 44.844 39.625 11.602 1 75.62 10 GLY B CA 1
ATOM 2594 C C . GLY B 1 10 ? 43.344 39.594 11.805 1 75.62 10 GLY B C 1
ATOM 2595 O O . GLY B 1 10 ? 42.656 38.688 11.312 1 75.62 10 GLY B O 1
ATOM 2596 N N . ASP B 1 11 ? 42.906 40.531 12.594 1 73.94 11 ASP B N 1
ATOM 2597 C CA . ASP B 1 11 ? 41.469 40.531 12.82 1 73.94 11 ASP B CA 1
ATOM 2598 C C . ASP B 1 11 ? 40.75 41.125 11.617 1 73.94 11 ASP B C 1
ATOM 2600 O O . ASP B 1 11 ? 41.188 42.125 11.055 1 73.94 11 ASP B O 1
ATOM 2604 N N . VAL B 1 12 ? 39.781 40.438 11.164 1 74.44 12 VAL B N 1
ATOM 2605 C CA . VAL B 1 12 ? 38.938 40.969 10.094 1 74.44 12 VAL B CA 1
ATOM 2606 C C . VAL B 1 12 ? 37.844 41.844 10.672 1 74.44 12 VAL B C 1
ATOM 2608 O O . VAL B 1 12 ? 37.031 41.375 11.492 1 74.44 12 VAL B O 1
ATOM 2611 N N . ILE B 1 13 ? 37.906 43.125 10.352 1 76.19 13 ILE B N 1
ATOM 2612 C CA . ILE B 1 13 ? 36.906 44.062 10.844 1 76.19 13 ILE B CA 1
ATOM 2613 C C . ILE B 1 13 ? 35.938 44.438 9.703 1 76.19 13 ILE B C 1
ATOM 2615 O O . ILE B 1 13 ? 36.406 44.938 8.664 1 76.19 13 ILE B O 1
ATOM 2619 N N . SER B 1 14 ? 34.719 44.094 9.812 1 77.5 14 SER B N 1
ATOM 2620 C CA . SER B 1 14 ? 33.656 44.562 8.906 1 77.5 14 SER B CA 1
ATOM 2621 C C . SER B 1 14 ? 32.875 45.688 9.523 1 77.5 14 SER B C 1
ATOM 2623 O O . SER B 1 14 ? 32.562 45.688 10.719 1 77.5 14 SER B O 1
ATOM 2625 N N . HIS B 1 15 ? 32.781 46.844 8.758 1 77.75 15 HIS B N 1
ATOM 2626 C CA . HIS B 1 15 ? 32.062 47.969 9.328 1 77.75 15 HIS B CA 1
ATOM 2627 C C . HIS B 1 15 ? 30.984 48.469 8.375 1 77.75 15 HIS B C 1
ATOM 2629 O O . HIS B 1 15 ? 31.062 48.25 7.164 1 77.75 15 HIS B O 1
ATOM 2635 N N . VAL B 1 16 ? 29.938 48.938 8.922 1 78 16 VAL B N 1
ATOM 2636 C CA . VAL B 1 16 ? 28.906 49.688 8.211 1 78 16 VAL B CA 1
ATOM 2637 C C . VAL B 1 16 ? 28.984 51.156 8.609 1 78 16 VAL B C 1
ATOM 2639 O O . VAL B 1 16 ? 28.938 51.469 9.797 1 78 16 VAL B O 1
ATOM 2642 N N . ASN B 1 17 ? 29.297 52.031 7.57 1 77.56 17 ASN B N 1
ATOM 2643 C CA . ASN B 1 17 ? 29.375 53.469 7.82 1 77.56 17 ASN B CA 1
ATOM 2644 C C . ASN B 1 17 ? 28.125 54.188 7.34 1 77.56 17 ASN B C 1
ATOM 2646 O O . ASN B 1 17 ? 27.719 54.031 6.191 1 77.56 17 ASN B O 1
ATOM 2650 N N . ILE B 1 18 ? 27.484 54.875 8.297 1 76.31 18 ILE B N 1
ATOM 2651 C CA . ILE B 1 18 ? 26.344 55.719 7.949 1 76.31 18 ILE B CA 1
ATOM 2652 C C . ILE B 1 18 ? 26.734 57.188 8.047 1 76.31 18 ILE B C 1
ATOM 2654 O O . ILE B 1 18 ? 26.938 57.719 9.141 1 76.31 18 ILE B O 1
ATOM 2658 N N . SER B 1 19 ? 26.953 57.844 6.953 1 79.88 19 SER B N 1
ATOM 2659 C CA . SER B 1 19 ? 27.453 59.219 6.918 1 79.88 19 SER B CA 1
ATOM 2660 C C . SER B 1 19 ? 26.359 60.219 7.227 1 79.88 19 SER B C 1
ATOM 2662 O O . SER B 1 19 ? 26.594 61.219 7.871 1 79.88 19 SER B O 1
ATOM 2664 N N . HIS B 1 20 ? 25.188 59.938 6.609 1 85.44 20 HIS B N 1
ATOM 2665 C CA . HIS B 1 20 ? 24.031 60.75 6.914 1 85.44 20 HIS B CA 1
ATOM 2666 C C . HIS B 1 20 ? 22.906 59.938 7.523 1 85.44 20 HIS B C 1
ATOM 2668 O O . HIS B 1 20 ? 22.172 59.25 6.805 1 85.44 20 HIS B O 1
ATOM 2674 N N . VAL B 1 21 ? 22.938 60.156 8.812 1 85.5 21 VAL B N 1
ATOM 2675 C CA . VAL B 1 21 ? 22.031 59.281 9.555 1 85.5 21 VAL B CA 1
ATOM 2676 C C . VAL B 1 21 ? 20.609 59.844 9.477 1 85.5 21 VAL B C 1
ATOM 2678 O O . VAL B 1 21 ? 20.375 61 9.734 1 85.5 21 VAL B O 1
ATOM 2681 N N . MET B 1 22 ? 19.703 58.969 8.852 1 91.12 22 MET B N 1
ATOM 2682 C CA . MET B 1 22 ? 18.281 59.281 8.859 1 91.12 22 MET B CA 1
ATOM 2683 C C . MET B 1 22 ? 17.531 58.312 9.773 1 91.12 22 MET B C 1
ATOM 2685 O O . MET B 1 22 ? 18.047 57.25 10.117 1 91.12 22 MET B O 1
ATOM 2689 N N . VAL B 1 23 ? 16.375 58.781 10.133 1 90.62 23 VAL B N 1
ATOM 2690 C CA . VAL B 1 23 ? 15.57 57.969 11.062 1 90.62 23 VAL B CA 1
ATOM 2691 C C . VAL B 1 23 ? 15.352 56.594 10.484 1 90.62 23 VAL B C 1
ATOM 2693 O O . VAL B 1 23 ? 15.352 55.594 11.219 1 90.62 23 VAL B O 1
ATOM 2696 N N . GLU B 1 24 ? 15.289 56.562 9.172 1 89.75 24 GLU B N 1
ATOM 2697 C CA . GLU B 1 24 ? 15.031 55.312 8.469 1 89.75 24 GLU B CA 1
ATOM 2698 C C . GLU B 1 24 ? 16.203 54.344 8.617 1 89.75 24 GLU B C 1
ATOM 2700 O O . GLU B 1 24 ? 16.062 53.125 8.406 1 89.75 24 GLU B O 1
ATOM 2705 N N . ASP B 1 25 ? 17.281 54.938 9 1 88.25 25 ASP B N 1
ATOM 2706 C CA . ASP B 1 25 ? 18.484 54.125 9.133 1 88.25 25 ASP B CA 1
ATOM 2707 C C . ASP B 1 25 ? 18.516 53.375 10.477 1 88.25 25 ASP B C 1
ATOM 2709 O O . ASP B 1 25 ? 19.359 52.531 10.703 1 88.25 25 ASP B O 1
ATOM 2713 N N . GLY B 1 26 ? 17.578 53.812 11.273 1 87.5 26 GLY B N 1
ATOM 2714 C CA . GLY B 1 26 ? 17.5 53.125 12.562 1 87.5 26 GLY B CA 1
ATOM 2715 C C . GLY B 1 26 ? 16.922 51.75 12.477 1 87.5 26 GLY B C 1
ATOM 2716 O O . GLY B 1 26 ? 16.391 51.344 11.438 1 87.5 26 GLY B O 1
ATOM 2717 N N . GLY B 1 27 ? 17.141 50.938 13.578 1 86.25 27 GLY B N 1
ATOM 2718 C CA . GLY B 1 27 ? 16.625 49.562 13.617 1 86.25 27 GLY B CA 1
ATOM 2719 C C . GLY B 1 27 ? 17.688 48.562 13.977 1 86.25 27 GLY B C 1
ATOM 2720 O O . GLY B 1 27 ? 18.734 48.906 14.516 1 86.25 27 GLY B O 1
ATOM 2721 N N . GLU B 1 28 ? 17.25 47.344 13.766 1 86.44 28 GLU B N 1
ATOM 2722 C CA . GLU B 1 28 ? 18.156 46.25 14.125 1 86.44 28 GLU B CA 1
ATOM 2723 C C . GLU B 1 28 ? 19.109 45.938 12.984 1 86.44 28 GLU B C 1
ATOM 2725 O O . GLU B 1 28 ? 18.703 45.844 11.82 1 86.44 28 GLU B O 1
ATOM 2730 N N . TYR B 1 29 ? 20.391 45.938 13.305 1 86.62 29 TYR B N 1
ATOM 2731 C CA . TYR B 1 29 ? 21.422 45.531 12.367 1 86.62 29 TYR B CA 1
ATOM 2732 C C . TYR B 1 29 ? 22.062 44.219 12.797 1 86.62 29 TYR B C 1
ATOM 2734 O O . TYR B 1 29 ? 22.281 44 13.984 1 86.62 29 TYR B O 1
ATOM 2742 N N . SER B 1 30 ? 22.156 43.312 11.812 1 86.25 30 SER B N 1
ATOM 2743 C CA . SER B 1 30 ? 22.766 42.031 12.133 1 86.25 30 SER B CA 1
ATOM 2744 C C . SER B 1 30 ? 24.047 41.812 11.32 1 86.25 30 SER B C 1
ATOM 2746 O O . SER B 1 30 ? 24.141 42.25 10.164 1 86.25 30 SER B O 1
ATOM 2748 N N . CYS B 1 31 ? 25.062 41.344 11.977 1 85.81 31 CYS B N 1
ATOM 2749 C CA . CYS B 1 31 ? 26.297 40.938 11.32 1 85.81 31 CYS B CA 1
ATOM 2750 C C . CYS B 1 31 ? 26.5 39.438 11.391 1 85.81 31 CYS B C 1
ATOM 2752 O O . CYS B 1 31 ? 26.297 38.812 12.445 1 85.81 31 CYS B O 1
ATOM 2754 N N . ALA B 1 32 ? 26.547 38.875 10.25 1 85.94 32 ALA B N 1
ATOM 2755 C CA . ALA B 1 32 ? 26.734 37.406 10.195 1 85.94 32 ALA B CA 1
ATOM 2756 C C . ALA B 1 32 ? 28.141 37.062 9.688 1 85.94 32 ALA B C 1
ATOM 2758 O O . ALA B 1 32 ? 28.656 37.719 8.781 1 85.94 32 ALA B O 1
ATOM 2759 N N . ALA B 1 33 ? 28.875 36.125 10.383 1 83.44 33 ALA B N 1
ATOM 2760 C CA . ALA B 1 33 ? 30.172 35.625 9.969 1 83.44 33 ALA B CA 1
ATOM 2761 C C . ALA B 1 33 ? 30.094 34.125 9.688 1 83.44 33 ALA B C 1
ATOM 2763 O O . ALA B 1 33 ? 29.406 33.375 10.398 1 83.44 33 ALA B O 1
ATOM 2764 N N . GLU B 1 34 ? 30.469 33.781 8.547 1 86.19 34 GLU B N 1
ATOM 2765 C CA . GLU B 1 34 ? 30.422 32.375 8.164 1 86.19 34 GLU B CA 1
ATOM 2766 C C . GLU B 1 34 ? 31.812 31.875 7.754 1 86.19 34 GLU B C 1
ATOM 2768 O O . GLU B 1 34 ? 32.562 32.594 7.086 1 86.19 34 GLU B O 1
ATOM 2773 N N . ASN B 1 35 ? 32.281 30.781 8.352 1 78.44 35 ASN B N 1
ATOM 2774 C CA . ASN B 1 35 ? 33.438 30.078 7.871 1 78.44 35 ASN B CA 1
ATOM 2775 C C . ASN B 1 35 ? 33.188 28.562 7.777 1 78.44 35 ASN B C 1
ATOM 2777 O O . ASN B 1 35 ? 32.062 28.125 7.871 1 78.44 35 ASN B O 1
ATOM 2781 N N . ARG B 1 36 ? 34.25 27.812 7.418 1 82 36 ARG B N 1
ATOM 2782 C CA . ARG B 1 36 ? 34.156 26.375 7.191 1 82 36 ARG B CA 1
ATOM 2783 C C . ARG B 1 36 ? 33.656 25.656 8.438 1 82 36 ARG B C 1
ATOM 2785 O O . ARG B 1 36 ? 33 24.609 8.336 1 82 36 ARG B O 1
ATOM 2792 N N . ALA B 1 37 ? 33.969 26.297 9.492 1 86.19 37 ALA B N 1
ATOM 2793 C CA . ALA B 1 37 ? 33.656 25.641 10.766 1 86.19 37 ALA B CA 1
ATOM 2794 C C . ALA B 1 37 ? 32.219 25.922 11.188 1 86.19 37 ALA B C 1
ATOM 2796 O O . ALA B 1 37 ? 31.641 25.172 11.984 1 86.19 37 ALA B O 1
ATOM 2797 N N . GLY B 1 38 ? 31.672 27.094 10.773 1 88.94 38 GLY B N 1
ATOM 2798 C CA . GLY B 1 38 ? 30.312 27.344 11.195 1 88.94 38 GLY B CA 1
ATOM 2799 C C . GLY B 1 38 ? 29.844 28.766 10.914 1 88.94 38 GLY B C 1
ATOM 2800 O O . GLY B 1 38 ? 30.484 29.484 10.141 1 88.94 38 GLY B O 1
ATOM 2801 N N . LYS B 1 39 ? 28.625 29.016 11.25 1 88.31 39 LYS B N 1
ATOM 2802 C CA . LYS B 1 39 ? 28.031 30.328 11.078 1 88.31 39 LYS B CA 1
ATOM 2803 C C . LYS B 1 39 ? 27.594 30.922 12.422 1 88.31 39 LYS B C 1
ATOM 2805 O O . LYS B 1 39 ? 27.156 30.188 13.312 1 88.31 39 LYS B O 1
ATOM 2810 N N . THR B 1 40 ? 28.047 32.188 12.656 1 86.62 40 THR B N 1
ATOM 2811 C CA . THR B 1 40 ? 27.562 32.906 13.836 1 86.62 40 THR B CA 1
ATOM 2812 C C . THR B 1 40 ? 27.031 34.281 13.453 1 86.62 40 THR B C 1
ATOM 2814 O O . THR B 1 40 ? 27.297 34.781 12.352 1 86.62 40 THR B O 1
ATOM 2817 N N . SER B 1 41 ? 26.031 34.75 14.234 1 86.94 41 SER B N 1
ATOM 2818 C CA . SER B 1 41 ? 25.484 36.062 13.953 1 86.94 41 SER B CA 1
ATOM 2819 C C . SER B 1 41 ? 25.234 36.875 15.234 1 86.94 41 SER B C 1
ATOM 2821 O O . SER B 1 41 ? 25.094 36.281 16.312 1 86.94 41 SER B O 1
ATOM 2823 N N . HIS B 1 42 ? 25.5 38.156 15.156 1 87.5 42 HIS B N 1
ATOM 2824 C CA . HIS B 1 42 ? 25.172 39.094 16.234 1 87.5 42 HIS B CA 1
ATOM 2825 C C . HIS B 1 42 ? 24.266 40.219 15.727 1 87.5 42 HIS B C 1
ATOM 2827 O O . HIS B 1 42 ? 24.422 40.656 14.594 1 87.5 42 HIS B O 1
ATOM 2833 N N . SER B 1 43 ? 23.281 40.531 16.531 1 85.38 43 SER B N 1
ATOM 2834 C CA . SER B 1 43 ? 22.359 41.594 16.156 1 85.38 43 SER B CA 1
ATOM 2835 C C . SER B 1 43 ? 22.328 42.688 17.219 1 85.38 43 SER B C 1
ATOM 2837 O O . SER B 1 43 ? 22.453 42.406 18.406 1 85.38 43 SER B O 1
ATOM 2839 N N . ALA B 1 44 ? 22.359 43.969 16.781 1 85.81 44 ALA B N 1
ATOM 2840 C CA . ALA B 1 44 ? 22.203 45.094 17.672 1 85.81 44 ALA B CA 1
ATOM 2841 C C . ALA B 1 44 ? 21.297 46.156 17.062 1 85.81 44 ALA B C 1
ATOM 2843 O O . ALA B 1 44 ? 21.219 46.281 15.836 1 85.81 44 ALA B O 1
ATOM 2844 N N . ARG B 1 45 ? 20.703 46.875 17.875 1 87.75 45 ARG B N 1
ATOM 2845 C CA . ARG B 1 45 ? 19.781 47.906 17.406 1 87.75 45 ARG B CA 1
ATOM 2846 C C . ARG B 1 45 ? 20.484 49.25 17.328 1 87.75 45 ARG B C 1
ATOM 2848 O O . ARG B 1 45 ? 21.25 49.625 18.219 1 87.75 45 ARG B O 1
ATOM 2855 N N . LEU B 1 46 ? 20.312 50 16.328 1 88.69 46 LEU B N 1
ATOM 2856 C CA . LEU B 1 46 ? 20.719 51.375 16.156 1 88.69 46 LEU B CA 1
ATOM 2857 C C . LEU B 1 46 ? 19.547 52.312 16.375 1 88.69 46 LEU B C 1
ATOM 2859 O O . LEU B 1 46 ? 18.578 52.312 15.609 1 88.69 46 LEU B O 1
ATOM 2863 N N . ASN B 1 47 ? 19.672 53.188 17.422 1 90.44 47 ASN B N 1
ATOM 2864 C CA . ASN B 1 47 ? 18.594 54.125 17.75 1 90.44 47 ASN B CA 1
ATOM 2865 C C . ASN B 1 47 ? 18.875 55.531 17.203 1 90.44 47 ASN B C 1
ATOM 2867 O O . ASN B 1 47 ? 19.891 56.125 17.531 1 90.44 47 ASN B O 1
ATOM 2871 N N . ILE B 1 48 ? 18.062 55.938 16.359 1 92.31 48 ILE B N 1
ATOM 2872 C CA . ILE B 1 48 ? 18.141 57.281 15.836 1 92.31 48 ILE B CA 1
ATOM 2873 C C . ILE B 1 48 ? 16.906 58.094 16.281 1 92.31 48 ILE B C 1
ATOM 2875 O O . ILE B 1 48 ? 15.773 57.688 16 1 92.31 48 ILE B O 1
ATOM 2879 N N . TYR B 1 49 ? 17.234 59.219 16.922 1 93.38 49 TYR B N 1
ATOM 2880 C CA . TYR B 1 49 ? 16.109 60 17.391 1 93.38 49 TYR B CA 1
ATOM 2881 C C . TYR B 1 49 ? 15.281 60.531 16.219 1 93.38 49 TYR B C 1
ATOM 2883 O O . TYR B 1 49 ? 15.828 61 15.219 1 93.38 49 TYR B O 1
ATOM 2891 N N . GLY B 1 50 ? 14.047 60.281 16.297 1 93.69 50 GLY B N 1
ATOM 2892 C CA . GLY B 1 50 ? 13.133 60.719 15.25 1 93.69 50 GLY B CA 1
ATOM 2893 C C . GLY B 1 50 ? 11.758 60.094 15.352 1 93.69 50 GLY B C 1
ATOM 2894 O O . GLY B 1 50 ? 11.469 59.375 16.328 1 93.69 50 GLY B O 1
ATOM 2895 N N . LEU B 1 51 ? 10.914 60.406 14.336 1 95.38 51 LEU B N 1
ATOM 2896 C CA . LEU B 1 51 ? 9.555 59.875 14.305 1 95.38 51 LEU B CA 1
ATOM 2897 C C . LEU B 1 51 ? 9.555 58.375 13.984 1 95.38 51 LEU B C 1
ATOM 2899 O O . LEU B 1 51 ? 10.477 57.875 13.328 1 95.38 51 LEU B O 1
ATOM 2903 N N . PRO B 1 52 ? 8.555 57.688 14.461 1 95.88 52 PRO B N 1
ATOM 2904 C CA . PRO B 1 52 ? 8.461 56.281 14.125 1 95.88 52 PRO B CA 1
ATOM 2905 C C . PRO B 1 52 ? 8.414 56.031 12.617 1 95.88 52 PRO B C 1
ATOM 2907 O O . PRO B 1 52 ? 7.758 56.781 11.883 1 95.88 52 PRO B O 1
ATOM 2910 N N . TYR B 1 53 ? 9.133 55.031 12.281 1 95.25 53 TYR B N 1
ATOM 2911 C CA . TYR B 1 53 ? 9.18 54.594 10.891 1 95.25 53 TYR B CA 1
ATOM 2912 C C . TYR B 1 53 ? 9.289 53.094 10.805 1 95.25 53 TYR B C 1
ATOM 2914 O O . TYR B 1 53 ? 10.055 52.469 11.547 1 95.25 53 TYR B O 1
ATOM 2922 N N . ILE B 1 54 ? 8.438 52.5 9.953 1 95.81 54 ILE B N 1
ATOM 2923 C CA . ILE B 1 54 ? 8.523 51.062 9.758 1 95.81 54 ILE B CA 1
ATOM 2924 C C . ILE B 1 54 ? 9.055 50.75 8.359 1 95.81 54 ILE B C 1
ATOM 2926 O O . ILE B 1 54 ? 8.438 51.125 7.363 1 95.81 54 ILE B O 1
ATOM 2930 N N . ARG B 1 55 ? 10.133 50.062 8.398 1 93.12 55 ARG B N 1
ATOM 2931 C CA . ARG B 1 55 ? 10.711 49.656 7.121 1 93.12 55 ARG B CA 1
ATOM 2932 C C . ARG B 1 55 ? 9.852 48.625 6.438 1 93.12 55 ARG B C 1
ATOM 2934 O O . ARG B 1 55 ? 8.898 48.094 7.027 1 93.12 55 ARG B O 1
ATOM 2941 N N . LEU B 1 56 ? 10.195 48.344 5.203 1 92.88 56 LEU B N 1
ATOM 2942 C CA . LEU B 1 56 ? 9.438 47.375 4.414 1 92.88 56 LEU B CA 1
ATOM 2943 C C . LEU B 1 56 ? 9.469 46 5.074 1 92.88 56 LEU B C 1
ATOM 2945 O O . LEU B 1 56 ? 10.516 45.562 5.539 1 92.88 56 LEU B O 1
ATOM 2949 N N . ILE B 1 57 ? 8.336 45.438 5.211 1 93.12 57 ILE B N 1
ATOM 2950 C CA . ILE B 1 57 ? 8.211 44.062 5.699 1 93.12 57 ILE B CA 1
ATOM 2951 C C . ILE B 1 57 ? 8.18 43.094 4.516 1 93.12 57 ILE B C 1
ATOM 2953 O O . ILE B 1 57 ? 7.223 43.062 3.74 1 93.12 57 ILE B O 1
ATOM 2957 N N . PRO B 1 58 ? 9.188 42.344 4.375 1 93 58 PRO B N 1
ATOM 2958 C CA . PRO B 1 58 ? 9.195 41.438 3.229 1 93 58 PRO B CA 1
ATOM 2959 C C . PRO B 1 58 ? 8.164 40.312 3.359 1 93 58 PRO B C 1
ATOM 2961 O O . PRO B 1 58 ? 7.641 40.062 4.453 1 93 58 PRO B O 1
ATOM 2964 N N . LYS B 1 59 ? 7.867 39.719 2.197 1 94.81 59 LYS B N 1
ATOM 2965 C CA . LYS B 1 59 ? 7.031 38.5 2.227 1 94.81 59 LYS B CA 1
ATOM 2966 C C . LYS B 1 59 ? 7.723 37.375 2.963 1 94.81 59 LYS B C 1
ATOM 2968 O O . LYS B 1 59 ? 8.898 37.094 2.711 1 94.81 59 LYS B O 1
ATOM 2973 N N . VAL B 1 60 ? 7 36.844 3.889 1 95.81 60 VAL B N 1
ATOM 2974 C CA . VAL B 1 60 ? 7.582 35.781 4.691 1 95.81 60 VAL B CA 1
ATOM 2975 C C . VAL B 1 60 ? 6.879 34.469 4.379 1 95.81 60 VAL B C 1
ATOM 2977 O O . VAL B 1 60 ? 5.652 34.406 4.246 1 95.81 60 VAL B O 1
ATOM 2980 N N . THR B 1 61 ? 7.684 33.406 4.16 1 95.25 61 THR B N 1
ATOM 2981 C CA . THR B 1 61 ? 7.145 32.062 3.99 1 95.25 61 THR B CA 1
ATOM 2982 C C . THR B 1 61 ? 7.273 31.25 5.281 1 95.25 61 THR B C 1
ATOM 2984 O O . THR B 1 61 ? 8.383 30.984 5.742 1 95.25 61 THR B O 1
ATOM 2987 N N . ALA B 1 62 ? 6.125 30.922 5.859 1 97 62 ALA B N 1
ATOM 2988 C CA . ALA B 1 62 ? 6.102 30.109 7.07 1 97 62 ALA B CA 1
ATOM 2989 C C . ALA B 1 62 ? 5.816 28.641 6.746 1 97 62 ALA B C 1
ATOM 2991 O O . ALA B 1 62 ? 5.156 28.344 5.746 1 97 62 ALA B O 1
ATOM 2992 N N . VAL B 1 63 ? 6.352 27.734 7.527 1 96.5 63 VAL B N 1
ATOM 2993 C CA . VAL B 1 63 ? 6.117 26.297 7.367 1 96.5 63 VAL B CA 1
ATOM 2994 C C . VAL B 1 63 ? 5.051 25.844 8.359 1 96.5 63 VAL B C 1
ATOM 2996 O O . VAL B 1 63 ? 5.188 26.047 9.57 1 96.5 63 VAL B O 1
ATOM 2999 N N . ALA B 1 64 ? 4.074 25.188 7.789 1 96 64 ALA B N 1
ATOM 3000 C CA . ALA B 1 64 ? 2.996 24.688 8.641 1 96 64 ALA B CA 1
ATOM 3001 C C . ALA B 1 64 ? 3.539 23.781 9.734 1 96 64 ALA B C 1
ATOM 3003 O O . ALA B 1 64 ? 4.383 22.922 9.477 1 96 64 ALA B O 1
ATOM 3004 N N . GLY B 1 65 ? 2.973 23.984 10.945 1 91.31 65 GLY B N 1
ATOM 3005 C CA . GLY B 1 65 ? 3.357 23.172 12.086 1 91.31 65 GLY B CA 1
ATOM 3006 C C . GLY B 1 65 ? 4.527 23.75 12.867 1 91.31 65 GLY B C 1
ATOM 3007 O O . GLY B 1 65 ? 4.809 23.312 13.984 1 91.31 65 GLY B O 1
ATOM 3008 N N . HIS B 1 66 ? 5.188 24.734 12.266 1 95.5 66 HIS B N 1
ATOM 3009 C CA . HIS B 1 66 ? 6.328 25.359 12.93 1 95.5 66 HIS B CA 1
ATOM 3010 C C . HIS B 1 66 ? 5.953 26.719 13.5 1 95.5 66 HIS B C 1
ATOM 3012 O O . HIS B 1 66 ? 4.832 27.203 13.297 1 95.5 66 HIS B O 1
ATOM 3018 N N . THR B 1 67 ? 6.895 27.203 14.219 1 96.38 67 THR B N 1
ATOM 3019 C CA . THR B 1 67 ? 6.66 28.516 14.812 1 96.38 67 THR B CA 1
ATOM 3020 C C . THR B 1 67 ? 7.137 29.625 13.875 1 96.38 67 THR B C 1
ATOM 3022 O O . THR B 1 67 ? 8.203 29.516 13.258 1 96.38 67 THR B O 1
ATOM 3025 N N . LEU B 1 68 ? 6.355 30.656 13.75 1 96.94 68 LEU B N 1
ATOM 3026 C CA . LEU B 1 68 ? 6.688 31.812 12.93 1 96.94 68 LEU B CA 1
ATOM 3027 C C . LEU B 1 68 ? 7.066 33 13.805 1 96.94 68 LEU B C 1
ATOM 3029 O O . LEU B 1 68 ? 6.418 33.281 14.82 1 96.94 68 LEU B O 1
ATOM 3033 N N . TYR B 1 69 ? 8.133 33.656 13.469 1 96 69 TYR B N 1
ATOM 3034 C CA . TYR B 1 69 ? 8.531 34.906 14.094 1 96 69 TYR B CA 1
ATOM 3035 C C . TYR B 1 69 ? 8.516 36.062 13.094 1 96 69 TYR B C 1
ATOM 3037 O O . TYR B 1 69 ? 9.203 36 12.07 1 96 69 TYR B O 1
ATOM 3045 N N . LEU B 1 70 ? 7.758 37.031 13.383 1 95.75 70 LEU B N 1
ATOM 3046 C CA . LEU B 1 70 ? 7.656 38.219 12.547 1 95.75 70 LEU B CA 1
ATOM 3047 C C . LEU B 1 70 ? 8.125 39.438 13.305 1 95.75 70 LEU B C 1
ATOM 3049 O O . LEU B 1 70 ? 7.418 39.938 14.18 1 95.75 70 LEU B O 1
ATOM 3053 N N . LYS B 1 71 ? 9.195 39.938 12.977 1 92.81 71 LYS B N 1
ATOM 3054 C CA . LYS B 1 71 ? 9.734 41.125 13.641 1 92.81 71 LYS B CA 1
ATOM 3055 C C . LYS B 1 71 ? 9.297 42.406 12.93 1 92.81 71 LYS B C 1
ATOM 3057 O O . LYS B 1 71 ? 9.359 42.5 11.703 1 92.81 71 LYS B O 1
ATOM 3062 N N . CYS B 1 72 ? 8.828 43.312 13.672 1 94.62 72 CYS B N 1
ATOM 3063 C CA . CYS B 1 72 ? 8.492 44.625 13.125 1 94.62 72 CYS B CA 1
ATOM 3064 C C . CYS B 1 72 ? 9.734 45.5 12.961 1 94.62 72 CYS B C 1
ATOM 3066 O O . CYS B 1 72 ? 10.406 45.844 13.938 1 94.62 72 CYS B O 1
ATOM 3068 N N . PRO B 1 73 ? 10.062 45.875 11.766 1 92.88 73 PRO B N 1
ATOM 3069 C CA . PRO B 1 73 ? 11.273 46.656 11.547 1 92.88 73 PRO B CA 1
ATOM 3070 C C . PRO B 1 73 ? 11.07 48.156 11.844 1 92.88 73 PRO B C 1
ATOM 3072 O O . PRO B 1 73 ? 11.164 48.969 10.945 1 92.88 73 PRO B O 1
ATOM 3075 N N . VAL B 1 74 ? 10.953 48.406 13.07 1 93.25 74 VAL B N 1
ATOM 3076 C CA . VAL B 1 74 ? 10.625 49.75 13.5 1 93.25 74 VAL B CA 1
ATOM 3077 C C . VAL B 1 74 ? 11.906 50.562 13.664 1 93.25 74 VAL B C 1
ATOM 3079 O O . VAL B 1 74 ? 12.898 50.062 14.195 1 93.25 74 VAL B O 1
ATOM 3082 N N . ALA B 1 75 ? 11.859 51.719 13.078 1 92.5 75 ALA B N 1
ATOM 3083 C CA . ALA B 1 75 ? 12.883 52.75 13.273 1 92.5 75 ALA B CA 1
ATOM 3084 C C . ALA B 1 75 ? 12.32 53.938 14.016 1 92.5 75 ALA B C 1
ATOM 3086 O O . ALA B 1 75 ? 11.109 54.062 14.203 1 92.5 75 ALA B O 1
ATOM 3087 N N . GLY B 1 76 ? 13.234 54.781 14.531 1 92.75 76 GLY B N 1
ATOM 3088 C CA . GLY B 1 76 ? 12.836 55.906 15.391 1 92.75 76 GLY B CA 1
ATOM 3089 C C . GLY B 1 76 ? 13.031 55.625 16.859 1 92.75 76 GLY B C 1
ATOM 3090 O O . GLY B 1 76 ? 12.945 54.469 17.297 1 92.75 76 GLY B O 1
ATOM 3091 N N . TYR B 1 77 ? 13.258 56.781 17.562 1 92.88 77 TYR B N 1
ATOM 3092 C CA . TYR B 1 77 ? 13.523 56.625 18.984 1 92.88 77 TYR B CA 1
ATOM 3093 C C . TYR B 1 77 ? 13.164 57.875 19.75 1 92.88 77 TYR B C 1
ATOM 3095 O O . TYR B 1 77 ? 13.445 59 19.297 1 92.88 77 TYR B O 1
ATOM 3103 N N . PRO B 1 78 ? 12.508 57.719 20.812 1 94 78 PRO B N 1
ATOM 3104 C CA . PRO B 1 78 ? 12.109 56.5 21.484 1 94 78 PRO B CA 1
ATOM 3105 C C . PRO B 1 78 ? 10.766 55.969 20.984 1 94 78 PRO B C 1
ATOM 3107 O O . PRO B 1 78 ? 9.906 56.75 20.578 1 94 78 PRO B O 1
ATOM 3110 N N . ILE B 1 79 ? 10.641 54.719 20.953 1 94.44 79 ILE B N 1
ATOM 3111 C CA . ILE B 1 79 ? 9.383 54.062 20.625 1 94.44 79 ILE B CA 1
ATOM 3112 C C . ILE B 1 79 ? 8.711 53.562 21.906 1 94.44 79 ILE B C 1
ATOM 3114 O O . ILE B 1 79 ? 9.344 52.938 22.734 1 94.44 79 ILE B O 1
ATOM 3118 N N . GLU B 1 80 ? 7.488 53.875 22.062 1 94.56 80 GLU B N 1
ATOM 3119 C CA . GLU B 1 80 ? 6.781 53.531 23.297 1 94.56 80 GLU B CA 1
ATOM 3120 C C . GLU B 1 80 ? 6.078 52.188 23.188 1 94.56 80 GLU B C 1
ATOM 3122 O O . GLU B 1 80 ? 6.055 51.406 24.141 1 94.56 80 GLU B O 1
ATOM 3127 N N . GLU B 1 81 ? 5.461 51.938 22 1 95.19 81 GLU B N 1
ATOM 3128 C CA . GLU B 1 81 ? 4.695 50.688 21.859 1 95.19 81 GLU B CA 1
ATOM 3129 C C . GLU B 1 81 ? 4.773 50.156 20.438 1 95.19 81 GLU B C 1
ATOM 3131 O O . GLU B 1 81 ? 4.867 50.906 19.469 1 95.19 81 GLU B O 1
ATOM 3136 N N . ILE B 1 82 ? 4.785 48.938 20.328 1 96 82 ILE B N 1
ATOM 3137 C CA . ILE B 1 82 ? 4.727 48.219 19.062 1 96 82 ILE B CA 1
ATOM 3138 C C . ILE B 1 82 ? 3.59 47.188 19.094 1 96 82 ILE B C 1
ATOM 3140 O O . ILE B 1 82 ? 3.471 46.406 20.062 1 96 82 ILE B O 1
ATOM 3144 N N . HIS B 1 83 ? 2.723 47.156 18 1 96.31 83 HIS B N 1
ATOM 3145 C CA . HIS B 1 83 ? 1.573 46.281 17.953 1 96.31 83 HIS B CA 1
ATOM 3146 C C . HIS B 1 83 ? 1.462 45.594 16.578 1 96.31 83 HIS B C 1
ATOM 3148 O O . HIS B 1 83 ? 2.035 46.094 15.602 1 96.31 83 HIS B O 1
ATOM 3154 N N . TRP B 1 84 ? 0.768 44.531 16.609 1 97.81 84 TRP B N 1
ATOM 3155 C CA . TRP B 1 84 ? 0.464 43.812 15.383 1 97.81 84 TRP B CA 1
ATOM 3156 C C . TRP B 1 84 ? -1.043 43.688 15.18 1 97.81 84 TRP B C 1
ATOM 3158 O O . TRP B 1 84 ? -1.802 43.656 16.156 1 97.81 84 TRP B O 1
ATOM 3168 N N . GLU B 1 85 ? -1.375 43.719 13.891 1 96.88 85 GLU B N 1
ATOM 3169 C CA . GLU B 1 85 ? -2.777 43.531 13.523 1 96.88 85 GLU B CA 1
ATOM 3170 C C . GLU B 1 85 ? -2.92 42.625 12.312 1 96.88 85 GLU B C 1
ATOM 3172 O O . GLU B 1 85 ? -2.027 42.562 11.461 1 96.88 85 GLU B O 1
ATOM 3177 N N . ARG B 1 86 ? -4.027 41.906 12.234 1 95.25 86 ARG B N 1
ATOM 3178 C CA . ARG B 1 86 ? -4.426 41.094 11.086 1 95.25 86 ARG B CA 1
ATOM 3179 C C . ARG B 1 86 ? -5.93 41.188 10.852 1 95.25 86 ARG B C 1
ATOM 3181 O O . ARG B 1 86 ? -6.723 40.938 11.758 1 95.25 86 ARG B O 1
ATOM 3188 N N . GLY B 1 87 ? -6.262 41.438 9.633 1 91.25 87 GLY B N 1
ATOM 3189 C CA . GLY B 1 87 ? -7.676 41.562 9.312 1 91.25 87 GLY B CA 1
ATOM 3190 C C . GLY B 1 87 ? -8.398 42.594 10.156 1 91.25 87 GLY B C 1
ATOM 3191 O O . GLY B 1 87 ? -9.539 42.375 10.57 1 91.25 87 GLY B O 1
ATOM 3192 N N . GLY B 1 88 ? -7.68 43.562 10.656 1 88.12 88 GLY B N 1
ATOM 3193 C CA . GLY B 1 88 ? -8.273 44.625 11.43 1 88.12 88 GLY B CA 1
ATOM 3194 C C . GLY B 1 88 ? -8.336 44.344 12.914 1 88.12 88 GLY B C 1
ATOM 3195 O O . GLY B 1 88 ? -8.859 45.125 13.695 1 88.12 88 GLY B O 1
ATOM 3196 N N . ARG B 1 89 ? -7.848 43.25 13.25 1 92.25 89 ARG B N 1
ATOM 3197 C CA . ARG B 1 89 ? -7.844 42.875 14.656 1 92.25 89 ARG B CA 1
ATOM 3198 C C . ARG B 1 89 ? -6.43 42.875 15.227 1 92.25 89 ARG B C 1
ATOM 3200 O O . ARG B 1 89 ? -5.488 42.438 14.562 1 92.25 89 ARG B O 1
ATOM 3207 N N . GLU B 1 90 ? -6.41 43.406 16.453 1 94 90 GLU B N 1
ATOM 3208 C CA . GLU B 1 90 ? -5.113 43.469 17.109 1 94 90 GLU B CA 1
ATOM 3209 C C . GLU B 1 90 ? -4.699 42.062 17.609 1 94 90 GLU B C 1
ATOM 3211 O O . GLU B 1 90 ? -5.527 41.312 18.109 1 94 90 GLU B O 1
ATOM 3216 N N . LEU B 1 91 ? -3.492 41.781 17.5 1 94.94 91 LEU B N 1
ATOM 3217 C CA . LEU B 1 91 ? -2.93 40.531 17.969 1 94.94 91 LEU B CA 1
ATOM 3218 C C . LEU B 1 91 ? -2.242 40.719 19.312 1 94.94 91 LEU B C 1
ATOM 3220 O O . LEU B 1 91 ? -1.73 41.781 19.609 1 94.94 91 LEU B O 1
ATOM 3224 N N . PRO B 1 92 ? -2.254 39.625 20.047 1 90.62 92 PRO B N 1
ATOM 3225 C CA . PRO B 1 92 ? -2.68 38.219 19.828 1 90.62 92 PRO B CA 1
ATOM 3226 C C . PRO B 1 92 ? -4.191 38.062 19.938 1 90.62 92 PRO B C 1
ATOM 3228 O O . PRO B 1 92 ? -4.836 38.719 20.75 1 90.62 92 PRO B O 1
ATOM 3231 N N . GLU B 1 93 ? -4.715 37.156 19.078 1 81.44 93 GLU B N 1
ATOM 3232 C CA . GLU B 1 93 ? -6.133 36.812 19.125 1 81.44 93 GLU B CA 1
ATOM 3233 C C . GLU B 1 93 ? -6.344 35.5 19.875 1 81.44 93 GLU B C 1
ATOM 3235 O O . GLU B 1 93 ? -7.457 35.188 20.312 1 81.44 93 GLU B O 1
ATOM 3240 N N . ASP B 1 94 ? -5.273 34.656 19.875 1 77.56 94 ASP B N 1
ATOM 3241 C CA . ASP B 1 94 ? -5.359 33.375 20.547 1 77.56 94 ASP B CA 1
ATOM 3242 C C . ASP B 1 94 ? -4.047 33.031 21.25 1 77.56 94 ASP B C 1
ATOM 3244 O O . ASP B 1 94 ? -3.09 33.812 21.203 1 77.56 94 ASP B O 1
ATOM 3248 N N . MET B 1 95 ? -4.008 31.922 21.938 1 75.19 95 MET B N 1
ATOM 3249 C CA . MET B 1 95 ? -2.885 31.562 22.797 1 75.19 95 MET B CA 1
ATOM 3250 C C . MET B 1 95 ? -1.662 31.172 21.969 1 75.19 95 MET B C 1
ATOM 3252 O O . MET B 1 95 ? -0.544 31.141 22.484 1 75.19 95 MET B O 1
ATOM 3256 N N . ARG B 1 96 ? -1.896 30.844 20.75 1 84.5 96 ARG B N 1
ATOM 3257 C CA . ARG B 1 96 ? -0.758 30.469 19.906 1 84.5 96 ARG B CA 1
ATOM 3258 C C . ARG B 1 96 ? 0.069 31.703 19.531 1 84.5 96 ARG B C 1
ATOM 3260 O O . ARG B 1 96 ? 1.209 31.562 19.078 1 84.5 96 ARG B O 1
ATOM 3267 N N . GLN B 1 97 ? -0.573 32.875 19.734 1 91.44 97 GLN B N 1
ATOM 3268 C CA . GLN B 1 97 ? 0.077 34.125 19.312 1 91.44 97 GLN B CA 1
ATOM 3269 C C . GLN B 1 97 ? 0.582 34.906 20.531 1 91.44 97 GLN B C 1
ATOM 3271 O O . GLN B 1 97 ? -0.073 34.938 21.562 1 91.44 97 GLN B O 1
ATOM 3276 N N . LYS B 1 98 ? 1.771 35.438 20.344 1 91.19 98 LYS B N 1
ATOM 3277 C CA . LYS B 1 98 ? 2.357 36.281 21.375 1 91.19 98 LYS B CA 1
ATOM 3278 C C . LYS B 1 98 ? 3.207 37.375 20.766 1 91.19 98 LYS B C 1
ATOM 3280 O O . LYS B 1 98 ? 3.955 37.156 19.812 1 91.19 98 LYS B O 1
ATOM 3285 N N . VAL B 1 99 ? 3.014 38.594 21.266 1 93.94 99 VAL B N 1
ATOM 3286 C CA . VAL B 1 99 ? 3.875 39.688 20.859 1 93.94 99 VAL B CA 1
ATOM 3287 C C . VAL B 1 99 ? 4.938 39.938 21.922 1 93.94 99 VAL B C 1
ATOM 3289 O O . VAL B 1 99 ? 4.613 40.312 23.062 1 93.94 99 VAL B O 1
ATOM 3292 N N . GLN B 1 100 ? 6.094 39.781 21.562 1 92.88 100 GLN B N 1
ATOM 3293 C CA . GLN B 1 100 ? 7.203 39.969 22.5 1 92.88 100 GLN B CA 1
ATOM 3294 C C . GLN B 1 100 ? 7.461 41.438 22.766 1 92.88 100 GLN B C 1
ATOM 3296 O O . GLN B 1 100 ? 6.953 42.312 22.062 1 92.88 100 GLN B O 1
ATOM 3301 N N . SER B 1 101 ? 8.312 41.625 23.766 1 88.19 101 SER B N 1
ATOM 3302 C CA . SER B 1 101 ? 8.602 42.969 24.188 1 88.19 101 SER B CA 1
ATOM 3303 C C . SER B 1 101 ? 9.352 43.75 23.109 1 88.19 101 SER B C 1
ATOM 3305 O O . SER B 1 101 ? 9.227 44.969 23.016 1 88.19 101 SER B O 1
ATOM 3307 N N . ASP B 1 102 ? 9.992 43.062 22.281 1 85.12 102 ASP B N 1
ATOM 3308 C CA . ASP B 1 102 ? 10.789 43.719 21.25 1 85.12 102 ASP B CA 1
ATOM 3309 C C . ASP B 1 102 ? 9.961 43.938 19.984 1 85.12 102 ASP B C 1
ATOM 3311 O O . ASP B 1 102 ? 10.492 44.406 18.969 1 85.12 102 ASP B O 1
ATOM 3315 N N . GLY B 1 103 ? 8.711 43.562 20.078 1 90.75 103 GLY B N 1
ATOM 3316 C CA . GLY B 1 103 ? 7.816 43.812 18.953 1 90.75 103 GLY B CA 1
ATOM 3317 C C . GLY B 1 103 ? 7.723 42.625 18.016 1 90.75 103 GLY B C 1
ATOM 3318 O O . GLY B 1 103 ? 7.102 42.719 16.953 1 90.75 103 GLY B O 1
ATOM 3319 N N . THR B 1 104 ? 8.336 41.531 18.359 1 94.94 104 THR B N 1
ATOM 3320 C CA . THR B 1 104 ? 8.281 40.344 17.516 1 94.94 104 THR B CA 1
ATOM 3321 C C . THR B 1 104 ? 6.988 39.562 17.766 1 94.94 104 THR B C 1
ATOM 3323 O O . THR B 1 104 ? 6.641 39.25 18.906 1 94.94 104 THR B O 1
ATOM 3326 N N . LEU B 1 105 ? 6.348 39.312 16.672 1 97.12 105 LEU B N 1
ATOM 3327 C CA . LEU B 1 105 ? 5.168 38.469 16.75 1 97.12 105 LEU B CA 1
ATOM 3328 C C . LEU B 1 105 ? 5.555 37 16.625 1 97.12 105 LEU B C 1
ATOM 3330 O O . LEU B 1 105 ? 6.223 36.594 15.664 1 97.12 105 LEU B O 1
ATOM 3334 N N . GLU B 1 106 ? 5.109 36.219 17.578 1 97.06 106 GLU B N 1
ATOM 3335 C CA . GLU B 1 106 ? 5.316 34.75 17.594 1 97.06 106 GLU B CA 1
ATOM 3336 C C . GLU B 1 106 ? 4.004 34 17.391 1 97.06 106 GLU B C 1
ATOM 3338 O O . GLU B 1 106 ? 3.025 34.281 18.094 1 97.06 106 GLU B O 1
ATOM 3343 N N . ILE B 1 107 ? 3.975 33.156 16.391 1 95.75 107 ILE B N 1
ATOM 3344 C CA . ILE B 1 107 ? 2.814 32.281 16.172 1 95.75 107 ILE B CA 1
ATOM 3345 C C . ILE B 1 107 ? 3.238 30.828 16.234 1 95.75 107 ILE B C 1
ATOM 3347 O O . ILE B 1 107 ? 3.988 30.359 15.375 1 95.75 107 ILE B O 1
ATOM 3351 N N . LYS B 1 108 ? 2.68 30.109 17.188 1 91.81 108 LYS B N 1
ATOM 3352 C CA . LYS B 1 108 ? 3.02 28.703 17.344 1 91.81 108 LYS B CA 1
ATOM 3353 C C . LYS B 1 108 ? 2.145 27.828 16.453 1 91.81 108 LYS B C 1
ATOM 3355 O O . LYS B 1 108 ? 0.982 28.141 16.203 1 91.81 108 LYS B O 1
ATOM 3360 N N . GLU B 1 109 ? 2.707 26.75 15.961 1 90.12 109 GLU B N 1
ATOM 3361 C CA . GLU B 1 109 ? 1.985 25.75 15.188 1 90.12 109 GLU B CA 1
ATOM 3362 C C . GLU B 1 109 ? 1.163 26.391 14.07 1 90.12 109 GLU B C 1
ATOM 3364 O O . GLU B 1 109 ? -0.047 26.188 13.984 1 90.12 109 GLU B O 1
ATOM 3369 N N . VAL B 1 110 ? 1.93 27 13.219 1 94.94 110 VAL B N 1
ATOM 3370 C CA . VAL B 1 110 ? 1.325 27.781 12.141 1 94.94 110 VAL B CA 1
ATOM 3371 C C . VAL B 1 110 ? 0.435 26.875 11.289 1 94.94 110 VAL B C 1
ATOM 3373 O O . VAL B 1 110 ? 0.808 25.734 10.984 1 94.94 110 VAL B O 1
ATOM 3376 N N . GLN B 1 111 ? -0.736 27.375 11 1 91.94 111 GLN B N 1
ATOM 3377 C CA . GLN B 1 111 ? -1.685 26.672 10.133 1 91.94 111 GLN B CA 1
ATOM 3378 C C . GLN B 1 111 ? -1.996 27.5 8.891 1 91.94 111 GLN B C 1
ATOM 3380 O O . GLN B 1 111 ? -2.217 28.703 8.977 1 91.94 111 GLN B O 1
ATOM 3385 N N . LYS B 1 112 ? -2.041 26.859 7.836 1 93.69 112 LYS B N 1
ATOM 3386 C CA . LYS B 1 112 ? -2.221 27.562 6.57 1 93.69 112 LYS B CA 1
ATOM 3387 C C . LYS B 1 112 ? -3.566 28.281 6.535 1 93.69 112 LYS B C 1
ATOM 3389 O O . LYS B 1 112 ? -3.641 29.453 6.156 1 93.69 112 LYS B O 1
ATOM 3394 N N . SER B 1 113 ? -4.633 27.609 6.969 1 89.44 113 SER B N 1
ATOM 3395 C CA . SER B 1 113 ? -5.98 28.172 6.875 1 89.44 113 SER B CA 1
ATOM 3396 C C . SER B 1 113 ? -6.18 29.312 7.852 1 89.44 113 SER B C 1
ATOM 3398 O O . SER B 1 113 ? -6.965 30.234 7.59 1 89.44 113 SER B O 1
ATOM 3400 N N . LEU B 1 114 ? -5.406 29.359 8.93 1 88.75 114 LEU B N 1
ATOM 3401 C CA . LEU B 1 114 ? -5.648 30.312 10 1 88.75 114 LEU B CA 1
ATOM 3402 C C . LEU B 1 114 ? -4.621 31.453 9.961 1 88.75 114 LEU B C 1
ATOM 3404 O O . LEU B 1 114 ? -4.914 32.562 10.375 1 88.75 114 LEU B O 1
ATOM 3408 N N . ASP B 1 115 ? -3.469 31.125 9.422 1 94.69 115 ASP B N 1
ATOM 3409 C CA . ASP B 1 115 ? -2.383 32.062 9.695 1 94.69 115 ASP B CA 1
ATOM 3410 C C . ASP B 1 115 ? -1.871 32.719 8.414 1 94.69 115 ASP B C 1
ATOM 3412 O O . ASP B 1 115 ? -1.082 33.656 8.461 1 94.69 115 ASP B O 1
ATOM 3416 N N . SER B 1 116 ? -2.291 32.219 7.273 1 96.38 116 SER B N 1
ATOM 3417 C CA . SER B 1 116 ? -1.921 32.906 6.031 1 96.38 116 SER B CA 1
ATOM 3418 C C . SER B 1 116 ? -2.623 34.25 5.898 1 96.38 116 SER B C 1
ATOM 3420 O O . SER B 1 116 ? -3.762 34.406 6.344 1 96.38 116 SER B O 1
ATOM 3422 N N . GLY B 1 117 ? -1.861 35.281 5.312 1 96.81 117 GLY B N 1
ATOM 3423 C CA . GLY B 1 117 ? -2.52 36.531 5.055 1 96.81 117 GLY B CA 1
ATOM 3424 C C . GLY B 1 117 ? -1.615 37.75 5.281 1 96.81 117 GLY B C 1
ATOM 3425 O O . GLY B 1 117 ? -0.39 37.594 5.27 1 96.81 117 GLY B O 1
ATOM 3426 N N . VAL B 1 118 ? -2.258 38.875 5.414 1 97.69 118 VAL B N 1
ATOM 3427 C CA . VAL B 1 118 ? -1.548 40.125 5.562 1 97.69 118 VAL B CA 1
ATOM 3428 C C . VAL B 1 118 ? -1.478 40.5 7.039 1 97.69 118 VAL B C 1
ATOM 3430 O O . VAL B 1 118 ? -2.492 40.5 7.738 1 97.69 118 VAL B O 1
ATOM 3433 N N . TYR B 1 119 ? -0.294 40.812 7.461 1 97.75 119 TYR B N 1
ATOM 3434 C CA . TYR B 1 119 ? -0.055 41.281 8.82 1 97.75 119 TYR B CA 1
ATOM 3435 C C . TYR B 1 119 ? 0.44 42.719 8.82 1 97.75 119 TYR B C 1
ATOM 3437 O O . TYR B 1 119 ? 1.261 43.094 7.98 1 97.75 119 TYR B O 1
ATOM 3445 N N . THR B 1 120 ? -0.086 43.469 9.734 1 97.62 120 THR B N 1
ATOM 3446 C CA . THR B 1 120 ? 0.295 44.875 9.836 1 97.62 120 THR B CA 1
ATOM 3447 C C . THR B 1 120 ? 0.912 45.156 11.203 1 97.62 120 THR B C 1
ATOM 3449 O O . THR B 1 120 ? 0.348 44.812 12.234 1 97.62 120 THR B O 1
ATOM 3452 N N . CYS B 1 121 ? 2.098 45.75 11.227 1 96.75 121 CYS B N 1
ATOM 3453 C CA . CYS B 1 121 ? 2.643 46.219 12.492 1 96.75 121 CYS B CA 1
ATOM 3454 C C . CYS B 1 121 ? 2.596 47.75 12.555 1 96.75 121 CYS B C 1
ATOM 3456 O O . CYS B 1 121 ? 2.65 48.406 11.531 1 96.75 121 CYS B O 1
ATOM 3458 N N . TRP B 1 122 ? 2.412 48.219 13.695 1 96.25 122 TRP B N 1
ATOM 3459 C CA . TRP B 1 122 ? 2.465 49.688 13.883 1 96.25 122 TRP B CA 1
ATOM 3460 C C . TRP B 1 122 ? 3.127 50.031 15.211 1 96.25 122 TRP B C 1
ATOM 3462 O O . TRP B 1 122 ? 3.121 49.25 16.141 1 96.25 122 TRP B O 1
ATOM 3472 N N . ALA B 1 123 ? 3.754 51.188 15.281 1 96.44 123 ALA B N 1
ATOM 3473 C CA . ALA B 1 123 ? 4.492 51.688 16.438 1 96.44 123 ALA B CA 1
ATOM 3474 C C . ALA B 1 123 ? 4.133 53.125 16.734 1 96.44 123 ALA B C 1
ATOM 3476 O O . ALA B 1 123 ? 3.701 53.875 15.836 1 96.44 123 ALA B O 1
ATOM 3477 N N . ARG B 1 124 ? 4.25 53.375 17.969 1 96.56 124 ARG B N 1
ATOM 3478 C CA . ARG B 1 124 ? 3.906 54.719 18.391 1 96.56 124 ARG B CA 1
ATOM 3479 C C . ARG B 1 124 ? 4.898 55.25 19.438 1 96.56 124 ARG B C 1
ATOM 3481 O O . ARG B 1 124 ? 5.406 54.469 20.25 1 96.56 124 ARG B O 1
ATOM 3488 N N . ASN B 1 125 ? 5.16 56.531 19.375 1 95.25 125 ASN B N 1
ATOM 3489 C CA . ASN B 1 125 ? 5.992 57.156 20.391 1 95.25 125 ASN B CA 1
ATOM 3490 C C . ASN B 1 125 ? 5.148 57.844 21.469 1 95.25 125 ASN B C 1
ATOM 3492 O O . ASN B 1 125 ? 3.916 57.812 21.406 1 95.25 125 ASN B O 1
ATOM 3496 N N . LYS B 1 126 ? 5.766 58.5 22.406 1 94.81 126 LYS B N 1
ATOM 3497 C CA . LYS B 1 126 ? 5.078 59.094 23.547 1 94.81 126 LYS B CA 1
ATOM 3498 C C . LYS B 1 126 ? 4.254 60.312 23.109 1 94.81 126 LYS B C 1
ATOM 3500 O O . LYS B 1 126 ? 3.252 60.656 23.75 1 94.81 126 LYS B O 1
ATOM 3505 N N . GLN B 1 127 ? 4.633 60.969 22.047 1 95 127 GLN B N 1
ATOM 3506 C CA . GLN B 1 127 ? 3.973 62.156 21.562 1 95 127 GLN B CA 1
ATOM 3507 C C . GLN B 1 127 ? 2.725 61.844 20.75 1 95 127 GLN B C 1
ATOM 3509 O O . GLN B 1 127 ? 1.999 62.719 20.312 1 95 127 GLN B O 1
ATOM 3514 N N . GLY B 1 128 ? 2.613 60.531 20.406 1 94.31 128 GLY B N 1
ATOM 3515 C CA . GLY B 1 128 ? 1.398 60.125 19.734 1 94.31 128 GLY B CA 1
ATOM 3516 C C . GLY B 1 128 ? 1.596 59.906 18.234 1 94.31 128 GLY B C 1
ATOM 3517 O O . GLY B 1 128 ? 0.656 59.531 17.531 1 94.31 128 GLY B O 1
ATOM 3518 N N . HIS B 1 129 ? 2.822 60.156 17.766 1 96.25 129 HIS B N 1
ATOM 3519 C CA . HIS B 1 129 ? 3.104 59.875 16.359 1 96.25 129 HIS B CA 1
ATOM 3520 C C . HIS B 1 129 ? 3.197 58.375 16.109 1 96.25 129 HIS B C 1
ATOM 3522 O O . HIS B 1 129 ? 3.77 57.625 16.906 1 96.25 129 HIS B O 1
ATOM 3528 N N . SER B 1 130 ? 2.566 57.906 14.969 1 96.56 130 SER B N 1
ATOM 3529 C CA . SER B 1 130 ? 2.549 56.469 14.688 1 96.56 130 SER B CA 1
ATOM 3530 C C . SER B 1 130 ? 2.971 56.156 13.25 1 96.56 130 SER B C 1
ATOM 3532 O O . SER B 1 130 ? 2.971 57.062 12.406 1 96.56 130 SER B O 1
ATOM 3534 N N . ALA B 1 131 ? 3.479 55 13.031 1 96.62 131 ALA B N 1
ATOM 3535 C CA . ALA B 1 131 ? 3.768 54.438 11.719 1 96.62 131 ALA B CA 1
ATOM 3536 C C . ALA B 1 131 ? 3.229 53.031 11.594 1 96.62 131 ALA B C 1
ATOM 3538 O O . ALA B 1 131 ? 3.123 52.312 12.586 1 96.62 131 ALA B O 1
ATOM 3539 N N . ARG B 1 132 ? 2.838 52.688 10.383 1 96.62 132 ARG B N 1
ATOM 3540 C CA . ARG B 1 132 ? 2.287 51.344 10.141 1 96.62 132 ARG B CA 1
ATOM 3541 C C . ARG B 1 132 ? 2.723 50.812 8.781 1 96.62 132 ARG B C 1
ATOM 3543 O O . ARG B 1 132 ? 2.893 51.562 7.832 1 96.62 132 ARG B O 1
ATOM 3550 N N . ARG B 1 133 ? 2.91 49.531 8.719 1 96.75 133 ARG B N 1
ATOM 3551 C CA . ARG B 1 133 ? 3.227 48.844 7.457 1 96.75 133 ARG B CA 1
ATOM 3552 C C . ARG B 1 133 ? 2.758 47.406 7.469 1 96.75 133 ARG B C 1
ATOM 3554 O O . ARG B 1 133 ? 2.682 46.781 8.523 1 96.75 133 ARG B O 1
ATOM 3561 N N . SER B 1 134 ? 2.451 46.969 6.242 1 97.38 134 SER B N 1
ATOM 3562 C CA . SER B 1 134 ? 1.933 45.625 6.121 1 97.38 134 SER B CA 1
ATOM 3563 C C . SER B 1 134 ? 2.91 44.719 5.375 1 97.38 134 SER B C 1
ATOM 3565 O O . SER B 1 134 ? 3.725 45.188 4.586 1 97.38 134 SER B O 1
ATOM 3567 N N . GLY B 1 135 ? 2.869 43.438 5.75 1 96.69 135 GLY B N 1
ATOM 3568 C CA . GLY B 1 135 ? 3.574 42.375 5.059 1 96.69 135 GLY B CA 1
ATOM 3569 C C . GLY B 1 135 ? 2.74 41.125 4.895 1 96.69 135 GLY B C 1
ATOM 3570 O O . GLY B 1 135 ? 1.758 40.938 5.613 1 96.69 135 GLY B O 1
ATOM 3571 N N . GLU B 1 136 ? 3.178 40.344 3.936 1 97.44 136 GLU B N 1
ATOM 3572 C CA . GLU 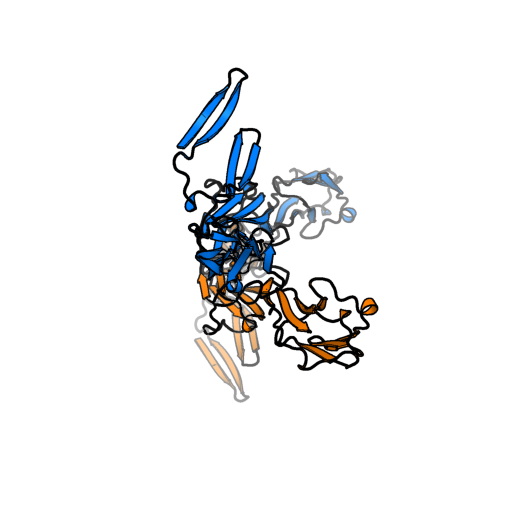B 1 136 ? 2.42 39.156 3.641 1 97.44 136 GLU B CA 1
ATOM 3573 C C . GLU B 1 136 ? 3.117 37.906 4.199 1 97.44 136 GLU B C 1
ATOM 3575 O O . GLU B 1 136 ? 4.34 37.781 4.105 1 97.44 136 GLU B O 1
ATOM 3580 N N . VAL B 1 137 ? 2.299 37.062 4.789 1 97.5 137 VAL B N 1
ATOM 3581 C CA . VAL B 1 137 ? 2.779 35.781 5.254 1 97.5 137 VAL B CA 1
ATOM 3582 C C . VAL B 1 137 ? 2.121 34.656 4.445 1 97.5 137 VAL B C 1
ATOM 3584 O O . VAL B 1 137 ? 0.894 34.562 4.375 1 97.5 137 VAL B O 1
ATOM 3587 N N . ALA B 1 138 ? 2.939 33.875 3.797 1 97.19 138 ALA B N 1
ATOM 3588 C CA . ALA B 1 138 ? 2.471 32.688 3.109 1 97.19 138 ALA B CA 1
ATOM 3589 C C . ALA B 1 138 ? 2.881 31.406 3.863 1 97.19 138 ALA B C 1
ATOM 3591 O O . ALA B 1 138 ? 4.051 31.25 4.215 1 97.19 138 ALA B O 1
ATOM 3592 N N . VAL B 1 139 ? 1.911 30.547 4.113 1 97.5 139 VAL B N 1
ATOM 3593 C CA . VAL B 1 139 ? 2.199 29.312 4.816 1 97.5 139 VAL B CA 1
ATOM 3594 C C . VAL B 1 139 ? 2.291 28.156 3.82 1 97.5 139 VAL B C 1
ATOM 3596 O O . VAL B 1 139 ? 1.394 27.969 2.994 1 97.5 139 VAL B O 1
ATOM 3599 N N . ILE B 1 140 ? 3.369 27.391 3.883 1 97.69 140 ILE B N 1
ATOM 3600 C CA . ILE B 1 140 ? 3.539 26.234 3.016 1 97.69 140 ILE B CA 1
ATOM 3601 C C . ILE B 1 140 ? 3.436 24.953 3.842 1 97.69 140 ILE B C 1
ATOM 3603 O O . ILE B 1 140 ? 4.027 24.859 4.918 1 97.69 140 ILE B O 1
ATOM 3607 N N . VAL B 1 141 ? 2.682 23.969 3.312 1 97.19 141 VAL B N 1
ATOM 3608 C CA . VAL B 1 141 ? 2.496 22.703 3.996 1 97.19 141 VAL B CA 1
ATOM 3609 C C . VAL B 1 141 ? 3.543 21.688 3.516 1 97.19 141 VAL B C 1
ATOM 3611 O O . VAL B 1 141 ? 3.637 21.406 2.318 1 97.19 141 VAL B O 1
ATOM 3614 N N . PRO B 1 142 ? 4.359 21.203 4.457 1 97.44 142 PRO B N 1
ATOM 3615 C CA . PRO B 1 142 ? 5.344 20.188 4.062 1 97.44 142 PRO B CA 1
ATOM 3616 C C . PRO B 1 142 ? 4.695 18.875 3.609 1 97.44 142 PRO B C 1
ATOM 3618 O O . PRO B 1 142 ? 3.545 18.594 3.961 1 97.44 142 PRO B O 1
ATOM 3621 N N . PRO B 1 143 ? 5.441 18.141 2.814 1 97.75 143 PRO B N 1
ATOM 3622 C CA . PRO B 1 143 ? 4.859 16.875 2.34 1 97.75 143 PRO B CA 1
ATOM 3623 C C . PRO B 1 143 ? 4.754 15.82 3.439 1 97.75 143 PRO B C 1
ATOM 3625 O O . PRO B 1 143 ? 5.637 15.727 4.297 1 97.75 143 PRO B O 1
ATOM 3628 N N . LYS B 1 144 ? 3.662 15.125 3.389 1 96.69 144 LYS B N 1
ATOM 3629 C CA . LYS B 1 144 ? 3.422 13.945 4.219 1 96.69 144 LYS B CA 1
ATOM 3630 C C . LYS B 1 144 ? 2.99 12.75 3.367 1 96.69 144 LYS B C 1
ATOM 3632 O O . LYS B 1 144 ? 2.191 12.898 2.441 1 96.69 144 LYS B O 1
ATOM 3637 N N . LEU B 1 145 ? 3.535 11.547 3.707 1 96.31 145 LEU B N 1
ATOM 3638 C CA . LEU B 1 145 ? 3.293 10.383 2.863 1 96.31 145 LEU B CA 1
ATOM 3639 C C . LEU B 1 145 ? 2.322 9.414 3.535 1 96.31 145 LEU B C 1
ATOM 3641 O O . LEU B 1 145 ? 2.217 9.391 4.762 1 96.31 145 LEU B O 1
ATOM 3645 N N . ASN B 1 146 ? 1.644 8.688 2.572 1 91.88 146 ASN B N 1
ATOM 3646 C CA . ASN B 1 146 ? 0.971 7.477 3.029 1 91.88 146 ASN B CA 1
ATOM 3647 C C . ASN B 1 146 ? 1.969 6.438 3.533 1 91.88 146 ASN B C 1
ATOM 3649 O O . ASN B 1 146 ? 3.027 6.246 2.934 1 91.88 146 ASN B O 1
ATOM 3653 N N . PRO B 1 147 ? 1.592 5.816 4.602 1 84.81 147 PRO B N 1
ATOM 3654 C CA . PRO B 1 147 ? 2.521 4.781 5.062 1 84.81 147 PRO B CA 1
ATOM 3655 C C . PRO B 1 147 ? 2.602 3.59 4.113 1 84.81 147 PRO B C 1
ATOM 3657 O O . PRO B 1 147 ? 1.59 3.189 3.533 1 84.81 147 PRO B O 1
ATOM 3660 N N . PHE B 1 148 ? 3.844 3.086 3.961 1 86.38 148 PHE B N 1
ATOM 3661 C CA . PHE B 1 148 ? 4.043 1.84 3.23 1 86.38 148 PHE B CA 1
ATOM 3662 C C . PHE B 1 148 ? 3.648 0.642 4.086 1 86.38 148 PHE B C 1
ATOM 3664 O O . PHE B 1 148 ? 3.26 0.801 5.246 1 86.38 148 PHE B O 1
ATOM 3671 N N . HIS B 1 149 ? 3.715 -0.525 3.33 1 77.75 149 HIS B N 1
ATOM 3672 C CA . HIS B 1 149 ? 3.49 -1.748 4.094 1 77.75 149 HIS B CA 1
ATOM 3673 C C . HIS B 1 149 ? 4.504 -1.887 5.223 1 77.75 149 HIS B C 1
ATOM 3675 O O . HIS B 1 149 ? 5.703 -1.673 5.016 1 77.75 149 HIS B O 1
ATOM 3681 N N . SER B 1 150 ? 3.99 -1.881 6.414 1 72.06 150 SER B N 1
ATOM 3682 C CA . SER B 1 150 ? 4.875 -1.994 7.566 1 72.06 150 SER B CA 1
ATOM 3683 C C . SER B 1 150 ? 5.727 -3.256 7.488 1 72.06 150 SER B C 1
ATOM 3685 O O . SER B 1 150 ? 6.875 -3.268 7.938 1 72.06 150 SER B O 1
ATOM 3687 N N . SER B 1 151 ? 5.242 -4.277 6.805 1 82.38 151 SER B N 1
ATOM 3688 C CA . SER B 1 151 ? 5.969 -5.539 6.695 1 82.38 151 SER B CA 1
ATOM 3689 C C . SER B 1 151 ? 6.727 -5.629 5.375 1 82.38 151 SER B C 1
ATOM 3691 O O . SER B 1 151 ? 6.52 -4.805 4.477 1 82.38 151 SER B O 1
ATOM 3693 N N . ILE B 1 152 ? 7.676 -6.535 5.395 1 90.81 152 ILE B N 1
ATOM 3694 C CA . ILE B 1 152 ? 8.422 -6.836 4.18 1 90.81 152 ILE B CA 1
ATOM 3695 C C . ILE B 1 152 ? 7.469 -7.355 3.105 1 90.81 152 ILE B C 1
ATOM 3697 O O . ILE B 1 152 ? 6.648 -8.242 3.369 1 90.81 152 ILE B O 1
ATOM 3701 N N . LEU B 1 153 ? 7.551 -6.711 1.977 1 92.69 153 LEU B N 1
ATOM 3702 C CA . LEU B 1 153 ? 6.852 -7.254 0.815 1 92.69 153 LEU B CA 1
ATOM 3703 C C . LEU B 1 153 ? 7.586 -8.469 0.259 1 92.69 153 LEU B C 1
ATOM 3705 O O . LEU B 1 153 ? 8.68 -8.344 -0.286 1 92.69 153 LEU B O 1
ATOM 3709 N N . SER B 1 154 ? 7.004 -9.641 0.457 1 92.75 154 SER B N 1
ATOM 3710 C CA . SER B 1 154 ? 7.617 -10.898 0.037 1 92.75 154 SER B CA 1
ATOM 3711 C C . SER B 1 154 ? 6.98 -11.422 -1.245 1 92.75 154 SER B C 1
ATOM 3713 O O . SER B 1 154 ? 5.805 -11.781 -1.256 1 92.75 154 SER B O 1
ATOM 3715 N N . LEU B 1 155 ? 7.758 -11.461 -2.324 1 94.56 155 LEU B N 1
ATOM 3716 C CA . LEU B 1 155 ? 7.324 -11.945 -3.633 1 94.56 155 LEU B CA 1
ATOM 3717 C C . LEU B 1 155 ? 8.305 -12.969 -4.188 1 94.56 155 LEU B C 1
ATOM 3719 O O . LEU B 1 155 ? 9.289 -13.312 -3.529 1 94.56 155 LEU B O 1
ATOM 3723 N N . ASN B 1 156 ? 7.973 -13.516 -5.328 1 92.88 156 ASN B N 1
ATOM 3724 C CA . ASN B 1 156 ? 8.789 -14.586 -5.891 1 92.88 156 ASN B CA 1
ATOM 3725 C C . ASN B 1 156 ? 9.422 -14.172 -7.219 1 92.88 156 ASN B C 1
ATOM 3727 O O . ASN B 1 156 ? 8.906 -13.281 -7.902 1 92.88 156 ASN B O 1
ATOM 3731 N N . VAL B 1 157 ? 10.547 -14.828 -7.512 1 93.69 157 VAL B N 1
ATOM 3732 C CA . VAL B 1 157 ? 11.156 -14.633 -8.82 1 93.69 157 VAL B CA 1
ATOM 3733 C C . VAL B 1 157 ? 10.109 -14.828 -9.914 1 93.69 157 VAL B C 1
ATOM 3735 O O . VAL B 1 157 ? 9.328 -15.781 -9.867 1 93.69 157 VAL B O 1
ATOM 3738 N N . GLY B 1 158 ? 10.047 -13.867 -10.836 1 93 158 GLY B N 1
ATOM 3739 C CA . GLY B 1 158 ? 9.117 -13.969 -11.953 1 93 158 GLY B CA 1
ATOM 3740 C C . GLY B 1 158 ? 7.836 -13.188 -11.742 1 93 158 GLY B C 1
ATOM 3741 O O . GLY B 1 158 ? 7.098 -12.93 -12.688 1 93 158 GLY B O 1
ATOM 3742 N N . ASP B 1 159 ? 7.535 -12.82 -10.516 1 95.12 159 ASP B N 1
ATOM 3743 C CA . ASP B 1 159 ? 6.363 -12.008 -10.203 1 95.12 159 ASP B CA 1
ATOM 3744 C C . ASP B 1 159 ? 6.543 -10.57 -10.695 1 95.12 159 ASP B C 1
ATOM 3746 O O . ASP B 1 159 ? 7.648 -10.18 -11.086 1 95.12 159 ASP B O 1
ATOM 3750 N N . ARG B 1 160 ? 5.434 -9.898 -10.695 1 96.62 160 ARG B N 1
ATOM 3751 C CA . ARG B 1 160 ? 5.449 -8.453 -10.898 1 96.62 160 ARG B CA 1
ATOM 3752 C C . ARG B 1 160 ? 5.355 -7.711 -9.57 1 96.62 160 ARG B C 1
ATOM 3754 O O . ARG B 1 160 ? 4.637 -8.141 -8.664 1 96.62 160 ARG B O 1
ATOM 3761 N N . ALA B 1 161 ? 6.086 -6.625 -9.531 1 95.69 161 ALA B N 1
ATOM 3762 C CA . ALA B 1 161 ? 6.008 -5.828 -8.312 1 95.69 161 ALA B CA 1
ATOM 3763 C C . ALA B 1 161 ? 5.652 -4.379 -8.617 1 95.69 161 ALA B C 1
ATOM 3765 O O . ALA B 1 161 ? 6.051 -3.842 -9.656 1 95.69 161 ALA B O 1
ATOM 3766 N N . SER B 1 162 ? 4.906 -3.789 -7.758 1 95.88 162 SER B N 1
ATOM 3767 C CA . SER B 1 162 ? 4.559 -2.371 -7.805 1 95.88 162 SER B CA 1
ATOM 3768 C C . SER B 1 162 ? 4.629 -1.738 -6.418 1 95.88 162 SER B C 1
ATOM 3770 O O . SER B 1 162 ? 4.047 -2.258 -5.465 1 95.88 162 SER B O 1
ATOM 3772 N N . ILE B 1 163 ? 5.34 -0.69 -6.289 1 95.25 163 ILE B N 1
ATOM 3773 C CA . ILE B 1 163 ? 5.422 0.087 -5.05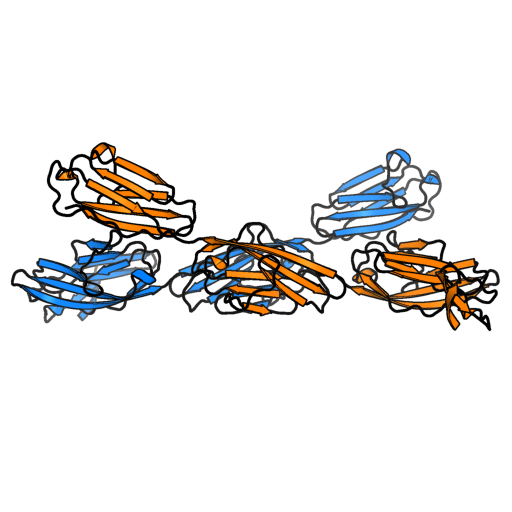9 1 95.25 163 ILE B CA 1
ATOM 3774 C C . ILE B 1 163 ? 4.949 1.516 -5.316 1 95.25 163 ILE B C 1
ATOM 3776 O O . ILE B 1 163 ? 5.457 2.191 -6.215 1 95.25 163 ILE B O 1
ATOM 3780 N N . THR B 1 164 ? 4.035 1.98 -4.539 1 96.38 164 THR B N 1
ATOM 3781 C CA . THR B 1 164 ? 3.439 3.287 -4.797 1 96.38 164 THR B CA 1
ATOM 3782 C C . THR B 1 164 ? 3.785 4.27 -3.68 1 96.38 164 THR B C 1
ATOM 3784 O O . THR B 1 164 ? 3.68 3.934 -2.498 1 96.38 164 THR B O 1
ATOM 3787 N N . CYS B 1 165 ? 4.262 5.355 -4.059 1 97.19 165 CYS B N 1
ATOM 3788 C CA . CYS B 1 165 ? 4.48 6.492 -3.17 1 97.19 165 CYS B CA 1
ATOM 3789 C C . CYS B 1 165 ? 3.371 7.527 -3.322 1 97.19 165 CYS B C 1
ATOM 3791 O O . CYS B 1 165 ? 3.207 8.109 -4.395 1 97.19 165 CYS B O 1
ATOM 3793 N N . SER B 1 166 ? 2.633 7.797 -2.203 1 97.25 166 SER B N 1
ATOM 3794 C CA . SER B 1 166 ? 1.469 8.672 -2.256 1 97.25 166 SER B CA 1
ATOM 3795 C C . SER B 1 166 ? 1.577 9.797 -1.229 1 97.25 166 SER B C 1
ATOM 3797 O O . SER B 1 166 ? 1.775 9.539 -0.04 1 97.25 166 SER B O 1
ATOM 3799 N N . VAL B 1 167 ? 1.396 10.992 -1.655 1 97.75 167 VAL B N 1
ATOM 3800 C CA . VAL B 1 167 ? 1.419 12.164 -0.786 1 97.75 167 VAL B CA 1
ATOM 3801 C C . VAL B 1 167 ? 0.018 12.43 -0.238 1 97.75 167 VAL B C 1
ATOM 3803 O O . VAL B 1 167 ? -0.938 12.578 -1.004 1 97.75 167 VAL B O 1
ATOM 3806 N N . ILE B 1 168 ? -0.072 12.508 1.043 1 96.31 168 ILE B N 1
ATOM 3807 C CA . ILE B 1 168 ? -1.375 12.711 1.668 1 96.31 168 ILE B CA 1
ATOM 3808 C C . ILE B 1 168 ? -1.609 14.203 1.9 1 96.31 168 ILE B C 1
ATOM 3810 O O . ILE B 1 168 ? -2.754 14.664 1.907 1 96.31 168 ILE B O 1
ATOM 3814 N N . LYS B 1 169 ? -0.525 14.867 2.201 1 95.38 169 LYS B N 1
ATOM 3815 C CA . LYS B 1 169 ? -0.551 16.312 2.414 1 95.38 169 LYS B CA 1
ATOM 3816 C C . LYS B 1 169 ? 0.731 16.969 1.906 1 95.38 169 LYS B C 1
ATOM 3818 O O . LYS B 1 169 ? 1.797 16.344 1.921 1 95.38 169 LYS B O 1
ATOM 3823 N N . GLY B 1 170 ? 0.572 18.234 1.472 1 96.5 170 GLY B N 1
ATOM 3824 C CA . GLY B 1 170 ? 1.728 18.984 0.997 1 96.5 170 GLY B CA 1
ATOM 3825 C C . GLY B 1 170 ? 1.417 19.875 -0.189 1 96.5 170 GLY B C 1
ATOM 3826 O O . GLY B 1 170 ? 0.736 19.453 -1.127 1 96.5 170 GLY B O 1
ATOM 3827 N N . ASP B 1 171 ? 1.951 21 -0.136 1 97.06 171 ASP B N 1
ATOM 3828 C CA . ASP B 1 171 ? 1.691 21.953 -1.214 1 97.06 171 ASP B CA 1
ATOM 3829 C C . ASP B 1 171 ? 2.568 21.656 -2.428 1 97.06 171 ASP B C 1
ATOM 3831 O O . ASP B 1 171 ? 3.721 21.25 -2.283 1 97.06 171 ASP B O 1
ATOM 3835 N N . ILE B 1 172 ? 2.078 21.875 -3.543 1 96.12 172 ILE B N 1
ATOM 3836 C CA . ILE B 1 172 ? 2.818 21.734 -4.793 1 96.12 172 ILE B CA 1
ATOM 3837 C C . ILE B 1 172 ? 3.691 22.969 -5.012 1 96.12 172 ILE B C 1
ATOM 3839 O O . ILE B 1 172 ? 3.4 24.047 -4.48 1 96.12 172 ILE B O 1
ATOM 3843 N N . PRO B 1 173 ? 4.734 22.984 -5.758 1 97.12 173 PRO B N 1
ATOM 3844 C CA . PRO B 1 173 ? 5.176 21.797 -6.512 1 97.12 173 PRO B CA 1
ATOM 3845 C C . PRO B 1 173 ? 5.898 20.781 -5.637 1 97.12 173 PRO B C 1
ATOM 3847 O O . PRO B 1 173 ? 6.617 21.156 -4.707 1 97.12 173 PRO B O 1
ATOM 3850 N N . LEU B 1 174 ? 5.648 19.547 -5.98 1 97.81 174 LEU B N 1
ATOM 3851 C CA . LEU B 1 174 ? 6.289 18.438 -5.305 1 97.81 174 LEU B CA 1
ATOM 3852 C C . LEU B 1 174 ? 7.188 17.656 -6.262 1 97.81 174 LEU B C 1
ATOM 3854 O O . LEU B 1 174 ? 6.891 17.562 -7.457 1 97.81 174 LEU B O 1
ATOM 3858 N N . THR B 1 175 ? 8.305 17.203 -5.777 1 97.88 175 THR B N 1
ATOM 3859 C CA . THR B 1 175 ? 9.156 16.281 -6.516 1 97.88 175 THR B CA 1
ATOM 3860 C C . THR B 1 175 ? 9.219 14.93 -5.812 1 97.88 175 THR B C 1
ATOM 3862 O O . THR B 1 175 ? 9.359 14.867 -4.59 1 97.88 175 THR B O 1
ATOM 3865 N N . ILE B 1 176 ? 9.008 13.906 -6.582 1 97.69 176 ILE B N 1
ATOM 3866 C CA . ILE B 1 176 ? 9.078 12.547 -6.047 1 97.69 176 ILE B CA 1
ATOM 3867 C C . ILE B 1 176 ? 10.203 11.781 -6.738 1 97.69 176 ILE B C 1
ATOM 3869 O O . ILE B 1 176 ? 10.227 11.664 -7.965 1 97.69 176 ILE B O 1
ATOM 3873 N N . THR B 1 177 ? 11.156 11.25 -5.973 1 97.25 177 THR B N 1
ATOM 3874 C CA . THR B 1 177 ? 12.266 10.469 -6.504 1 97.25 177 THR B CA 1
ATOM 3875 C C . THR B 1 177 ? 12.391 9.141 -5.77 1 97.25 177 THR B C 1
ATOM 3877 O O . THR B 1 177 ? 12.008 9.031 -4.602 1 97.25 177 THR B O 1
ATOM 3880 N N . TRP B 1 178 ? 12.898 8.125 -6.453 1 97.44 178 TRP B N 1
ATOM 3881 C CA . TRP B 1 178 ? 13.023 6.789 -5.887 1 97.44 178 TRP B CA 1
ATOM 3882 C C . TRP B 1 178 ? 14.484 6.418 -5.684 1 97.44 178 TRP B C 1
ATOM 3884 O O . TRP B 1 178 ? 15.352 6.824 -6.465 1 97.44 178 TRP B O 1
ATOM 3894 N N . ARG B 1 179 ? 14.656 5.672 -4.633 1 97.25 179 ARG B N 1
ATOM 3895 C CA . ARG B 1 179 ? 15.984 5.129 -4.344 1 97.25 179 ARG B CA 1
ATOM 3896 C C . ARG B 1 179 ? 15.898 3.646 -3.988 1 97.25 179 ARG B C 1
ATOM 3898 O O . ARG B 1 179 ? 14.875 3.178 -3.492 1 97.25 179 ARG B O 1
ATOM 3905 N N . LYS B 1 180 ? 16.891 2.906 -4.332 1 96.62 180 LYS B N 1
ATOM 3906 C CA . LYS B 1 180 ? 17.109 1.538 -3.873 1 96.62 180 LYS B CA 1
ATOM 3907 C C . LYS B 1 180 ? 18.375 1.433 -3.033 1 96.62 180 LYS B C 1
ATOM 3909 O O . LYS B 1 180 ? 19.469 1.738 -3.512 1 96.62 180 LYS B O 1
ATOM 3914 N N . ASP B 1 181 ? 18.203 1.016 -1.852 1 96.5 181 ASP B N 1
ATOM 3915 C CA . ASP B 1 181 ? 19.312 0.879 -0.913 1 96.5 181 ASP B CA 1
ATOM 3916 C C . ASP B 1 181 ? 20.094 2.184 -0.801 1 96.5 181 ASP B C 1
ATOM 3918 O O . ASP B 1 181 ? 21.328 2.174 -0.833 1 96.5 181 ASP B O 1
ATOM 3922 N N . GLY B 1 182 ? 19.438 3.215 -0.789 1 94.94 182 GLY B N 1
ATOM 3923 C CA . GLY B 1 182 ? 20.031 4.523 -0.557 1 94.94 182 GLY B CA 1
ATOM 3924 C C . GLY B 1 182 ? 20.609 5.152 -1.813 1 94.94 182 GLY B C 1
ATOM 3925 O O . GLY B 1 182 ? 21.078 6.289 -1.783 1 94.94 182 GLY B O 1
ATOM 3926 N N . ARG B 1 183 ? 20.578 4.445 -2.953 1 95.12 183 ARG B N 1
ATOM 3927 C CA . ARG B 1 183 ? 21.109 4.941 -4.219 1 95.12 183 ARG B CA 1
ATOM 3928 C C . ARG B 1 183 ? 19.984 5.137 -5.238 1 95.12 183 ARG B C 1
ATOM 3930 O O . ARG B 1 183 ? 18.938 4.48 -5.152 1 95.12 183 ARG B O 1
ATOM 3937 N N . PRO B 1 184 ? 20.203 6.098 -6.18 1 94.19 184 PRO B N 1
ATOM 3938 C CA . PRO B 1 184 ? 19.188 6.258 -7.227 1 94.19 184 PRO B CA 1
ATOM 3939 C C . PRO B 1 184 ? 18.922 4.965 -7.996 1 94.19 184 PRO B C 1
ATOM 3941 O O . PRO B 1 184 ? 19.828 4.133 -8.141 1 94.19 184 PRO B O 1
ATOM 3944 N N . ILE B 1 185 ? 17.688 4.836 -8.359 1 92.31 185 ILE B N 1
ATOM 3945 C CA . ILE B 1 185 ? 17.297 3.629 -9.078 1 92.31 185 ILE B CA 1
ATOM 3946 C C . ILE B 1 185 ? 18.125 3.494 -10.352 1 92.31 185 ILE B C 1
ATOM 3948 O O . ILE B 1 185 ? 18.281 4.465 -11.102 1 92.31 185 ILE B O 1
ATOM 3952 N N . ASP B 1 186 ? 18.625 2.332 -10.555 1 83.81 186 ASP B N 1
ATOM 3953 C CA . ASP B 1 186 ? 19.453 1.989 -11.703 1 83.81 186 ASP B CA 1
ATOM 3954 C C . ASP B 1 186 ? 18.609 1.598 -12.906 1 83.81 186 ASP B C 1
ATOM 3956 O O . ASP B 1 186 ? 17.859 0.614 -12.852 1 83.81 186 ASP B O 1
ATOM 3960 N N . PRO B 1 187 ? 18.719 2.32 -14.008 1 79.94 187 PRO B N 1
ATOM 3961 C CA . PRO B 1 187 ? 17.922 1.975 -15.188 1 79.94 187 PRO B CA 1
ATOM 3962 C C . PRO B 1 187 ? 18.219 0.569 -15.711 1 79.94 187 PRO B C 1
ATOM 3964 O O . PRO B 1 187 ? 17.391 -0.02 -16.406 1 79.94 187 PRO B O 1
ATOM 3967 N N . THR B 1 188 ? 19.359 -0.03 -15.352 1 79.88 188 THR B N 1
ATOM 3968 C CA . THR B 1 188 ? 19.75 -1.342 -15.852 1 79.88 188 THR B CA 1
ATOM 3969 C C . THR B 1 188 ? 18.969 -2.449 -15.156 1 79.88 188 THR B C 1
ATOM 3971 O O . THR B 1 188 ? 18.906 -3.576 -15.648 1 79.88 188 THR B O 1
ATOM 3974 N N . GLN B 1 189 ? 18.391 -2.137 -14.109 1 80.69 189 GLN B N 1
ATOM 3975 C CA . GLN B 1 189 ? 17.688 -3.156 -13.328 1 80.69 189 GLN B CA 1
ATOM 3976 C C . GLN B 1 189 ? 16.25 -3.316 -13.797 1 80.69 189 GLN B C 1
ATOM 3978 O O . GLN B 1 189 ? 15.43 -3.916 -13.102 1 80.69 189 GLN B O 1
ATOM 3983 N N . ARG B 1 190 ? 15.891 -2.83 -14.883 1 88.5 190 ARG B N 1
ATOM 3984 C CA . ARG B 1 190 ? 14.602 -3.002 -15.539 1 88.5 190 ARG B CA 1
ATOM 3985 C C . ARG B 1 190 ? 13.461 -2.576 -14.625 1 88.5 190 ARG B C 1
ATOM 3987 O O . ARG B 1 190 ? 12.484 -3.311 -14.469 1 88.5 190 ARG B O 1
ATOM 3994 N N . MET B 1 191 ? 13.711 -1.59 -13.914 1 94.19 191 MET B N 1
ATOM 3995 C CA . MET B 1 191 ? 12.656 -0.946 -13.141 1 94.19 191 MET B CA 1
ATOM 3996 C C . MET B 1 191 ? 12.164 0.318 -13.844 1 94.19 191 MET B C 1
ATOM 3998 O O . MET B 1 191 ? 12.938 0.987 -14.539 1 94.19 191 MET B O 1
ATOM 4002 N N . SER B 1 192 ? 10.977 0.588 -13.766 1 95 192 SER B N 1
ATOM 4003 C CA . SER B 1 192 ? 10.422 1.805 -14.352 1 95 192 SER B CA 1
ATOM 4004 C C . SER B 1 192 ? 9.609 2.59 -13.328 1 95 192 SER B C 1
ATOM 4006 O O . SER B 1 192 ? 9.023 2.004 -12.414 1 95 192 SER B O 1
ATOM 4008 N N . VAL B 1 193 ? 9.711 3.893 -13.414 1 95.69 193 VAL B N 1
ATOM 4009 C CA . VAL B 1 193 ? 8.938 4.781 -12.555 1 95.69 193 VAL B CA 1
ATOM 4010 C C . VAL B 1 193 ? 7.852 5.473 -13.367 1 95.69 193 VAL B C 1
ATOM 4012 O O . VAL B 1 193 ? 8.125 6.031 -14.43 1 95.69 193 VAL B O 1
ATOM 4015 N N . THR B 1 194 ? 6.703 5.355 -12.906 1 95.5 194 THR B N 1
ATOM 4016 C CA . THR B 1 194 ? 5.59 6.051 -13.539 1 95.5 194 THR B CA 1
ATOM 4017 C C . THR B 1 194 ? 5.016 7.117 -12.609 1 95.5 194 THR B C 1
ATOM 4019 O O . THR B 1 194 ? 4.555 6.805 -11.516 1 95.5 194 THR B O 1
ATOM 4022 N N . GLN B 1 195 ? 5.055 8.375 -13.07 1 96.5 195 GLN B N 1
ATOM 4023 C CA . GLN B 1 195 ? 4.387 9.453 -12.352 1 96.5 195 GLN B CA 1
ATOM 4024 C C . GLN B 1 195 ? 2.895 9.484 -12.68 1 96.5 195 GLN B C 1
ATOM 4026 O O . GLN B 1 195 ? 2.5 9.938 -13.758 1 96.5 195 GLN B O 1
ATOM 4031 N N . VAL B 1 196 ? 2.094 9.039 -11.758 1 96.38 196 VAL B N 1
ATOM 4032 C CA . VAL B 1 196 ? 0.657 8.938 -11.992 1 96.38 196 VAL B CA 1
ATOM 4033 C C . VAL B 1 196 ? 0.042 10.336 -12.023 1 96.38 196 VAL B C 1
ATOM 4035 O O . VAL B 1 196 ? -0.753 10.656 -12.906 1 96.38 196 VAL B O 1
ATOM 4038 N N . ASP B 1 197 ? 0.328 11.211 -11.07 1 95.5 197 ASP B N 1
ATOM 4039 C CA . ASP B 1 197 ? -0.038 12.625 -10.977 1 95.5 197 ASP B CA 1
ATOM 4040 C C . ASP B 1 197 ? 0.951 13.391 -10.102 1 95.5 197 ASP B C 1
ATOM 4042 O O . ASP B 1 197 ? 2.102 12.977 -9.945 1 95.5 197 ASP B O 1
ATOM 4046 N N . GLN B 1 198 ? 0.53 14.508 -9.578 1 95.5 198 GLN B N 1
ATOM 4047 C CA . GLN B 1 198 ? 1.44 15.344 -8.805 1 95.5 198 GLN B CA 1
ATOM 4048 C C . GLN B 1 198 ? 1.723 14.734 -7.434 1 95.5 198 GLN B C 1
ATOM 4050 O O . GLN B 1 198 ? 2.689 15.109 -6.77 1 95.5 198 GLN B O 1
ATOM 4055 N N . TYR B 1 199 ? 0.873 13.758 -7.043 1 97.56 199 TYR B N 1
ATOM 4056 C CA . TYR B 1 199 ? 0.932 13.305 -5.656 1 97.56 199 TYR B CA 1
ATOM 4057 C C . TYR B 1 199 ? 1.267 11.82 -5.582 1 97.56 199 TYR B C 1
ATOM 4059 O O . TYR B 1 199 ? 1.505 11.289 -4.496 1 97.56 199 TYR B O 1
ATOM 4067 N N . ASN B 1 200 ? 1.266 11.156 -6.777 1 97.56 200 ASN B N 1
ATOM 4068 C CA . ASN B 1 200 ? 1.443 9.711 -6.777 1 97.56 200 ASN B CA 1
ATOM 4069 C C . ASN B 1 200 ? 2.494 9.273 -7.797 1 97.56 200 ASN B C 1
ATOM 4071 O O . ASN B 1 200 ? 2.473 9.727 -8.945 1 97.56 200 ASN B O 1
ATOM 4075 N N . SER B 1 201 ? 3.406 8.461 -7.363 1 97.56 201 SER B N 1
ATOM 4076 C CA . SER B 1 201 ? 4.43 7.848 -8.203 1 97.56 201 SER B CA 1
ATOM 4077 C C . SER B 1 201 ? 4.539 6.352 -7.934 1 97.56 201 SER B C 1
ATOM 4079 O O . SER B 1 201 ? 4.508 5.922 -6.781 1 97.56 201 SER B O 1
ATOM 4081 N N . ILE B 1 202 ? 4.637 5.586 -9 1 96.69 202 ILE B N 1
ATOM 4082 C CA . ILE B 1 202 ? 4.684 4.141 -8.836 1 96.69 202 ILE B CA 1
ATOM 4083 C C . ILE B 1 202 ? 5.977 3.59 -9.43 1 96.69 202 ILE B C 1
ATOM 4085 O O . ILE B 1 202 ? 6.348 3.938 -10.555 1 96.69 202 ILE B O 1
ATOM 4089 N N . LEU B 1 203 ? 6.648 2.803 -8.617 1 96.56 203 LEU B N 1
ATOM 4090 C CA . LEU B 1 203 ? 7.789 2.037 -9.109 1 96.56 203 LEU B CA 1
ATOM 4091 C C . LEU B 1 203 ? 7.355 0.65 -9.57 1 96.56 203 LEU B C 1
ATOM 4093 O O . LEU B 1 203 ? 6.754 -0.104 -8.797 1 96.56 203 LEU B O 1
ATOM 4097 N N . LEU B 1 204 ? 7.703 0.281 -10.836 1 96.31 204 LEU B N 1
ATOM 4098 C CA . LEU B 1 204 ? 7.234 -0.958 -11.438 1 96.31 204 LEU B CA 1
ATOM 4099 C C . LEU B 1 204 ? 8.406 -1.873 -11.781 1 96.31 204 LEU B C 1
ATOM 4101 O O . LEU B 1 204 ? 9.398 -1.425 -12.359 1 96.31 204 LEU B O 1
ATOM 4105 N N . ILE B 1 205 ? 8.273 -3.107 -11.406 1 96.12 205 ILE B N 1
ATOM 4106 C CA . ILE B 1 205 ? 9.172 -4.172 -11.82 1 96.12 205 ILE B CA 1
ATOM 4107 C C . ILE B 1 205 ? 8.383 -5.281 -12.508 1 96.12 205 ILE B C 1
ATOM 4109 O O . ILE B 1 205 ? 7.621 -6.004 -11.859 1 96.12 205 ILE B O 1
ATOM 4113 N N . GLU B 1 206 ? 8.555 -5.496 -13.734 1 94.69 206 GLU B N 1
ATOM 4114 C CA . GLU B 1 206 ? 7.73 -6.387 -14.539 1 94.69 206 GLU B CA 1
ATOM 4115 C C . GLU B 1 206 ? 8.055 -7.852 -14.258 1 94.69 206 GLU B C 1
ATOM 4117 O O . GLU B 1 206 ? 7.172 -8.711 -14.328 1 94.69 206 GLU B O 1
ATOM 4122 N N . ASN B 1 207 ? 9.359 -8.086 -14.031 1 95.5 207 ASN B N 1
ATOM 4123 C CA . ASN B 1 207 ? 9.844 -9.438 -13.781 1 95.5 207 ASN B CA 1
ATOM 4124 C C . ASN B 1 207 ? 10.891 -9.461 -12.672 1 95.5 207 ASN B C 1
ATOM 4126 O O . ASN B 1 207 ? 12.047 -9.117 -12.898 1 95.5 207 ASN B O 1
ATOM 4130 N N . LEU B 1 208 ? 10.469 -9.961 -11.547 1 95.88 208 LEU B N 1
ATOM 4131 C CA . LEU B 1 208 ? 11.32 -9.922 -10.359 1 95.88 208 LEU B CA 1
ATOM 4132 C C . LEU B 1 208 ? 12.461 -10.93 -10.477 1 95.88 208 LEU B C 1
ATOM 4134 O O . LEU B 1 208 ? 12.258 -12.047 -10.945 1 95.88 208 LEU B O 1
ATOM 4138 N N . SER B 1 209 ? 13.609 -10.531 -10.109 1 94.88 209 SER B N 1
ATOM 4139 C CA . SER B 1 209 ? 14.773 -11.391 -9.922 1 94.88 209 SER B CA 1
ATOM 4140 C C . SER B 1 209 ? 15.352 -11.25 -8.516 1 94.88 209 SER B C 1
ATOM 4142 O O . SER B 1 209 ? 14.945 -10.352 -7.766 1 94.88 209 SER B O 1
ATOM 4144 N N . ALA B 1 210 ? 16.25 -12.094 -8.195 1 93.31 210 ALA B N 1
ATOM 4145 C CA . ALA B 1 210 ? 16.875 -12.055 -6.875 1 93.31 210 ALA B CA 1
ATOM 4146 C C . ALA B 1 210 ? 17.547 -10.711 -6.625 1 93.31 210 ALA B C 1
ATOM 4148 O O . ALA B 1 210 ? 17.594 -10.234 -5.492 1 93.31 210 ALA B O 1
ATOM 4149 N N . ASP B 1 211 ? 18 -10.023 -7.684 1 93.88 211 ASP B N 1
ATOM 4150 C CA . ASP B 1 211 ? 18.734 -8.766 -7.578 1 93.88 211 ASP B CA 1
ATOM 4151 C C . ASP B 1 211 ? 17.797 -7.629 -7.141 1 93.88 211 ASP B C 1
ATOM 4153 O O . ASP B 1 211 ? 18.266 -6.566 -6.719 1 93.88 211 ASP B O 1
ATOM 4157 N N . HIS B 1 212 ? 16.562 -7.848 -7.242 1 96 212 HIS B N 1
ATOM 4158 C CA . HIS B 1 212 ? 15.609 -6.801 -6.898 1 96 212 HIS B CA 1
ATOM 4159 C C . HIS B 1 212 ? 15.359 -6.758 -5.395 1 96 212 HIS B C 1
ATOM 4161 O O . HIS B 1 212 ? 14.734 -5.816 -4.891 1 96 212 HIS B O 1
ATOM 4167 N N . THR B 1 213 ? 15.812 -7.766 -4.684 1 95.62 213 THR B N 1
ATOM 4168 C CA . THR B 1 213 ? 15.711 -7.715 -3.23 1 95.62 213 THR B CA 1
ATOM 4169 C C . THR B 1 213 ? 16.438 -6.484 -2.682 1 95.62 213 THR B C 1
ATOM 4171 O O . THR B 1 213 ? 17.531 -6.16 -3.117 1 95.62 213 THR B O 1
ATOM 4174 N N . GLY B 1 214 ? 15.766 -5.781 -1.78 1 96.25 214 GLY B N 1
ATOM 4175 C CA . GLY B 1 214 ? 16.375 -4.598 -1.193 1 96.25 214 GLY B CA 1
ATOM 4176 C C . GLY B 1 214 ? 15.367 -3.65 -0.574 1 96.25 214 GLY B C 1
ATOM 4177 O O . GLY B 1 214 ? 14.203 -4.012 -0.394 1 96.25 214 GLY B O 1
ATOM 4178 N N . ASN B 1 215 ? 15.922 -2.541 -0.183 1 96.75 215 ASN B N 1
ATOM 4179 C CA . ASN B 1 215 ? 15.094 -1.5 0.412 1 96.75 215 ASN B CA 1
ATOM 4180 C C . ASN B 1 215 ? 14.82 -0.367 -0.574 1 96.75 215 ASN B C 1
ATOM 4182 O O . ASN B 1 215 ? 15.758 0.262 -1.073 1 96.75 215 ASN B O 1
ATOM 4186 N N . TYR B 1 216 ? 13.57 -0.181 -0.809 1 96.56 216 TYR B N 1
ATOM 4187 C CA . TYR B 1 216 ? 13.164 0.886 -1.717 1 96.56 216 TYR B CA 1
ATOM 4188 C C . TYR B 1 216 ? 12.609 2.078 -0.944 1 96.56 216 TYR B C 1
ATOM 4190 O O . TYR B 1 216 ? 11.891 1.908 0.04 1 96.56 216 TYR B O 1
ATOM 4198 N N . SER B 1 217 ? 12.992 3.246 -1.36 1 96.69 217 SER B N 1
ATOM 4199 C CA . SER B 1 217 ? 12.5 4.449 -0.692 1 96.69 217 SER B CA 1
ATOM 4200 C C . SER B 1 217 ? 12.062 5.504 -1.702 1 96.69 217 SER B C 1
ATOM 4202 O O . SER B 1 217 ? 12.586 5.555 -2.82 1 96.69 217 SER B O 1
ATOM 4204 N N . CYS B 1 218 ? 11.078 6.219 -1.389 1 97 218 CYS B N 1
ATOM 4205 C CA . CYS B 1 218 ? 10.664 7.383 -2.164 1 97 218 CYS B CA 1
ATOM 4206 C C . CYS B 1 218 ? 10.875 8.672 -1.371 1 97 218 CYS B C 1
ATOM 4208 O O . CYS B 1 218 ? 10.562 8.727 -0.18 1 97 218 CYS B O 1
ATOM 4210 N N . VAL B 1 219 ? 11.484 9.617 -1.998 1 97.88 219 VAL B N 1
ATOM 4211 C CA . VAL B 1 219 ? 11.758 10.922 -1.402 1 97.88 219 VAL B CA 1
ATOM 4212 C C . VAL B 1 219 ? 10.875 11.984 -2.047 1 97.88 219 VAL B C 1
ATOM 4214 O O . VAL B 1 219 ? 10.891 12.164 -3.268 1 97.88 219 VAL B O 1
ATOM 4217 N N . VAL B 1 220 ? 10.102 12.68 -1.232 1 98.31 220 VAL B N 1
ATOM 4218 C CA . VAL B 1 220 ? 9.211 13.734 -1.7 1 98.31 220 VAL B CA 1
ATOM 4219 C C . VAL B 1 220 ? 9.656 15.078 -1.114 1 98.31 220 VAL B C 1
ATOM 4221 O O . VAL B 1 220 ? 9.922 15.18 0.086 1 98.31 220 VAL B O 1
ATOM 4224 N N . ARG B 1 221 ? 9.688 16.062 -1.959 1 97.88 221 ARG B N 1
ATOM 4225 C CA . ARG B 1 221 ? 10.195 17.359 -1.51 1 97.88 221 ARG B CA 1
ATOM 4226 C C . ARG B 1 221 ? 9.375 18.5 -2.088 1 97.88 221 ARG B C 1
ATOM 4228 O O . ARG B 1 221 ? 8.953 18.453 -3.246 1 97.88 221 ARG B O 1
ATOM 4235 N N . ASN B 1 222 ? 9.141 19.484 -1.311 1 97.19 222 ASN B N 1
ATOM 4236 C CA . ASN B 1 222 ? 8.719 20.797 -1.779 1 97.19 222 ASN B CA 1
ATOM 4237 C C . ASN B 1 222 ? 9.57 21.906 -1.16 1 97.19 222 ASN B C 1
ATOM 4239 O O . ASN B 1 222 ? 10.641 21.641 -0.618 1 97.19 222 ASN B O 1
ATOM 4243 N N . THR B 1 223 ? 9.18 23.156 -1.27 1 95.62 223 THR B N 1
ATOM 4244 C CA . THR B 1 223 ? 9.984 24.281 -0.819 1 95.62 223 THR B CA 1
ATOM 4245 C C . THR B 1 223 ? 10.062 24.312 0.705 1 95.62 223 THR B C 1
ATOM 4247 O O . THR B 1 223 ? 10.922 25 1.271 1 95.62 223 THR B O 1
ATOM 4250 N N . ALA B 1 224 ? 9.148 23.547 1.345 1 95.62 224 ALA B N 1
ATOM 4251 C CA . ALA B 1 224 ? 9.078 23.578 2.805 1 95.62 224 ALA B CA 1
ATOM 4252 C C . ALA B 1 224 ? 9.977 22.516 3.42 1 95.62 224 ALA B C 1
ATOM 4254 O O . ALA B 1 224 ? 10.672 22.766 4.406 1 95.62 224 ALA B O 1
ATOM 4255 N N . ALA B 1 225 ? 9.906 21.328 2.891 1 96.75 225 ALA B N 1
ATOM 4256 C CA . ALA B 1 225 ? 10.625 20.25 3.539 1 96.75 225 ALA B CA 1
ATOM 4257 C C . ALA B 1 225 ? 10.727 19.031 2.619 1 96.75 225 ALA B C 1
ATOM 4259 O O . ALA B 1 225 ? 10.281 19.078 1.469 1 96.75 225 ALA B O 1
ATOM 4260 N N . GLU B 1 226 ? 11.461 18.109 3.129 1 97.19 226 GLU B N 1
ATOM 4261 C CA . GLU B 1 226 ? 11.602 16.812 2.477 1 97.19 226 GLU B CA 1
ATOM 4262 C C . GLU B 1 226 ? 11.164 15.672 3.402 1 97.19 226 GLU B C 1
ATOM 4264 O O . GLU B 1 226 ? 11.367 15.742 4.617 1 97.19 226 GLU B O 1
ATOM 4269 N N . THR B 1 227 ? 10.484 14.711 2.818 1 97.38 227 THR B N 1
ATOM 4270 C CA . THR B 1 227 ? 10.109 13.523 3.578 1 97.38 227 THR B CA 1
ATOM 4271 C C . THR B 1 227 ? 10.406 12.258 2.783 1 97.38 227 THR B C 1
ATOM 4273 O O . THR B 1 227 ? 10.492 12.297 1.554 1 97.38 227 THR B O 1
ATOM 4276 N N . GLU B 1 228 ? 10.617 11.102 3.555 1 96.69 228 GLU B N 1
ATOM 4277 C CA . GLU B 1 228 ? 11 9.852 2.9 1 96.69 228 GLU B CA 1
ATOM 4278 C C . GLU B 1 228 ? 10.211 8.672 3.457 1 96.69 228 GLU B C 1
ATOM 4280 O O . GLU B 1 228 ? 9.969 8.594 4.664 1 96.69 228 GLU B O 1
ATOM 4285 N N . GLY B 1 229 ? 9.703 7.84 2.576 1 95.69 229 GLY B N 1
ATOM 4286 C CA . GLY B 1 229 ? 9.086 6.574 2.941 1 95.69 229 GLY B CA 1
ATOM 4287 C C . GLY B 1 229 ? 9.867 5.367 2.453 1 95.69 229 GLY B C 1
ATOM 4288 O O . GLY B 1 229 ? 10.594 5.453 1.458 1 95.69 229 GLY B O 1
ATOM 4289 N N . HIS B 1 230 ? 9.633 4.207 3.143 1 95.19 230 HIS B N 1
ATOM 4290 C CA . HIS B 1 230 ? 10.438 3.035 2.818 1 95.19 230 HIS B CA 1
ATOM 4291 C C . HIS B 1 230 ? 9.562 1.791 2.674 1 95.19 230 HIS B C 1
ATOM 4293 O O . HIS B 1 230 ? 8.562 1.644 3.379 1 95.19 230 HIS B O 1
ATOM 4299 N N . GLN B 1 231 ? 9.977 0.916 1.758 1 95.56 231 GLN B N 1
ATOM 4300 C CA . GLN B 1 231 ? 9.383 -0.406 1.594 1 95.56 231 GLN B CA 1
ATOM 4301 C C . GLN B 1 231 ? 10.445 -1.452 1.278 1 95.56 231 GLN B C 1
ATOM 4303 O O . GLN B 1 231 ? 11.156 -1.345 0.273 1 95.56 231 GLN B O 1
ATOM 4308 N N . SER B 1 232 ? 10.547 -2.455 2.174 1 96.56 232 SER B N 1
ATOM 4309 C CA . SER B 1 232 ? 11.461 -3.562 1.914 1 96.56 232 SER B CA 1
ATOM 4310 C C . SER B 1 232 ? 10.82 -4.602 0.999 1 96.56 232 SER B C 1
ATOM 4312 O O . SER B 1 232 ? 9.648 -4.941 1.158 1 96.56 232 SER B O 1
ATOM 4314 N N . LEU B 1 233 ? 11.633 -5.059 0.039 1 95.81 233 LEU B N 1
ATOM 4315 C CA . LEU B 1 233 ? 11.188 -6.09 -0.893 1 95.81 233 LEU B CA 1
ATOM 4316 C C . LEU B 1 233 ? 12.094 -7.316 -0.817 1 95.81 233 LEU B C 1
ATOM 4318 O O . LEU B 1 233 ? 13.312 -7.199 -0.954 1 95.81 233 LEU B O 1
ATOM 4322 N N . LEU B 1 234 ? 11.516 -8.422 -0.515 1 94.69 234 LEU B N 1
ATOM 4323 C CA . LEU B 1 234 ? 12.211 -9.703 -0.523 1 94.69 234 LEU B CA 1
ATOM 4324 C C . LEU B 1 234 ? 11.734 -10.578 -1.676 1 94.69 234 LEU B C 1
ATOM 4326 O O . LEU B 1 234 ? 10.547 -10.906 -1.764 1 94.69 234 LEU B O 1
ATOM 4330 N N . VAL B 1 235 ? 12.664 -10.945 -2.549 1 95.06 235 VAL B N 1
ATOM 4331 C CA . VAL B 1 235 ? 12.328 -11.805 -3.68 1 95.06 235 VAL B CA 1
ATOM 4332 C C . VAL B 1 235 ? 12.812 -13.227 -3.402 1 95.06 235 VAL B C 1
ATOM 4334 O O . VAL B 1 235 ? 14.016 -13.477 -3.297 1 95.06 235 VAL B O 1
ATOM 4337 N N . ASN B 1 236 ? 11.875 -14.125 -3.336 1 94.88 236 ASN B N 1
ATOM 4338 C CA . ASN B 1 236 ? 12.203 -15.516 -3.043 1 94.88 236 ASN B CA 1
ATOM 4339 C C . ASN B 1 236 ? 12.57 -16.281 -4.309 1 94.88 236 ASN B C 1
ATOM 4341 O O . ASN B 1 236 ? 11.875 -16.188 -5.324 1 94.88 236 ASN B O 1
ATOM 4345 N N . VAL B 1 237 ? 13.648 -17 -4.188 1 95.06 237 VAL B N 1
ATOM 4346 C CA . VAL B 1 237 ? 14.078 -17.859 -5.289 1 95.06 237 VAL B CA 1
ATOM 4347 C C . VAL B 1 237 ? 13.562 -19.281 -5.066 1 95.06 237 VAL B C 1
ATOM 4349 O O . VAL B 1 237 ? 13.844 -19.891 -4.035 1 95.06 237 VAL B O 1
ATOM 4352 N N . PRO B 1 238 ? 12.789 -19.766 -5.957 1 93.5 238 PRO B N 1
ATOM 4353 C CA . PRO B 1 238 ? 12.328 -21.156 -5.816 1 93.5 238 PRO B CA 1
ATOM 4354 C C . PRO B 1 238 ? 13.477 -22.156 -5.887 1 93.5 238 PRO B C 1
ATOM 4356 O O . PRO B 1 238 ? 14.523 -21.875 -6.465 1 93.5 238 PRO B O 1
ATOM 4359 N N . PRO B 1 239 ? 13.234 -23.312 -5.273 1 94.12 239 PRO B N 1
ATOM 4360 C CA . PRO B 1 239 ? 14.289 -24.328 -5.332 1 94.12 239 PRO B CA 1
ATOM 4361 C C . PRO B 1 239 ? 14.484 -24.891 -6.734 1 94.12 239 PRO B C 1
ATOM 4363 O O . PRO B 1 239 ? 13.547 -24.891 -7.539 1 94.12 239 PRO B O 1
ATOM 4366 N N . ASN B 1 240 ? 15.727 -25.281 -7.027 1 94.25 240 ASN B N 1
ATOM 4367 C CA . ASN B 1 240 ? 16.078 -26.031 -8.227 1 94.25 240 ASN B CA 1
ATOM 4368 C C . ASN B 1 240 ? 16.828 -27.312 -7.887 1 94.25 240 ASN B C 1
ATOM 4370 O O . ASN B 1 240 ? 17.938 -27.281 -7.348 1 94.25 240 ASN B O 1
ATOM 4374 N N . ILE B 1 241 ? 16.156 -28.453 -8.211 1 95.06 241 ILE B N 1
ATOM 4375 C CA . ILE B 1 241 ? 16.75 -29.734 -7.883 1 95.06 241 ILE B CA 1
ATOM 4376 C C . ILE B 1 241 ? 17.703 -30.172 -9 1 95.06 241 ILE B C 1
ATOM 4378 O O . ILE B 1 241 ? 17.328 -30.156 -10.18 1 95.06 241 ILE B O 1
ATOM 4382 N N . GLU B 1 242 ? 18.906 -30.516 -8.586 1 95.5 242 GLU B N 1
ATOM 4383 C CA . GLU B 1 242 ? 19.828 -31.109 -9.555 1 95.5 242 GLU B CA 1
ATOM 4384 C C . GLU B 1 242 ? 19.406 -32.531 -9.938 1 95.5 242 GLU B C 1
ATOM 4386 O O . GLU B 1 242 ? 19.031 -33.312 -9.07 1 95.5 242 GLU B O 1
ATOM 4391 N N . PRO B 1 243 ? 19.469 -32.781 -11.234 1 93.12 243 PRO B N 1
ATOM 4392 C CA . PRO B 1 243 ? 19.109 -34.125 -11.648 1 93.12 243 PRO B CA 1
ATOM 4393 C C . PRO B 1 243 ? 19.953 -35.188 -10.961 1 93.12 243 PRO B C 1
ATOM 4395 O O . PRO B 1 243 ? 21.156 -35 -10.75 1 93.12 243 PRO B O 1
ATOM 4398 N N . PHE B 1 244 ? 19.297 -36.25 -10.516 1 94.94 244 PHE B N 1
ATOM 4399 C CA . PHE B 1 244 ? 19.969 -37.406 -9.914 1 94.94 244 PHE B CA 1
ATOM 4400 C C . PHE B 1 244 ? 19.469 -38.719 -10.5 1 94.94 244 PHE B C 1
ATOM 4402 O O . PHE B 1 244 ? 18.438 -38.75 -11.18 1 94.94 244 PHE B O 1
ATOM 4409 N N . SER B 1 245 ? 20.25 -39.781 -10.328 1 93.25 245 SER B N 1
ATOM 4410 C CA . SER B 1 245 ? 19.891 -41.125 -10.797 1 93.25 245 SER B CA 1
ATOM 4411 C C . SER B 1 245 ? 20.516 -42.188 -9.93 1 93.25 245 SER B C 1
ATOM 4413 O O . SER B 1 245 ? 21.422 -41.906 -9.133 1 93.25 245 SER B O 1
ATOM 4415 N N . PHE B 1 246 ? 19.938 -43.344 -10.023 1 93.44 246 PHE B N 1
ATOM 4416 C CA . PHE B 1 246 ? 20.562 -44.5 -9.398 1 93.44 246 PHE B CA 1
ATOM 4417 C C . PHE B 1 246 ? 21.547 -45.188 -10.352 1 93.44 246 PHE B C 1
ATOM 4419 O O . PHE B 1 246 ? 21.375 -45.125 -11.57 1 93.44 246 PHE B O 1
ATOM 4426 N N . GLN B 1 247 ? 22.578 -45.812 -9.711 1 89.06 247 GLN B N 1
ATOM 4427 C CA . GLN B 1 247 ? 23.562 -46.5 -10.516 1 89.06 247 GLN B CA 1
ATOM 4428 C C . GLN B 1 247 ? 22.922 -47.625 -11.336 1 89.06 247 GLN B C 1
ATOM 4430 O O . GLN B 1 247 ? 21.922 -48.219 -10.914 1 89.06 247 GLN B O 1
ATOM 4435 N N . ASP B 1 248 ? 23.484 -47.906 -12.508 1 88.38 248 ASP B N 1
ATOM 4436 C CA . ASP B 1 248 ? 23.031 -49.031 -13.344 1 88.38 248 ASP B CA 1
ATOM 4437 C C . ASP B 1 248 ? 23.562 -50.344 -12.828 1 88.38 248 ASP B C 1
ATOM 4439 O O . ASP B 1 248 ? 24.562 -50.406 -12.117 1 88.38 248 ASP B O 1
ATOM 4443 N N . GLY B 1 249 ? 22.906 -51.406 -13.211 1 89.19 249 GLY B N 1
ATOM 4444 C CA . GLY B 1 249 ? 23.391 -52.75 -12.922 1 89.19 249 GLY B CA 1
ATOM 4445 C C . GLY B 1 249 ? 23.25 -53.156 -11.469 1 89.19 249 GLY B C 1
ATOM 4446 O O . GLY B 1 249 ? 24.109 -53.812 -10.914 1 89.19 249 GLY B O 1
ATOM 4447 N N . LEU B 1 250 ? 22.25 -52.688 -10.914 1 91.25 250 LEU B N 1
ATOM 4448 C CA . LEU B 1 250 ? 22.031 -53 -9.508 1 91.25 250 LEU B CA 1
ATOM 4449 C C . LEU B 1 250 ? 21.359 -54.375 -9.359 1 91.25 250 LEU B C 1
ATOM 4451 O O . LEU B 1 250 ? 20.5 -54.719 -10.156 1 91.25 250 LEU B O 1
ATOM 4455 N N . ALA B 1 251 ? 21.953 -55.156 -8.414 1 92.5 251 ALA B N 1
ATOM 4456 C CA . ALA B 1 251 ? 21.406 -56.469 -8.102 1 92.5 251 ALA B CA 1
ATOM 4457 C C . ALA B 1 251 ? 20.984 -56.562 -6.641 1 92.5 251 ALA B C 1
ATOM 4459 O O . ALA B 1 251 ? 21.359 -55.719 -5.828 1 92.5 251 ALA B O 1
ATOM 4460 N N . GLU B 1 252 ? 20.141 -57.594 -6.379 1 92.88 252 GLU B N 1
ATOM 4461 C CA . GLU B 1 252 ? 19.703 -57.812 -5.004 1 92.88 252 GLU B CA 1
ATOM 4462 C C . GLU B 1 252 ? 20.891 -57.969 -4.059 1 92.88 252 GLU B C 1
ATOM 4464 O O . GLU B 1 252 ? 21.875 -58.625 -4.395 1 92.88 252 GLU B O 1
ATOM 4469 N N . GLY B 1 253 ? 20.766 -57.375 -2.941 1 93.12 253 GLY B N 1
ATOM 4470 C CA . GLY B 1 253 ? 21.797 -57.469 -1.932 1 93.12 253 GLY B CA 1
ATOM 4471 C C . GLY B 1 253 ? 22.828 -56.344 -2.012 1 93.12 253 GLY B C 1
ATOM 4472 O O . GLY B 1 253 ? 23.562 -56.125 -1.057 1 93.12 253 GLY B O 1
ATOM 4473 N N . MET B 1 254 ? 22.906 -55.688 -3.117 1 94.06 254 MET B N 1
ATOM 4474 C CA . MET B 1 254 ? 23.875 -54.594 -3.297 1 94.06 254 MET B CA 1
ATOM 4475 C C . MET B 1 254 ? 23.406 -53.344 -2.568 1 94.06 254 MET B C 1
ATOM 4477 O O . MET B 1 254 ? 22.234 -53.219 -2.223 1 94.06 254 MET B O 1
ATOM 4481 N N . ARG B 1 255 ? 24.359 -52.438 -2.262 1 93.44 255 ARG B N 1
ATOM 4482 C CA . ARG B 1 255 ? 24.078 -51.125 -1.665 1 93.44 255 ARG B CA 1
ATOM 4483 C C . ARG B 1 255 ? 24 -50.062 -2.73 1 93.44 255 ARG B C 1
ATOM 4485 O O . ARG B 1 255 ? 24.75 -50.094 -3.709 1 93.44 255 ARG B O 1
ATOM 4492 N N . THR B 1 256 ? 23.031 -49.125 -2.598 1 94.19 256 THR B N 1
ATOM 4493 C CA . THR B 1 256 ? 22.984 -48 -3.512 1 94.19 256 THR B CA 1
ATOM 4494 C C . THR B 1 256 ? 22.609 -46.719 -2.764 1 94.19 256 THR B C 1
ATOM 4496 O O . THR B 1 256 ? 22.125 -46.75 -1.632 1 94.19 256 THR B O 1
ATOM 4499 N N . ARG B 1 257 ? 23 -45.594 -3.293 1 94.38 257 ARG B N 1
ATOM 4500 C CA . ARG B 1 257 ? 22.672 -44.281 -2.703 1 94.38 257 ARG B CA 1
ATOM 4501 C C . ARG B 1 257 ? 22.5 -43.219 -3.783 1 94.38 257 ARG B C 1
ATOM 4503 O O . ARG B 1 257 ? 23.016 -43.375 -4.891 1 94.38 257 ARG B O 1
ATOM 4510 N N . THR B 1 258 ? 21.734 -42.281 -3.533 1 95 258 THR B N 1
ATOM 4511 C CA . THR B 1 258 ? 21.578 -41.094 -4.387 1 95 258 THR B CA 1
ATOM 4512 C C . THR B 1 258 ? 21.391 -39.844 -3.543 1 95 258 THR B C 1
ATOM 4514 O O . THR B 1 258 ? 21.047 -39.906 -2.361 1 95 258 THR B O 1
ATOM 4517 N N . VAL B 1 259 ? 21.719 -38.719 -4.148 1 96 259 VAL B N 1
ATOM 4518 C CA . VAL B 1 259 ? 21.641 -37.438 -3.424 1 96 259 VAL B CA 1
ATOM 4519 C C . VAL B 1 259 ? 20.688 -36.5 -4.145 1 96 259 VAL B C 1
ATOM 4521 O O . VAL B 1 259 ? 20.766 -36.344 -5.367 1 96 259 VAL B O 1
ATOM 4524 N N . CYS B 1 260 ? 19.734 -36.031 -3.414 1 96.5 260 CYS B N 1
ATOM 4525 C CA . CYS B 1 260 ? 18.922 -34.906 -3.875 1 96.5 260 CYS B CA 1
ATOM 4526 C C . CYS B 1 260 ? 19.547 -33.594 -3.473 1 96.5 260 CYS B C 1
ATOM 4528 O O . CYS B 1 260 ? 19.578 -33.25 -2.289 1 96.5 260 CYS B O 1
ATOM 4530 N N . GLY B 1 261 ? 20.031 -32.906 -4.469 1 96.44 261 GLY B N 1
ATOM 4531 C CA . GLY B 1 261 ? 20.672 -31.625 -4.223 1 96.44 261 GLY B CA 1
ATOM 4532 C C . GLY B 1 261 ? 19.953 -30.469 -4.855 1 96.44 261 GLY B C 1
ATOM 4533 O O . GLY B 1 261 ? 19.5 -30.547 -6.004 1 96.44 261 GLY B O 1
ATOM 4534 N N . VAL B 1 262 ? 19.844 -29.438 -4.082 1 95.69 262 VAL B N 1
ATOM 4535 C CA . VAL B 1 262 ? 19.219 -28.219 -4.57 1 95.69 262 VAL B CA 1
ATOM 4536 C C . VAL B 1 262 ? 20.281 -27.203 -4.965 1 95.69 262 VAL B C 1
ATOM 4538 O O . VAL B 1 262 ? 21.078 -26.781 -4.125 1 95.69 262 VAL B O 1
ATOM 4541 N N . SER B 1 263 ? 20.312 -26.812 -6.332 1 94.44 263 SER B N 1
ATOM 4542 C CA . SER B 1 263 ? 21.344 -25.922 -6.844 1 94.44 263 SER B CA 1
ATOM 4543 C C . SER B 1 263 ? 20.984 -24.453 -6.578 1 94.44 263 SER B C 1
ATOM 4545 O O . SER B 1 263 ? 21.875 -23.609 -6.516 1 94.44 263 SER B O 1
ATOM 4547 N N . LYS B 1 264 ? 19.766 -24.172 -6.523 1 93.19 264 LYS B N 1
ATOM 4548 C CA . LYS B 1 264 ? 19.281 -22.828 -6.25 1 93.19 264 LYS B CA 1
ATOM 4549 C C . LYS B 1 264 ? 18 -22.859 -5.414 1 93.19 264 LYS B C 1
ATOM 4551 O O . LYS B 1 264 ? 17.219 -23.797 -5.5 1 93.19 264 LYS B O 1
ATOM 4556 N N . GLY B 1 265 ? 17.797 -21.859 -4.531 1 92.94 265 GLY B N 1
ATOM 4557 C CA . GLY B 1 265 ? 16.609 -21.75 -3.688 1 92.94 265 GLY B CA 1
ATOM 4558 C C . GLY B 1 265 ? 16.891 -21.109 -2.346 1 92.94 265 GLY B C 1
ATOM 4559 O O . GLY B 1 265 ? 17.859 -21.484 -1.663 1 92.94 265 GLY B O 1
ATOM 4560 N N . ASP B 1 266 ? 16.062 -20.188 -2.049 1 91.5 266 ASP B N 1
ATOM 4561 C CA . ASP B 1 266 ? 16.266 -19.5 -0.787 1 91.5 266 ASP B CA 1
ATOM 4562 C C . ASP B 1 266 ? 15.742 -20.312 0.391 1 91.5 266 ASP B C 1
ATOM 4564 O O . ASP B 1 266 ? 14.734 -21.016 0.27 1 91.5 266 ASP B O 1
ATOM 4568 N N . PRO B 1 267 ? 16.484 -20.25 1.565 1 90.12 267 PRO B N 1
ATOM 4569 C CA . PRO B 1 267 ? 15.938 -20.859 2.785 1 90.12 267 PRO B CA 1
ATOM 4570 C C . PRO B 1 267 ? 14.688 -20.141 3.283 1 90.12 267 PRO B C 1
ATOM 4572 O O . PRO B 1 267 ? 14.469 -18.969 2.957 1 90.12 267 PRO B O 1
ATOM 4575 N N . PRO B 1 268 ? 13.844 -20.719 4.137 1 91.56 268 PRO B N 1
ATOM 4576 C CA . PRO B 1 268 ? 13.969 -22.109 4.582 1 91.56 268 PRO B CA 1
ATOM 4577 C C . PRO B 1 268 ? 13.586 -23.109 3.496 1 91.56 268 PRO B C 1
ATOM 4579 O O . PRO B 1 268 ? 12.594 -22.906 2.791 1 91.56 268 PRO B O 1
ATOM 4582 N N . LEU B 1 269 ? 14.445 -24.109 3.387 1 93.75 269 LEU B N 1
ATOM 4583 C CA . LEU B 1 269 ? 14.258 -25.156 2.383 1 93.75 269 LEU B CA 1
ATOM 4584 C C . LEU B 1 269 ? 14.008 -26.5 3.045 1 93.75 269 LEU B C 1
ATOM 4586 O O . LEU B 1 269 ? 14.688 -26.859 4.008 1 93.75 269 LEU B O 1
ATOM 4590 N N . THR B 1 270 ? 12.961 -27.172 2.629 1 94.81 270 THR B N 1
ATOM 4591 C CA . THR B 1 270 ? 12.672 -28.516 3.125 1 94.81 270 THR B CA 1
ATOM 4592 C C . THR B 1 270 ? 12.828 -29.547 2.016 1 94.81 270 THR B C 1
ATOM 4594 O O . THR B 1 270 ? 12.414 -29.312 0.878 1 94.81 270 THR B O 1
ATOM 4597 N N . LEU B 1 271 ? 13.508 -30.688 2.357 1 95.19 271 LEU B N 1
ATOM 4598 C CA . LEU B 1 271 ? 13.695 -31.797 1.426 1 95.19 271 LEU B CA 1
ATOM 4599 C C . LEU B 1 271 ? 13.023 -33.062 1.951 1 95.19 271 LEU B C 1
ATOM 4601 O O . LEU B 1 271 ? 13.211 -33.438 3.113 1 95.19 271 LEU B O 1
ATOM 4605 N N . LYS B 1 272 ? 12.203 -33.625 1.092 1 94.38 272 LYS B N 1
ATOM 4606 C CA . LYS B 1 272 ? 11.531 -34.875 1.431 1 94.38 272 LYS B CA 1
ATOM 4607 C C . LYS B 1 272 ? 11.617 -35.875 0.285 1 94.38 272 LYS B C 1
ATOM 4609 O O . LYS B 1 272 ? 11.82 -35.5 -0.869 1 94.38 272 LYS B O 1
ATOM 4614 N N . TRP B 1 273 ? 11.508 -37.156 0.668 1 94.56 273 TRP B N 1
ATOM 4615 C CA . TRP B 1 273 ? 11.539 -38.219 -0.333 1 94.56 273 TRP B CA 1
ATOM 4616 C C . TRP B 1 273 ? 10.195 -38.938 -0.394 1 94.56 273 TRP B C 1
ATOM 4618 O O . TRP B 1 273 ? 9.578 -39.219 0.64 1 94.56 273 TRP B O 1
ATOM 4628 N N . LEU B 1 274 ? 9.836 -39.156 -1.616 1 92.5 274 LEU B N 1
ATOM 4629 C CA . LEU B 1 274 ? 8.664 -40 -1.855 1 92.5 274 LEU B CA 1
ATOM 4630 C C . LEU B 1 274 ? 9.031 -41.25 -2.637 1 92.5 274 LEU B C 1
ATOM 4632 O O . LEU B 1 274 ? 9.938 -41.219 -3.473 1 92.5 274 LEU B O 1
ATOM 4636 N N . LYS B 1 275 ? 8.391 -42.281 -2.311 1 91.5 275 LYS B N 1
ATOM 4637 C CA . LYS B 1 275 ? 8.453 -43.531 -3.098 1 91.5 275 LYS B CA 1
ATOM 4638 C C . LYS B 1 275 ? 7.09 -43.844 -3.709 1 91.5 275 LYS B C 1
ATOM 4640 O O . LYS B 1 275 ? 6.109 -44.031 -2.988 1 91.5 275 LYS B O 1
ATOM 4645 N N . ASP B 1 276 ? 7.109 -43.875 -5.004 1 86.5 276 ASP B N 1
ATOM 4646 C CA . ASP B 1 276 ? 5.898 -44.188 -5.762 1 86.5 276 ASP B CA 1
ATOM 4647 C C . ASP B 1 276 ? 4.742 -43.281 -5.316 1 86.5 276 ASP B C 1
ATOM 4649 O O . ASP B 1 276 ? 3.625 -43.75 -5.113 1 86.5 276 ASP B O 1
ATOM 4653 N N . GLY B 1 277 ? 5.078 -42 -5.008 1 84.5 277 GLY B N 1
ATOM 4654 C CA . GLY B 1 277 ? 4.07 -41 -4.703 1 84.5 277 GLY B CA 1
ATOM 4655 C C . GLY B 1 277 ? 3.77 -40.906 -3.221 1 84.5 277 GLY B C 1
ATOM 4656 O O . GLY B 1 277 ? 3.148 -39.938 -2.777 1 84.5 277 GLY B O 1
ATOM 4657 N N . ASP B 1 278 ? 4.246 -41.938 -2.514 1 87.12 278 ASP B N 1
ATOM 4658 C CA . ASP B 1 278 ? 4.012 -41.938 -1.073 1 87.12 278 ASP B CA 1
ATOM 4659 C C . ASP B 1 278 ? 5.281 -41.562 -0.31 1 87.12 278 ASP B C 1
ATOM 4661 O O . ASP B 1 278 ? 6.395 -41.781 -0.799 1 87.12 278 ASP B O 1
ATOM 4665 N N . PRO B 1 279 ? 4.996 -41 0.865 1 90.25 279 PRO B N 1
ATOM 4666 C CA . PRO B 1 279 ? 6.184 -40.688 1.656 1 90.25 279 PRO B CA 1
ATOM 4667 C C . PRO B 1 279 ? 7.062 -41.906 1.928 1 90.25 279 PRO B C 1
ATOM 4669 O O . PRO B 1 279 ? 6.547 -43 2.193 1 90.25 279 PRO B O 1
ATOM 4672 N N . LEU B 1 280 ? 8.312 -41.625 1.717 1 88.19 280 LEU B N 1
ATOM 4673 C CA . LEU B 1 280 ? 9.258 -42.719 1.95 1 88.19 280 LEU B CA 1
ATOM 4674 C C . LEU B 1 280 ? 9.344 -43.062 3.434 1 88.19 280 LEU B C 1
ATOM 4676 O O . LEU B 1 280 ? 9.672 -42.219 4.258 1 88.19 280 LEU B O 1
ATOM 4680 N N . LEU B 1 281 ? 8.742 -44.156 3.791 1 78.62 281 LEU B N 1
ATOM 4681 C CA . LEU B 1 281 ? 8.844 -44.656 5.16 1 78.62 281 LEU B CA 1
ATOM 4682 C C . LEU B 1 281 ? 10.133 -45.469 5.359 1 78.62 281 LEU B C 1
ATOM 4684 O O . LEU B 1 281 ? 10.203 -46.625 4.984 1 78.62 281 LEU B O 1
ATOM 4688 N N . SER B 1 282 ? 11.211 -44.844 5.781 1 68 282 SER B N 1
ATOM 4689 C CA . SER B 1 282 ? 12.539 -45.438 5.941 1 68 282 SER B CA 1
ATOM 4690 C C . SER B 1 282 ? 12.484 -46.719 6.746 1 68 282 SER B C 1
ATOM 4692 O O . SER B 1 282 ? 13.164 -47.688 6.414 1 68 282 SER B O 1
ATOM 4694 N N . THR B 1 283 ? 11.617 -46.719 7.699 1 69.38 283 THR B N 1
ATOM 4695 C CA . THR B 1 283 ? 11.602 -47.844 8.625 1 69.38 283 THR B CA 1
ATOM 4696 C C . THR B 1 283 ? 11.094 -49.094 7.926 1 69.38 283 THR B C 1
ATOM 4698 O O . THR B 1 283 ? 11.547 -50.219 8.219 1 69.38 283 THR B O 1
ATOM 4701 N N . LEU B 1 284 ? 10.289 -48.938 6.93 1 67.19 284 LEU B N 1
ATOM 4702 C CA . LEU B 1 284 ? 9.648 -50.125 6.359 1 67.19 284 LEU B CA 1
ATOM 4703 C C . LEU B 1 284 ? 10.516 -50.75 5.277 1 67.19 284 LEU B C 1
ATOM 4705 O O . LEU B 1 284 ? 10.547 -51.969 5.129 1 67.19 284 LEU B O 1
ATOM 4709 N N . LEU B 1 285 ? 11.344 -49.969 4.652 1 77.62 285 LEU B N 1
ATOM 4710 C CA . LEU B 1 285 ? 12.07 -50.5 3.494 1 77.62 285 LEU B CA 1
ATOM 4711 C C . LEU B 1 285 ? 13.555 -50.625 3.797 1 77.62 285 LEU B C 1
ATOM 4713 O O . LEU B 1 285 ? 14.305 -51.219 3.01 1 77.62 285 LEU B O 1
ATOM 4717 N N . GLY B 1 286 ? 13.977 -50.281 5.023 1 84.44 286 GLY B N 1
ATOM 4718 C CA . GLY B 1 286 ? 15.398 -50.281 5.348 1 84.44 286 GLY B CA 1
ATOM 4719 C C . GLY B 1 286 ? 16.156 -49.156 4.672 1 84.44 286 GLY B C 1
ATOM 4720 O O . GLY B 1 286 ? 17.391 -49.188 4.621 1 84.44 286 GLY B O 1
ATOM 4721 N N . ALA B 1 287 ? 15.422 -48.312 3.992 1 89.38 287 ALA B N 1
ATOM 4722 C CA . ALA B 1 287 ? 16.062 -47.156 3.383 1 89.38 287 ALA B CA 1
ATOM 4723 C C . ALA B 1 287 ? 16.266 -46.031 4.414 1 89.38 287 ALA B C 1
ATOM 4725 O O . ALA B 1 287 ? 15.43 -45.844 5.293 1 89.38 287 ALA B O 1
ATOM 4726 N N . ASN B 1 288 ? 17.5 -45.438 4.367 1 91.25 288 ASN B N 1
ATOM 4727 C CA . ASN B 1 288 ? 17.859 -44.375 5.297 1 91.25 288 ASN B CA 1
ATOM 4728 C C . ASN B 1 288 ? 17.984 -43.031 4.586 1 91.25 288 ASN B C 1
ATOM 4730 O O . ASN B 1 288 ? 18.656 -42.938 3.551 1 91.25 288 ASN B O 1
ATOM 4734 N N . VAL B 1 289 ? 17.219 -42.094 5.082 1 93.62 289 VAL B N 1
ATOM 4735 C CA . VAL B 1 289 ? 17.344 -40.75 4.566 1 93.62 289 VAL B CA 1
ATOM 4736 C C . VAL B 1 289 ? 18.156 -39.875 5.543 1 93.62 289 VAL B C 1
ATOM 4738 O O . VAL B 1 289 ? 17.859 -39.875 6.742 1 93.62 289 VAL B O 1
ATOM 4741 N N . SER B 1 290 ? 19.172 -39.281 5.047 1 92.19 290 SER B N 1
ATOM 4742 C CA . SER B 1 290 ? 20 -38.406 5.883 1 92.19 290 SER B CA 1
ATOM 4743 C C . SER B 1 290 ? 20.141 -37.031 5.273 1 92.19 290 SER B C 1
ATOM 4745 O O . SER B 1 290 ? 20.312 -36.875 4.062 1 92.19 290 SER B O 1
ATOM 4747 N N . THR B 1 291 ? 19.922 -36.062 6.094 1 92 291 THR B N 1
ATOM 4748 C CA . THR B 1 291 ? 20.172 -34.688 5.656 1 92 291 THR B CA 1
ATOM 4749 C C . THR B 1 291 ? 21.656 -34.375 5.684 1 92 291 THR B C 1
ATOM 4751 O O . THR B 1 291 ? 22.297 -34.406 6.742 1 92 291 THR B O 1
ATOM 4754 N N . LEU B 1 292 ? 22.234 -34.094 4.531 1 92.25 292 LEU B N 1
ATOM 4755 C CA . LEU B 1 292 ? 23.641 -33.75 4.457 1 92.25 292 LEU B CA 1
ATOM 4756 C C . LEU B 1 292 ? 23.891 -32.312 4.824 1 92.25 292 LEU B C 1
ATOM 4758 O O . LEU B 1 292 ? 24.812 -31.984 5.566 1 92.25 292 LEU B O 1
ATOM 4762 N N . ASP B 1 293 ? 23.188 -31.359 4.32 1 92.44 293 ASP B N 1
ATOM 4763 C CA . ASP B 1 293 ? 23.125 -29.922 4.625 1 92.44 293 ASP B CA 1
ATOM 4764 C C . ASP B 1 293 ? 21.766 -29.344 4.289 1 92.44 293 ASP B C 1
ATOM 4766 O O . ASP B 1 293 ? 20.812 -30.094 4.059 1 92.44 293 ASP B O 1
ATOM 4770 N N . GLN B 1 294 ? 21.703 -28.078 4.289 1 91.62 294 GLN B N 1
ATOM 4771 C CA . GLN B 1 294 ? 20.422 -27.422 4.086 1 91.62 294 GLN B CA 1
ATOM 4772 C C . GLN B 1 294 ? 19.922 -27.625 2.654 1 91.62 294 GLN B C 1
ATOM 4774 O O . GLN B 1 294 ? 18.734 -27.438 2.371 1 91.62 294 GLN B O 1
ATOM 4779 N N . TYR B 1 295 ? 20.844 -28.062 1.757 1 95.12 295 TYR B N 1
ATOM 4780 C CA . TYR B 1 295 ? 20.5 -28.078 0.34 1 95.12 295 TYR B CA 1
ATOM 4781 C C . TYR B 1 295 ? 20.594 -29.5 -0.215 1 95.12 295 TYR B C 1
ATOM 4783 O O . TYR B 1 295 ? 20.375 -29.719 -1.41 1 95.12 295 TYR B O 1
ATOM 4791 N N . SER B 1 296 ? 20.922 -30.484 0.656 1 95.94 296 SER B N 1
ATOM 4792 C CA . SER B 1 296 ? 21.156 -31.828 0.13 1 95.94 296 SER B CA 1
ATOM 4793 C C . SER B 1 296 ? 20.625 -32.875 1.078 1 95.94 296 SER B C 1
ATOM 4795 O O . SER B 1 296 ? 20.734 -32.75 2.299 1 95.94 296 SER B O 1
ATOM 4797 N N . SER B 1 297 ? 20 -33.875 0.508 1 96 297 SER B N 1
ATOM 4798 C CA . SER B 1 297 ? 19.484 -35.031 1.227 1 96 297 SER B CA 1
ATOM 4799 C C . SER B 1 297 ? 19.969 -36.344 0.598 1 96 297 SER B C 1
ATOM 4801 O O . SER B 1 297 ? 19.891 -36.531 -0.621 1 96 297 SER B O 1
ATOM 4803 N N . LEU B 1 298 ? 20.5 -37.219 1.449 1 95.5 298 LEU B N 1
ATOM 4804 C CA . LEU B 1 298 ? 21.031 -38.469 0.978 1 95.5 298 LEU B CA 1
ATOM 4805 C C . LEU B 1 298 ? 20.047 -39.625 1.22 1 95.5 298 LEU B C 1
ATOM 4807 O O . LEU B 1 298 ? 19.531 -39.781 2.33 1 95.5 298 LEU B O 1
ATOM 4811 N N . LEU B 1 299 ? 19.781 -40.281 0.119 1 95.12 299 LEU B N 1
ATOM 4812 C CA . LEU B 1 299 ? 19.031 -41.531 0.224 1 95.12 299 LEU B CA 1
ATOM 4813 C C . LEU B 1 299 ? 19.953 -42.719 0.079 1 95.12 299 LEU B C 1
ATOM 4815 O O . LEU B 1 299 ? 20.625 -42.875 -0.951 1 95.12 299 LEU B O 1
ATOM 4819 N N . ASN B 1 300 ? 19.969 -43.531 1.201 1 94.12 300 ASN B N 1
ATOM 4820 C CA . ASN B 1 300 ? 20.844 -44.688 1.246 1 94.12 300 ASN B CA 1
ATOM 4821 C C . ASN B 1 300 ? 20.047 -45.969 1.422 1 94.12 300 ASN B C 1
ATOM 4823 O O . ASN B 1 300 ? 19.219 -46.094 2.326 1 94.12 300 ASN B O 1
ATOM 4827 N N . ILE B 1 301 ? 20.328 -46.938 0.506 1 93.56 301 ILE B N 1
ATOM 4828 C CA . ILE B 1 301 ? 19.766 -48.25 0.618 1 93.56 301 ILE B CA 1
ATOM 4829 C C . ILE B 1 301 ? 20.891 -49.281 0.787 1 93.56 301 ILE B C 1
ATOM 4831 O O . ILE B 1 301 ? 21.516 -49.688 -0.192 1 93.56 301 ILE B O 1
ATOM 4835 N N . PRO B 1 302 ? 21.031 -49.781 2.021 1 93.06 302 PRO B N 1
ATOM 4836 C CA . PRO B 1 302 ? 22.172 -50.656 2.32 1 93.06 302 PRO B CA 1
ATOM 4837 C C . PRO B 1 302 ? 22.078 -52 1.623 1 93.06 302 PRO B C 1
ATOM 4839 O O . PRO B 1 302 ? 23.109 -52.625 1.328 1 93.06 302 PRO B O 1
ATOM 4842 N N . SER B 1 303 ? 20.859 -52.531 1.458 1 93.06 303 SER B N 1
ATOM 4843 C CA . SER B 1 303 ? 20.672 -53.812 0.817 1 93.06 303 SER B CA 1
ATOM 4844 C C . SER B 1 303 ? 19.422 -53.812 -0.066 1 93.06 303 SER B C 1
ATOM 4846 O O . SER B 1 303 ? 18.297 -53.812 0.437 1 93.06 303 SER B O 1
ATOM 4848 N N . LEU B 1 304 ? 19.719 -53.938 -1.308 1 93 304 LEU B N 1
ATOM 4849 C CA . LEU B 1 304 ? 18.641 -53.812 -2.279 1 93 304 LEU B CA 1
ATOM 4850 C C . LEU B 1 304 ? 17.781 -55.062 -2.303 1 93 304 LEU B C 1
ATOM 4852 O O . LEU B 1 304 ? 18.281 -56.188 -2.189 1 93 304 LEU B O 1
ATOM 4856 N N . SER B 1 305 ? 16.453 -54.938 -2.371 1 92.31 305 SER B N 1
ATOM 4857 C CA . SER B 1 305 ? 15.477 -56 -2.619 1 92.31 305 SER B CA 1
ATOM 4858 C C . SER B 1 305 ? 14.453 -55.594 -3.668 1 92.31 305 SER B C 1
ATOM 4860 O O . SER B 1 305 ? 14.453 -54.438 -4.117 1 92.31 305 SER B O 1
ATOM 4862 N N . ALA B 1 306 ? 13.594 -56.5 -4.141 1 91.56 306 ALA B N 1
ATOM 4863 C CA . ALA B 1 306 ? 12.57 -56.219 -5.141 1 91.56 306 ALA B CA 1
ATOM 4864 C C . ALA B 1 306 ? 11.609 -55.125 -4.652 1 91.56 306 ALA B C 1
ATOM 4866 O O . ALA B 1 306 ? 11.07 -54.375 -5.453 1 91.56 306 ALA B O 1
ATOM 4867 N N . ALA B 1 307 ? 11.547 -55.062 -3.293 1 90.44 307 ALA B N 1
ATOM 4868 C CA . ALA B 1 307 ? 10.609 -54.125 -2.701 1 90.44 307 ALA B CA 1
ATOM 4869 C C . ALA B 1 307 ? 11.094 -52.688 -2.9 1 90.44 307 ALA B C 1
ATOM 4871 O O . ALA B 1 307 ? 10.312 -51.75 -2.793 1 90.44 307 ALA B O 1
ATOM 4872 N N . HIS B 1 308 ? 12.383 -52.562 -3.217 1 92.81 308 HIS B N 1
ATOM 4873 C CA . HIS B 1 308 ? 12.961 -51.219 -3.355 1 92.81 308 HIS B CA 1
ATOM 4874 C C . HIS B 1 308 ? 12.734 -50.656 -4.758 1 92.81 308 HIS B C 1
ATOM 4876 O O . HIS B 1 308 ? 12.914 -49.469 -4.992 1 92.81 308 HIS B O 1
ATOM 4882 N N . SER B 1 309 ? 12.359 -51.469 -5.691 1 91.56 309 SER B N 1
ATOM 4883 C CA . SER B 1 309 ? 12.125 -51 -7.055 1 91.56 309 SER B CA 1
ATOM 4884 C C . SER B 1 309 ? 10.969 -50 -7.117 1 91.56 309 SER B C 1
ATOM 4886 O O . SER B 1 309 ? 9.969 -50.188 -6.414 1 91.56 309 SER B O 1
ATOM 4888 N N . GLY B 1 310 ? 11.094 -48.906 -7.793 1 90.38 310 GLY B N 1
ATOM 4889 C CA . GLY B 1 310 ? 10.047 -47.938 -7.949 1 90.38 310 GLY B CA 1
ATOM 4890 C C . GLY B 1 310 ? 10.578 -46.531 -8.219 1 90.38 310 GLY B C 1
ATOM 4891 O O . GLY B 1 310 ? 11.758 -46.375 -8.523 1 90.38 310 GLY B O 1
ATOM 4892 N N . ASP B 1 311 ? 9.703 -45.562 -8.188 1 89.94 311 ASP B N 1
ATOM 4893 C CA . ASP B 1 311 ? 10.062 -44.188 -8.414 1 89.94 311 ASP B CA 1
ATOM 4894 C C . ASP B 1 311 ? 10.359 -43.469 -7.094 1 89.94 311 ASP B C 1
ATOM 4896 O O . ASP B 1 311 ? 9.562 -43.531 -6.156 1 89.94 311 ASP B O 1
ATOM 4900 N N . TYR B 1 312 ? 11.5 -42.938 -7.133 1 92.12 312 TYR B N 1
ATOM 4901 C CA . TYR B 1 312 ? 11.883 -42.125 -5.984 1 92.12 312 TYR B CA 1
ATOM 4902 C C . TYR B 1 312 ? 11.883 -40.625 -6.34 1 92.12 312 TYR B C 1
ATOM 4904 O O . TYR B 1 312 ? 12.578 -40.219 -7.266 1 92.12 312 TYR B O 1
ATOM 4912 N N . THR B 1 313 ? 11.055 -39.875 -5.566 1 93 313 THR B N 1
ATOM 4913 C CA . THR B 1 313 ? 10.891 -38.469 -5.855 1 93 313 THR B CA 1
ATOM 4914 C C . THR B 1 313 ? 11.43 -37.594 -4.711 1 93 313 THR B C 1
ATOM 4916 O O . THR B 1 313 ? 11.062 -37.812 -3.551 1 93 313 THR B O 1
ATOM 4919 N N . CYS B 1 314 ? 12.273 -36.75 -5.059 1 95 314 CYS B N 1
ATOM 4920 C CA . CYS B 1 314 ? 12.711 -35.75 -4.113 1 95 314 CYS B CA 1
ATOM 4921 C C . CYS B 1 314 ? 11.844 -34.5 -4.219 1 95 314 CYS B C 1
ATOM 4923 O O . CYS B 1 314 ? 11.609 -33.969 -5.312 1 95 314 CYS B O 1
ATOM 4925 N N . VAL B 1 315 ? 11.336 -34.062 -3.078 1 94.19 315 VAL B N 1
ATOM 4926 C CA . VAL B 1 315 ? 10.508 -32.875 -3.023 1 94.19 315 VAL B CA 1
ATOM 4927 C C . VAL B 1 315 ? 11.242 -31.766 -2.271 1 94.19 315 VAL B C 1
ATOM 4929 O O . VAL B 1 315 ? 11.531 -31.906 -1.079 1 94.19 315 VAL B O 1
ATOM 4932 N N . ALA B 1 316 ? 11.555 -30.688 -2.975 1 95.12 316 ALA B N 1
ATOM 4933 C CA . ALA B 1 316 ? 12.148 -29.5 -2.369 1 95.12 316 ALA B CA 1
ATOM 4934 C C . ALA B 1 316 ? 11.141 -28.359 -2.309 1 95.12 316 ALA B C 1
ATOM 4936 O O . ALA B 1 316 ? 10.5 -28.031 -3.311 1 95.12 316 ALA B O 1
ATOM 4937 N N . SER B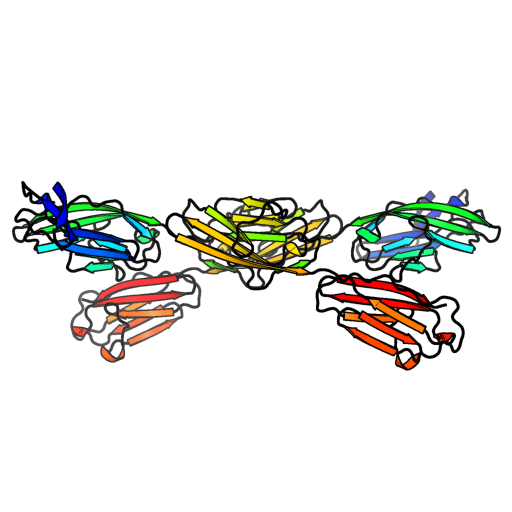 1 317 ? 11.008 -27.828 -1.095 1 94.12 317 SER B N 1
ATOM 4938 C CA . SER B 1 317 ? 9.992 -26.781 -0.942 1 94.12 317 SER B CA 1
ATOM 4939 C C . SER B 1 317 ? 10.523 -25.594 -0.154 1 94.12 317 SER B C 1
ATOM 4941 O O . SER B 1 317 ? 11.281 -25.766 0.806 1 94.12 317 SER B O 1
ATOM 4943 N N . ASN B 1 318 ? 10.172 -24.422 -0.608 1 92.81 318 ASN B N 1
ATOM 4944 C CA . ASN B 1 318 ? 10.328 -23.172 0.141 1 92.81 318 ASN B CA 1
ATOM 4945 C C . ASN B 1 318 ? 9.133 -22.25 -0.067 1 92.81 318 ASN B C 1
ATOM 4947 O O . ASN B 1 318 ? 8.141 -22.625 -0.688 1 92.81 318 ASN B O 1
ATOM 4951 N N . PRO B 1 319 ? 9.133 -21.047 0.483 1 84.88 319 PRO B N 1
ATOM 4952 C CA . PRO B 1 319 ? 7.977 -20.156 0.364 1 84.88 319 PRO B CA 1
ATOM 4953 C C . PRO B 1 319 ? 7.66 -19.797 -1.085 1 84.88 319 PRO B C 1
ATOM 4955 O O . PRO B 1 319 ? 6.516 -19.453 -1.403 1 84.88 319 PRO B O 1
ATOM 4958 N N . ALA B 1 320 ? 8.586 -19.922 -1.92 1 89.12 320 ALA B N 1
ATOM 4959 C CA . ALA B 1 320 ? 8.398 -19.531 -3.314 1 89.12 320 ALA B CA 1
ATOM 4960 C C . ALA B 1 320 ? 7.719 -20.641 -4.109 1 89.12 320 ALA B C 1
ATOM 4962 O O . ALA B 1 320 ? 6.84 -20.375 -4.934 1 89.12 320 ALA B O 1
ATOM 4963 N N . ALA B 1 321 ? 8.188 -21.859 -3.83 1 89.31 321 ALA B N 1
ATOM 4964 C CA . ALA B 1 321 ? 7.633 -22.938 -4.648 1 89.31 321 ALA B CA 1
ATOM 4965 C C . ALA B 1 321 ? 8.008 -24.297 -4.09 1 89.31 321 ALA B C 1
ATOM 4967 O O . ALA B 1 321 ? 8.797 -24.391 -3.145 1 89.31 321 ALA B O 1
ATOM 4968 N N . GLU B 1 322 ? 7.293 -25.234 -4.527 1 90.12 322 GLU B N 1
ATOM 4969 C CA . GLU B 1 322 ? 7.648 -26.641 -4.355 1 90.12 322 GLU B CA 1
ATOM 4970 C C . GLU B 1 322 ? 8.039 -27.281 -5.688 1 90.12 322 GLU B C 1
ATOM 4972 O O . GLU B 1 322 ? 7.309 -27.172 -6.672 1 90.12 322 GLU B O 1
ATOM 4977 N N . VAL B 1 323 ? 9.25 -27.844 -5.672 1 89.81 323 VAL B N 1
ATOM 4978 C CA . VAL B 1 323 ? 9.719 -28.484 -6.898 1 89.81 323 VAL B CA 1
ATOM 4979 C C . VAL B 1 323 ? 10.008 -29.953 -6.637 1 89.81 323 VAL B C 1
ATOM 4981 O O . VAL B 1 323 ? 10.328 -30.344 -5.512 1 89.81 323 VAL B O 1
ATOM 4984 N N . LYS B 1 324 ? 9.859 -30.781 -7.672 1 90.5 324 LYS B N 1
ATOM 4985 C CA . LYS B 1 324 ? 10.047 -32.219 -7.547 1 90.5 324 LYS B CA 1
ATOM 4986 C C . LYS B 1 324 ? 10.953 -32.75 -8.656 1 90.5 324 LYS B C 1
ATOM 4988 O O . LYS B 1 324 ? 10.977 -32.219 -9.758 1 90.5 324 LYS B O 1
ATOM 4993 N N . PHE B 1 325 ? 11.703 -33.781 -8.344 1 91.81 325 PHE B N 1
ATOM 4994 C CA . PHE B 1 325 ? 12.484 -34.562 -9.305 1 91.81 325 PHE B CA 1
ATOM 4995 C C . PHE B 1 325 ? 12.406 -36.062 -9.008 1 91.81 325 PHE B C 1
ATOM 4997 O O . PHE B 1 325 ? 12.531 -36.469 -7.855 1 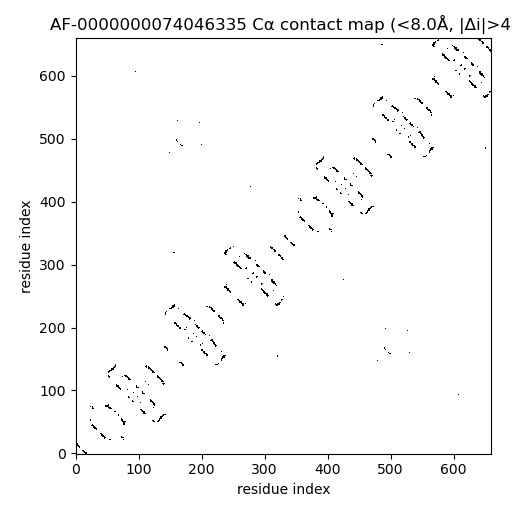91.81 325 PHE B O 1
ATOM 5004 N N . THR B 1 326 ? 12.156 -36.812 -10.039 1 90.25 326 THR B N 1
ATOM 5005 C CA . THR B 1 326 ? 11.938 -38.25 -9.852 1 90.25 326 THR B CA 1
ATOM 5006 C C . THR B 1 326 ? 12.992 -39.062 -10.594 1 90.25 326 THR B C 1
ATOM 5008 O O . THR B 1 326 ? 13.344 -38.719 -11.727 1 90.25 326 THR B O 1
ATOM 5011 N N . ALA B 1 327 ? 13.516 -40.031 -9.914 1 91.62 327 ALA B N 1
ATOM 5012 C CA . ALA B 1 327 ? 14.391 -41.062 -10.5 1 91.62 327 ALA B CA 1
ATOM 5013 C C . ALA B 1 327 ? 13.852 -42.469 -10.25 1 91.62 327 ALA B C 1
ATOM 5015 O O . ALA B 1 327 ? 13.273 -42.719 -9.195 1 91.62 327 ALA B O 1
ATOM 5016 N N . SER B 1 328 ? 14.078 -43.312 -11.18 1 90.62 328 SER B N 1
ATOM 5017 C CA . SER B 1 328 ? 13.57 -44.688 -11.07 1 90.62 328 SER B CA 1
ATOM 5018 C C . SER B 1 328 ? 14.68 -45.656 -10.68 1 90.62 328 SER B C 1
ATOM 5020 O O . SER B 1 328 ? 15.812 -45.531 -11.164 1 90.62 328 SER B O 1
ATOM 5022 N N . LEU B 1 329 ? 14.336 -46.469 -9.688 1 91.19 329 LEU B N 1
ATOM 5023 C CA . LEU B 1 329 ? 15.195 -47.594 -9.305 1 91.19 329 LEU B CA 1
ATOM 5024 C C . LEU B 1 329 ? 14.625 -48.906 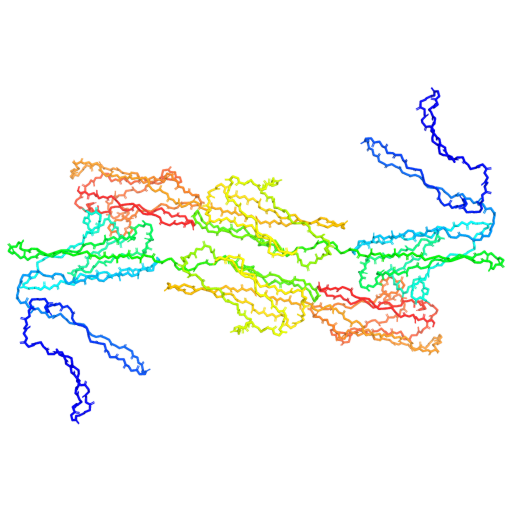-9.797 1 91.19 329 LEU B C 1
ATOM 5026 O O . LEU B 1 329 ? 13.484 -49.25 -9.477 1 91.19 329 LEU B O 1
ATOM 5030 N N . GLN B 1 330 ? 15.328 -49.5 -10.742 1 85.12 330 GLN B N 1
ATOM 5031 C CA . GLN B 1 330 ? 14.875 -50.781 -11.312 1 85.12 330 GLN B CA 1
ATOM 5032 C C . GLN B 1 330 ? 15.656 -51.938 -10.727 1 85.12 330 GLN B C 1
ATOM 5034 O O . GLN B 1 330 ? 16.844 -51.844 -10.453 1 85.12 330 GLN B O 1
#

pLDDT: mean 91.69, std 6.28, range [67.06, 98.31]

Foldseek 3Di:
DWDWDADPVGDIDIDDDDPDDDQLNWFKDKDWDDDPVGIDMDIDTGADADFKDWDAFEEAEAEAQAKDKGATGITHPPWDDKWKDDPRHTDDPDPQWDQDPRRIIMGGRDDQVPHFFKMKMKIAHPVGGMDMDIYGYGYWYWWDWDADDPDAAEEAFFDKDKDKIFTPDTDDPKDKAKDWPNHGDDVVQVWDWDDPDNGMIMIIDRGDDQVPFTKMKMWMGDPRDIDMHIHGYGYWYAWDWDDKEWDPPDDFFAKTKIKTFTPDTDPPKDKFKDWQNHGDDCVPQVWDWDDPDSGMIMIIDRGDDPVPFTKMKMWMDDPHDIDIDIYTDD/DWDWDADPVGDIDIDDDDPDDDQLNWFKDKDWDDDPVGIDMDIDTGADADFKDWDAQEEAEAEAQAKDKGATGITHPPWDDKWKDDPRHTDDPDPQWDQDPRRIIMGGRDDQVPHFFKMKMKIAHPVGGMDMDIYGYGYWYWWDWDADDPDAAEEAFFDKDKDKIFTPDTDDPKDKAKDWQNHGDDVVQVWDWDDPDNGMIMIIDRGDDQVPFTKMKMWMGDPRDIDMYIHGYGYWYWWDWDDKEWDPDDDFFAKTKIKTFTPDTDDPKDKFKDWQNHGDDCVPQVWDWDDPDSGMIMIIDRGDDPVRFTKMKMWMDDPHDIDIDIYTDD

Organism: Anopheles stephensi (NCBI:txid30069)

Solvent-accessible surface area (backbone atoms only — not comparable to full-atom values): 36327 Å² total; per-residue (Å²): 87,81,46,72,47,69,44,98,86,67,47,77,44,73,47,76,51,75,89,76,83,44,33,79,71,20,23,78,45,71,51,74,51,76,58,96,88,46,74,50,72,49,74,50,72,43,80,23,74,42,66,47,36,53,50,88,49,67,77,39,80,38,47,46,65,34,71,41,77,48,70,54,57,51,12,23,32,71,66,69,48,62,48,41,29,44,92,88,36,65,56,56,85,50,90,52,35,42,67,43,95,82,33,31,34,36,35,49,55,32,40,49,93,78,59,42,46,59,38,31,36,36,34,28,28,86,89,65,48,62,27,68,43,61,25,41,37,44,49,38,44,43,50,37,69,55,82,55,56,90,54,71,44,75,47,34,53,62,27,30,48,75,48,75,45,38,46,28,45,51,48,77,70,57,45,77,46,58,26,45,70,88,34,70,65,55,74,85,71,61,49,46,75,45,74,77,55,86,48,34,38,33,41,38,30,73,61,37,42,68,83,65,40,45,41,35,32,37,39,34,35,36,97,63,34,73,40,75,49,58,40,41,34,42,42,31,42,46,50,36,73,46,89,55,61,58,77,80,88,67,52,76,61,38,64,52,59,40,56,47,35,46,79,41,52,44,78,71,54,46,80,46,53,23,42,73,86,34,77,56,57,37,82,80,71,60,34,46,76,42,76,76,53,82,45,31,36,35,41,36,31,67,57,39,48,82,84,66,45,43,41,39,29,38,39,36,36,33,95,53,30,74,40,76,52,72,31,64,39,113,86,82,46,73,48,68,45,96,85,66,48,77,44,73,46,76,52,74,88,76,84,45,34,78,70,20,23,77,46,71,50,74,50,73,57,98,87,46,74,52,70,51,74,50,70,43,80,24,75,42,68,49,35,51,50,89,49,67,77,40,81,39,45,44,64,33,69,40,77,47,70,56,55,51,12,24,31,71,66,67,46,62,48,41,30,44,92,87,35,65,57,55,85,50,88,50,34,44,70,44,95,83,33,30,36,35,34,49,56,32,40,50,93,77,59,42,45,58,38,32,36,35,34,29,28,88,88,66,50,64,27,68,43,62,26,41,36,44,48,37,44,43,52,39,69,55,83,54,58,90,55,72,45,76,48,34,54,63,27,30,47,75,48,76,46,39,46,28,42,50,48,78,70,58,46,81,47,57,26,44,70,89,34,72,67,54,72,87,69,60,49,46,76,44,73,76,55,86,47,33,36,33,42,37,28,73,62,37,41,67,82,66,41,44,43,34,33,40,39,36,34,36,96,64,35,72,38,74,49,59,40,41,34,44,41,31,41,44,50,36,72,47,90,56,61,60,77,80,88,66,51,76,61,38,65,52,60,40,56,48,34,47,80,41,53,44,78,71,53,45,80,45,54,23,43,72,86,35,74,56,56,35,82,80,70,61,32,44,77,42,77,73,53,83,48,30,36,36,41,36,32,68,55,37,48,84,84,65,46,43,39,40,30,40,37,35,34,31,95,55,30,74,40,74,51,72,31,65,40,114

Nearest PDB structures (foldseek):
  3dmk-assembly1_A  TM=8.833E-01  e=3.095E-27  Drosophila melanogaster
  3dmk-assembly2_C-2  TM=4.824E-01  e=1.777E-21  Drosophila melanogaster
  5i99-assembly1_A  TM=6.082E-01  e=4.360E-17  Mus musculus
  7y6o-assembly1_A-2  TM=6.229E-01  e=1.071E-13  Chelicerata
  7ol4-assembly1_A  TM=2.895E-01  e=1.449E-16  Mus musculus

Sequence (660 aa):
MIGQYVTVHGDVISHVNISHVMVEDGGEYSCAAENRAGKTSHSARLNIYGLPYIRLIPKVTAVAGHTLYLKCPVAGYPIEEIHWERGGRELPEDMRQKVQSDGTLEIKEVQKSLDSGVYTCWARNKQGHSARRSGEVAVIVPPKLNPFHSSILSLNVGDRASITCSVIKGDIPLTITWRKDGRPIDPTQRMSVTQVDQYNSILLIENLSADHTGNYSCVVRNTAAETEGHQSLLVNVPPNIEPFSFQDGLAEGMRTRTVCGVSKGDPPLTLKWLKDGDPLLSTLLGANVSTLDQYSSLLNIPSLSAAHSGDYTCVASNPAAEVKFTASLQMIGQYVTVHGDVISHVNISHVMVEDGGEYSCAAENRAGKTSHSARLNIYGLPYIRLIPKVTAVAGHTLYLKCPVAGYPIEEIHWERGGRELPEDMRQKVQSDGTLEIKEVQKSLDSGVYTCWARNKQGHSARRSGEVAVIVPPKLNPFHSSILSLNVGDRASITCSVIKGDIPLTITWRKDGRPIDPTQRMSVTQVDQYNSILLIENLSADHTGNYSCVVRNTAAETEGHQSLLVNVPPNIEPFSFQDGLAEGMRTRTVCGVSKGDPPLTLKWLKDGDPLLSTLLGANVSTLDQYSSLLNIPSLSAAHSGDYTCVASNPAAEVKFTASLQ

InterPro domains:
  IPR003598 Immunoglobulin subtype 2 [SM00408] (63-128)
  IPR003598 Immunoglobulin subtype 2 [SM00408] (156-225)
  IPR003598 Immunoglobulin subtype 2 [SM00408] (251-321)
  IPR003599 Immunoglobulin domain subtype [SM00409] (1-49)
  IPR003599 Immunoglobulin domain subtype [SM00409] (57-142)
  IPR003599 Immunoglobulin domain subtype [SM00409] (150-236)
  IPR003599 Immunoglobulin domain subtype [SM00409] (248-328)
  IPR007110 Immunoglobulin-like domain [PS50835] (52-138)
  IPR007110 Immunoglobulin-like domain [PS50835] (143-236)
  IPR007110 Immunoglobulin-like domain [PS50835] (239-330)
  IPR013098 Immunoglobulin I-set [PF07679] (13-48)
  IPR013098 Immunoglobulin I-set [PF07679] (58-130)
  IPR013783 Immunoglobulin-like fold [G3DSA:2.60.40.10] (4-54)
  IPR013783 Immunoglobulin-like fold [G3DSA:2.60.40.10] (55-137)
  IPR013783 Immunoglobulin-like fold [G3DSA:2.60.40.10] (138-234)
  IPR013783 Immunoglobulin-like fold [G3DSA:2.60.40.10] (235-330)
  IPR036179 Immunoglobulin-like domain superfamily [SSF48726] (12-58)
  IPR036179 Immunoglobulin-like domain superfamily [SSF48726] (56-144)
  IPR036179 Immunoglobulin-like domain superfamily [SSF48726] (139-241)
  IPR036179 Immunoglobulin-like domain superfamily [SSF48726] (233-329)

Radius of gyration: 40.98 Å; Cα contacts (8 Å, |Δi|>4): 1625; chains: 2; bounding box: 95×120×86 Å